Protein AF-0000000081340416 (afdb_homodimer)

pLDDT: mean 85.43, std 9.3, range [42.78, 96.88]

Organism: NCBI:txid860376

Radius of gyration: 21.84 Å; Cα contacts (8 Å, |Δi|>4): 525; chains: 2; bounding box: 58×58×58 Å

Nearest PDB structures (foldseek):
  7spt-assembly1_A  TM=9.102E-01  e=5.444E-06  Homo sapiens
  6tha-assembly1_A  TM=8.975E-01  e=3.148E-05  Homo sapiens
  4ybq-assembly2_B  TM=9.021E-01  e=6.292E-05  Rattus norvegicus
  8y66-assembly1_A  TM=8.350E-01  e=5.737E-05  Homo sapiens
  6m20-assembly3_C  TM=8.047E-01  e=9.985E-05  Plasmodium falciparum

Foldseek 3Di:
DLLLLCLLLCLVCQLVQLVLLPDDSVVSVVLSVVLVVLLQVLLVVLVVVPQPDWLLVLQLVLLVLLLVLLVLLLVLSVCCVVDPPSNVSNSVSSSSNSNSCNNRNPVCLQCVLCLQDDPVCSVVSNVVSVVVSVVSNVVLNVVLVVCCVVPNDNVNSVVSNVVSVVVSVCSVQQPDTRPPDDNVVNNVSNVVSVVVVD/DLLLLCLLLCLVCQLVQLVLLPDDSVVSVVLSVVLVVLLQVLLVVLVVVPQPDWLLVLQLVLLVLLLVLLVLLLVLSVCCVPDPPSNVSNSVSSSSSSNSCSNRNPVCLQCVLVLQDDPVCSVVSNVVSVVVSVVSNVVLNVVQVVCCVVPNSNVNSVVSNVVSVVVSVCSVQQPDTRPPDDNVVNNVSNVVSVVVVD

Structure (mmCIF, N/CA/C/O backbone):
data_AF-0000000081340416-model_v1
#
loop_
_entity.id
_entity.type
_entity.pdbx_description
1 polymer 'Major facilitator superfamily (MFS) profile domain-containing protein'
#
loop_
_atom_site.group_PDB
_atom_site.id
_atom_site.type_symbol
_atom_site.label_atom_id
_atom_site.label_alt_id
_atom_site.label_comp_id
_atom_site.label_asym_id
_atom_site.label_entity_id
_atom_site.label_seq_id
_atom_site.pdbx_PDB_ins_code
_atom_site.Cartn_x
_atom_site.Cartn_y
_atom_site.Cartn_z
_atom_site.occupancy
_atom_site.B_iso_or_equiv
_atom_site.auth_seq_id
_atom_site.auth_comp_id
_atom_site.auth_asym_id
_atom_site.auth_atom_id
_atom_site.pdbx_PDB_model_num
ATOM 1 N N . MET A 1 1 ? 5.555 10.016 -8.273 1 48.31 1 MET A N 1
ATOM 2 C CA . MET A 1 1 ? 6.785 9.438 -7.73 1 48.31 1 MET A CA 1
ATOM 3 C C . MET A 1 1 ? 6.586 7.969 -7.383 1 48.31 1 MET A C 1
ATOM 5 O O . MET A 1 1 ? 7.395 7.121 -7.766 1 48.31 1 MET A O 1
ATOM 9 N N . GLN A 1 2 ? 5.477 7.801 -6.453 1 51.88 2 GLN A N 1
ATOM 10 C CA . GLN A 1 2 ? 5.352 6.422 -5.992 1 51.88 2 GLN A CA 1
ATOM 11 C C . GLN A 1 2 ? 5.113 5.473 -7.164 1 51.88 2 GLN A C 1
ATOM 13 O O . GLN A 1 2 ? 5.625 4.352 -7.176 1 51.88 2 GLN A O 1
ATOM 18 N N . ILE A 1 3 ? 4.375 6.051 -8.164 1 51.28 3 ILE A N 1
ATOM 19 C CA . ILE A 1 3 ? 4.125 5.215 -9.336 1 51.28 3 ILE A CA 1
ATOM 20 C C . ILE A 1 3 ? 5.449 4.73 -9.914 1 51.28 3 ILE A C 1
ATOM 22 O O . ILE A 1 3 ? 5.559 3.582 -10.359 1 51.28 3 ILE A O 1
ATOM 26 N N . THR A 1 4 ? 6.414 5.66 -9.734 1 52.22 4 THR A N 1
ATOM 27 C CA . THR A 1 4 ? 7.676 5.395 -10.422 1 52.22 4 THR A CA 1
ATOM 28 C C . THR A 1 4 ? 8.547 4.438 -9.609 1 52.22 4 THR A C 1
ATOM 30 O O . THR A 1 4 ? 9.523 3.896 -10.117 1 52.22 4 THR A O 1
ATOM 33 N N . SER A 1 5 ? 8.023 4.176 -8.383 1 59.5 5 SER A N 1
ATOM 34 C CA . SER A 1 5 ? 8.93 3.311 -7.633 1 59.5 5 SER A CA 1
ATOM 35 C C . SER A 1 5 ? 8.711 1.844 -7.988 1 59.5 5 SER A C 1
ATOM 37 O O . SER A 1 5 ? 9.555 0.995 -7.68 1 59.5 5 SER A O 1
ATOM 39 N N . SER A 1 6 ? 7.84 1.6 -8.898 1 76.94 6 SER A N 1
ATOM 40 C CA . SER A 1 6 ? 7.582 0.25 -9.391 1 76.94 6 SER A CA 1
ATOM 41 C C . SER A 1 6 ? 7.672 -0.773 -8.258 1 76.94 6 SER A C 1
ATOM 43 O O . SER A 1 6 ? 8.062 -1.92 -8.484 1 76.94 6 SER A O 1
ATOM 45 N N . ILE A 1 7 ? 7.441 -0.37 -7.012 1 81 7 ILE A N 1
ATOM 46 C CA . ILE A 1 7 ? 7.645 -1.259 -5.875 1 81 7 ILE A CA 1
ATOM 47 C C . ILE A 1 7 ? 6.617 -2.387 -5.906 1 81 7 ILE A C 1
ATOM 49 O O . ILE A 1 7 ? 6.961 -3.557 -5.723 1 81 7 ILE A O 1
ATOM 53 N N . TRP A 1 8 ? 5.461 -2.135 -6.316 1 78.06 8 TRP A N 1
ATOM 54 C CA . TRP A 1 8 ? 4.406 -3.141 -6.242 1 78.06 8 TRP A CA 1
ATOM 55 C C . TRP A 1 8 ? 4.574 -4.188 -7.34 1 78.06 8 TRP A C 1
ATOM 57 O O . TRP A 1 8 ? 4.621 -5.387 -7.059 1 78.06 8 TRP A O 1
ATOM 67 N N . PRO A 1 9 ? 4.727 -3.791 -8.508 1 81.38 9 PRO A N 1
ATOM 68 C CA . PRO A 1 9 ? 4.949 -4.816 -9.523 1 81.38 9 PRO A CA 1
ATOM 69 C C . PRO A 1 9 ? 6.207 -5.645 -9.273 1 81.38 9 PRO A C 1
ATOM 71 O O . PRO A 1 9 ? 6.238 -6.836 -9.578 1 81.38 9 PRO A O 1
ATOM 74 N N . VAL A 1 10 ? 7.223 -4.977 -8.75 1 85 10 VAL A N 1
ATOM 75 C CA . VAL A 1 10 ? 8.453 -5.703 -8.461 1 85 10 VAL A CA 1
ATOM 76 C C . VAL A 1 10 ? 8.203 -6.73 -7.359 1 85 10 VAL A C 1
ATOM 78 O O . VAL A 1 10 ? 8.688 -7.863 -7.441 1 85 10 VAL A O 1
ATOM 81 N N . ILE A 1 11 ? 7.441 -6.324 -6.434 1 80.94 11 ILE A N 1
ATOM 82 C CA . ILE A 1 11 ? 7.129 -7.234 -5.34 1 80.94 11 ILE A CA 1
ATOM 83 C C . ILE A 1 11 ? 6.258 -8.383 -5.855 1 80.94 11 ILE A C 1
ATOM 85 O O . ILE A 1 11 ? 6.516 -9.547 -5.551 1 80.94 11 ILE A O 1
ATOM 89 N N . PHE A 1 12 ? 5.391 -8.141 -6.703 1 75.25 12 PHE A N 1
ATOM 90 C CA . PHE A 1 12 ? 4.418 -9.133 -7.152 1 75.25 12 PHE A CA 1
ATOM 91 C C . PHE A 1 12 ? 5.047 -10.094 -8.156 1 75.25 12 PHE A C 1
ATOM 93 O O . PHE A 1 12 ? 4.684 -11.266 -8.211 1 75.25 12 PHE A O 1
ATOM 100 N N . TYR A 1 13 ? 6.039 -9.609 -8.844 1 82 13 TYR A N 1
ATOM 101 C CA . TYR A 1 13 ? 6.562 -10.422 -9.93 1 82 13 TYR A CA 1
ATOM 102 C C . TYR A 1 13 ? 8.039 -10.742 -9.711 1 82 13 TYR A C 1
ATOM 104 O O . TYR A 1 13 ? 8.734 -11.164 -10.641 1 82 13 TYR A O 1
ATOM 112 N N . SER A 1 14 ? 8.469 -10.453 -8.555 1 88.12 14 SER A N 1
ATOM 113 C CA . SER A 1 14 ? 9.875 -10.688 -8.266 1 88.12 14 SER A CA 1
ATOM 114 C C . SER A 1 14 ? 10.258 -12.148 -8.523 1 88.12 14 SER A C 1
ATOM 116 O O . SER A 1 14 ? 11.305 -12.43 -9.094 1 88.12 14 SER A O 1
ATOM 118 N N . THR A 1 15 ? 9.438 -13.148 -8.156 1 87.25 15 THR A N 1
ATOM 119 C CA . THR A 1 15 ? 9.711 -14.562 -8.375 1 87.25 15 THR A CA 1
ATOM 120 C C . THR A 1 15 ? 9.789 -14.867 -9.867 1 87.25 15 THR A C 1
ATOM 122 O O . THR A 1 15 ? 10.719 -15.547 -10.32 1 87.25 15 THR A O 1
ATOM 125 N N . ASP A 1 16 ? 8.875 -14.336 -10.617 1 85.56 16 ASP A N 1
ATOM 126 C CA . ASP A 1 16 ? 8.844 -14.531 -12.062 1 85.56 16 ASP A CA 1
ATOM 127 C C . ASP A 1 16 ? 10.094 -13.945 -12.719 1 85.56 16 ASP A C 1
ATOM 129 O O . ASP A 1 16 ? 10.656 -14.547 -13.641 1 85.56 16 ASP A O 1
ATOM 133 N N . PHE A 1 17 ? 10.477 -12.781 -12.289 1 88.62 17 PHE A N 1
ATOM 134 C CA . PHE A 1 17 ? 11.672 -12.148 -12.836 1 88.62 17 PHE A CA 1
ATOM 135 C C . PHE A 1 17 ? 12.891 -13.031 -12.617 1 88.62 17 PHE A C 1
ATOM 137 O O . PHE A 1 17 ? 13.703 -13.211 -13.531 1 88.62 17 PHE A O 1
ATOM 144 N N . LEU A 1 18 ? 12.984 -13.602 -11.461 1 92.5 18 LEU A N 1
ATOM 145 C CA . LEU A 1 18 ? 14.148 -14.422 -11.125 1 92.5 18 LEU A CA 1
ATOM 146 C C . LEU A 1 18 ? 14.109 -15.742 -11.883 1 92.5 18 LEU A C 1
ATOM 148 O O . LEU A 1 18 ? 15.156 -16.281 -12.25 1 92.5 18 LEU A O 1
ATOM 152 N N . LEU A 1 19 ? 12.922 -16.25 -12.109 1 90.81 19 LEU A N 1
ATOM 153 C CA . LEU A 1 19 ? 12.781 -17.453 -12.938 1 90.81 19 LEU A CA 1
ATOM 154 C C . LEU A 1 19 ? 13.25 -17.172 -14.367 1 90.81 19 LEU A C 1
ATOM 156 O O . LEU A 1 19 ? 13.914 -18.016 -14.969 1 90.81 19 LEU A O 1
ATOM 160 N N . ASP A 1 20 ? 12.898 -16.062 -14.789 1 87.38 20 ASP A N 1
ATOM 161 C CA . ASP A 1 20 ? 13.305 -15.664 -16.125 1 87.38 20 ASP A CA 1
ATOM 162 C C . ASP A 1 20 ? 14.82 -15.57 -16.25 1 87.38 20 ASP A C 1
ATOM 164 O O . ASP A 1 20 ? 15.383 -15.781 -17.312 1 87.38 20 ASP A O 1
ATOM 168 N N . VAL A 1 21 ? 15.43 -15.117 -15.172 1 89.94 21 VAL A N 1
ATOM 169 C CA . VAL A 1 21 ? 16.891 -15.023 -15.133 1 89.94 21 VAL A CA 1
ATOM 170 C C . VAL A 1 21 ? 17.5 -16.422 -15.188 1 89.94 21 VAL A C 1
ATOM 172 O O . VAL A 1 21 ? 18.609 -16.594 -15.688 1 89.94 21 VAL A O 1
ATOM 175 N N . GLY A 1 22 ? 16.797 -17.469 -14.609 1 90.38 22 GLY A N 1
ATOM 176 C CA . GLY A 1 22 ? 17.297 -18.828 -14.68 1 90.38 22 GLY A CA 1
ATOM 177 C C . GLY A 1 22 ? 17.406 -19.5 -13.32 1 90.38 22 GLY A C 1
ATOM 178 O O . GLY A 1 22 ? 17.938 -20.594 -13.203 1 90.38 22 GLY A O 1
ATOM 179 N N . PHE A 1 23 ? 16.969 -18.828 -12.328 1 94.19 23 PHE A N 1
ATOM 180 C CA . PHE A 1 23 ? 17.031 -19.422 -11 1 94.19 23 PHE A CA 1
ATOM 181 C C . PHE A 1 23 ? 15.922 -20.453 -10.82 1 94.19 23 PHE A C 1
ATOM 183 O O . PHE A 1 23 ? 14.93 -20.453 -11.555 1 94.19 23 PHE A O 1
ATOM 190 N N . SER A 1 24 ? 16.156 -21.391 -9.891 1 94.88 24 SER A N 1
ATOM 191 C CA . SER A 1 24 ? 15.109 -22.344 -9.539 1 94.88 24 SER A CA 1
ATOM 192 C C . SER A 1 24 ? 13.945 -21.656 -8.836 1 94.88 24 SER A C 1
ATOM 194 O O . SER A 1 24 ? 14.109 -20.562 -8.281 1 94.88 24 SER A O 1
ATOM 196 N N . TYR A 1 25 ? 12.797 -22.219 -8.812 1 91.44 25 TYR A N 1
ATOM 197 C CA . TYR A 1 25 ? 11.602 -21.672 -8.18 1 91.44 25 TYR A CA 1
ATOM 198 C C . TYR A 1 25 ? 11.805 -21.516 -6.676 1 91.44 25 TYR A C 1
ATOM 200 O O . TYR A 1 25 ? 11.445 -20.484 -6.102 1 91.44 25 TYR A O 1
ATOM 208 N N . SER A 1 26 ? 12.344 -22.5 -6.055 1 90.5 26 SER A N 1
ATOM 209 C CA . SER A 1 26 ? 12.586 -22.469 -4.617 1 90.5 26 SER A CA 1
ATOM 210 C C . SER A 1 26 ? 13.492 -21.297 -4.238 1 90.5 26 SER A C 1
ATOM 212 O O . SER A 1 26 ? 13.195 -20.562 -3.297 1 90.5 26 SER A O 1
ATOM 214 N N . PHE A 1 27 ? 14.516 -21.141 -4.973 1 93.19 27 PHE A N 1
ATOM 215 C CA . PHE A 1 27 ? 15.445 -20.062 -4.703 1 93.19 27 PHE A CA 1
ATOM 216 C C . PHE A 1 27 ? 14.781 -18.703 -4.957 1 93.19 27 PHE A C 1
ATOM 218 O O . PHE A 1 27 ? 14.906 -17.781 -4.152 1 93.19 27 PHE A O 1
ATOM 225 N N . ALA A 1 28 ? 14.047 -18.594 -6.074 1 93.19 28 ALA A N 1
ATOM 226 C CA . ALA A 1 28 ? 13.359 -17.359 -6.43 1 93.19 28 ALA A CA 1
ATOM 227 C C . ALA A 1 28 ? 12.352 -16.953 -5.359 1 93.19 28 ALA A C 1
ATOM 229 O O . ALA A 1 28 ? 12.234 -15.781 -5.008 1 93.19 28 ALA A O 1
ATOM 230 N N . GLU A 1 29 ? 11.688 -17.891 -4.855 1 87.81 29 GLU A N 1
ATOM 231 C CA . GLU A 1 29 ? 10.695 -17.625 -3.816 1 87.81 29 GLU A CA 1
ATOM 232 C C . GLU A 1 29 ? 11.352 -17.141 -2.527 1 87.81 29 GLU A C 1
ATOM 234 O O . GLU A 1 29 ? 10.844 -16.234 -1.869 1 87.81 29 GLU A O 1
ATOM 239 N N . ILE A 1 30 ? 12.391 -17.766 -2.189 1 90.38 30 ILE A N 1
ATOM 240 C CA . ILE A 1 30 ? 13.109 -17.391 -0.979 1 90.38 30 ILE A CA 1
ATOM 241 C C . ILE A 1 30 ? 13.617 -15.953 -1.109 1 90.38 30 ILE A C 1
ATOM 243 O O . ILE A 1 30 ? 13.508 -15.164 -0.171 1 90.38 30 ILE A O 1
ATOM 247 N N . VAL A 1 31 ? 14.141 -15.609 -2.254 1 92.31 31 VAL A N 1
ATOM 248 C CA . VAL A 1 31 ? 14.664 -14.266 -2.48 1 92.31 31 VAL A CA 1
ATOM 249 C C . VAL A 1 31 ? 13.531 -13.25 -2.408 1 92.31 31 VAL A C 1
ATOM 251 O O . VAL A 1 31 ? 13.672 -12.195 -1.783 1 92.31 31 VAL A O 1
ATOM 254 N N . SER A 1 32 ? 12.406 -13.562 -3.012 1 89.38 32 SER A N 1
ATOM 255 C CA . SER A 1 32 ? 11.25 -12.664 -2.996 1 89.38 32 SER A CA 1
ATOM 256 C C . SER A 1 32 ? 10.742 -12.438 -1.574 1 89.38 32 SER A C 1
ATOM 258 O O . SER A 1 32 ? 10.453 -11.305 -1.188 1 89.38 32 SER A O 1
ATOM 260 N N . THR A 1 33 ? 10.703 -13.469 -0.848 1 85.25 33 THR A N 1
ATOM 261 C CA . THR A 1 33 ? 10.266 -13.367 0.541 1 85.25 33 THR A CA 1
ATOM 262 C C . THR A 1 33 ? 11.266 -12.562 1.363 1 85.25 33 THR A C 1
ATOM 264 O O . THR A 1 33 ? 10.867 -11.75 2.207 1 85.25 33 THR A O 1
ATOM 267 N N . THR A 1 34 ? 12.469 -12.797 1.125 1 90.5 34 THR A N 1
ATOM 268 C CA . THR A 1 34 ? 13.523 -12.055 1.81 1 90.5 34 THR A CA 1
ATOM 269 C C . THR A 1 34 ? 13.445 -10.57 1.48 1 90.5 34 THR A C 1
ATOM 271 O O . THR A 1 34 ? 13.578 -9.719 2.367 1 90.5 34 THR A O 1
ATOM 274 N N . MET A 1 35 ? 13.211 -10.281 0.26 1 91.25 35 MET A N 1
ATOM 275 C CA . MET A 1 35 ? 13.086 -8.891 -0.161 1 91.25 35 MET A CA 1
ATOM 276 C C . MET A 1 35 ? 11.945 -8.203 0.575 1 91.25 35 MET A C 1
ATOM 278 O O . MET A 1 35 ? 12.094 -7.078 1.058 1 91.25 35 MET A O 1
ATOM 282 N N . LEU A 1 36 ? 10.875 -8.883 0.646 1 84.44 36 LEU A N 1
ATOM 283 C CA . LEU A 1 36 ? 9.703 -8.328 1.317 1 84.44 36 LEU A CA 1
ATOM 284 C C . LEU A 1 36 ? 9.984 -8.109 2.801 1 84.44 36 LEU A C 1
ATOM 286 O O . LEU A 1 36 ? 9.633 -7.062 3.354 1 84.44 36 LEU A O 1
ATOM 290 N N . PHE A 1 37 ? 10.594 -9.039 3.371 1 87.25 37 PHE A N 1
ATOM 291 C CA . PHE A 1 37 ? 10.898 -8.984 4.797 1 87.25 37 PHE A CA 1
ATOM 292 C C . PHE A 1 37 ? 11.891 -7.867 5.094 1 87.25 37 PHE A C 1
ATOM 294 O O . PHE A 1 37 ? 11.672 -7.062 6 1 87.25 37 PHE A O 1
ATOM 301 N N . VAL A 1 38 ? 12.883 -7.832 4.344 1 90.44 38 VAL A N 1
ATOM 302 C CA . VAL A 1 38 ? 13.93 -6.84 4.555 1 90.44 38 VAL A CA 1
ATOM 303 C C . VAL A 1 38 ? 13.375 -5.441 4.293 1 90.44 38 VAL A C 1
ATOM 305 O O . VAL A 1 38 ? 13.68 -4.5 5.031 1 90.44 38 VAL A O 1
ATOM 308 N N . SER A 1 39 ? 12.609 -5.336 3.271 1 88.88 39 SER A N 1
ATOM 309 C CA . SER A 1 39 ? 12 -4.047 2.955 1 88.88 39 SER A CA 1
ATOM 310 C C . SER A 1 39 ? 11.086 -3.578 4.082 1 88.88 39 SER A C 1
ATOM 312 O O . SER A 1 39 ? 11.141 -2.414 4.488 1 88.88 39 SER A O 1
ATO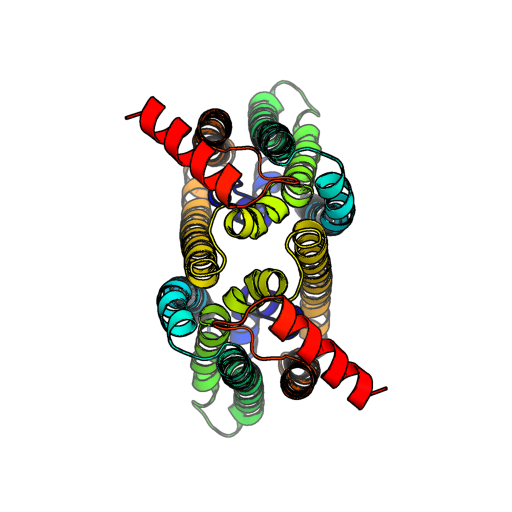M 314 N N . SER A 1 40 ? 10.398 -4.465 4.605 1 85 40 SER A N 1
ATOM 315 C CA . SER A 1 40 ? 9.469 -4.129 5.68 1 85 40 SER A CA 1
ATOM 316 C C . SER A 1 40 ? 10.211 -3.678 6.934 1 85 40 SER A C 1
ATOM 318 O O . SER A 1 40 ? 9.828 -2.693 7.566 1 85 40 SER A O 1
ATOM 320 N N . THR A 1 41 ? 11.211 -4.332 7.305 1 88.12 41 THR A N 1
ATOM 321 C CA . THR A 1 41 ? 11.984 -3.992 8.492 1 88.12 41 THR A CA 1
ATOM 322 C C . THR A 1 41 ? 12.758 -2.695 8.281 1 88.12 41 THR A C 1
ATOM 324 O O . THR A 1 41 ? 13.023 -1.961 9.234 1 88.12 41 THR A O 1
ATOM 327 N N . SER A 1 42 ? 13.078 -2.438 7.066 1 91.56 42 SER A N 1
ATOM 328 C CA . SER A 1 42 ? 13.852 -1.237 6.754 1 91.56 42 SER A CA 1
ATOM 329 C C . SER A 1 42 ? 13.016 0.023 6.969 1 91.56 42 SER A C 1
ATOM 331 O O . SER A 1 42 ? 13.562 1.114 7.141 1 91.56 42 SER A O 1
ATOM 333 N N . THR A 1 43 ? 11.734 -0.125 6.934 1 87.19 43 THR A N 1
ATOM 334 C CA . THR A 1 43 ? 10.867 1.015 7.203 1 87.19 43 THR A CA 1
ATOM 335 C C . THR A 1 43 ? 11.094 1.547 8.617 1 87.19 43 THR A C 1
ATOM 337 O O . THR A 1 43 ? 11.031 2.756 8.844 1 87.19 43 THR A O 1
ATOM 340 N N . PHE A 1 44 ? 11.406 0.631 9.531 1 90.12 44 PHE A N 1
ATOM 341 C CA . PHE A 1 44 ? 11.68 1.044 10.906 1 90.12 44 PHE A CA 1
ATOM 342 C C . PHE A 1 44 ? 12.969 1.854 10.977 1 90.12 44 PHE A C 1
ATOM 344 O O . PHE A 1 44 ? 13.055 2.832 11.719 1 90.12 44 PHE A O 1
ATOM 351 N N . ILE A 1 45 ? 13.844 1.452 10.188 1 90.88 45 ILE A N 1
ATOM 352 C CA . ILE A 1 45 ? 15.102 2.195 10.125 1 90.88 45 ILE A CA 1
ATOM 353 C C . ILE A 1 45 ? 14.859 3.553 9.469 1 90.88 45 ILE A C 1
ATOM 355 O O . ILE A 1 45 ? 15.438 4.559 9.883 1 90.88 45 ILE A O 1
ATOM 359 N N . GLY A 1 46 ? 14.031 3.561 8.477 1 90.88 46 GLY A N 1
ATOM 360 C CA . GLY A 1 46 ? 13.703 4.777 7.754 1 90.88 46 GLY A CA 1
ATOM 361 C C . GLY A 1 46 ? 13.148 5.871 8.648 1 90.88 46 GLY A C 1
ATOM 362 O O . GLY A 1 46 ? 13.43 7.055 8.438 1 90.88 46 GLY A O 1
ATOM 363 N N . MET A 1 47 ? 12.484 5.438 9.664 1 87.69 47 MET A N 1
ATOM 364 C CA . MET A 1 47 ? 11.859 6.41 10.555 1 87.69 47 MET A CA 1
ATOM 365 C C . MET A 1 47 ? 12.914 7.27 11.242 1 87.69 47 MET A C 1
ATOM 367 O O . MET A 1 47 ? 12.719 8.477 11.422 1 87.69 47 MET A O 1
ATOM 371 N N . PHE A 1 48 ? 14.039 6.707 11.523 1 89.62 48 PHE A N 1
ATOM 372 C CA . PHE A 1 48 ? 15.125 7.441 12.172 1 89.62 48 PHE A CA 1
ATOM 373 C C . PHE A 1 48 ? 15.906 8.266 11.156 1 89.62 48 PHE A C 1
ATOM 375 O O . PHE A 1 48 ? 16.391 9.352 11.477 1 89.62 48 PHE A O 1
ATOM 382 N N . ILE A 1 49 ? 15.977 7.816 10.031 1 90.69 49 ILE A N 1
ATOM 383 C CA . ILE A 1 49 ? 16.734 8.492 8.984 1 90.69 49 ILE A CA 1
ATOM 384 C C . ILE A 1 49 ? 15.992 9.742 8.523 1 90.69 49 ILE A C 1
ATOM 386 O O . ILE A 1 49 ? 16.594 10.789 8.312 1 90.69 49 ILE A O 1
ATOM 390 N N . VAL A 1 50 ? 14.727 9.609 8.461 1 86.69 50 VAL A N 1
ATOM 391 C CA . VAL A 1 50 ? 13.906 10.711 7.984 1 86.69 50 VAL A CA 1
ATOM 392 C C . VAL A 1 50 ? 13.961 11.875 8.977 1 86.69 50 VAL A C 1
ATOM 394 O O . VAL A 1 50 ? 13.773 13.031 8.602 1 86.69 50 VAL A O 1
ATOM 397 N N . GLU A 1 51 ? 14.211 11.555 10.258 1 85.38 51 GLU A N 1
ATOM 398 C CA . GLU A 1 51 ? 14.289 12.594 11.281 1 85.38 51 GLU A CA 1
ATOM 399 C C . GLU A 1 51 ? 15.633 13.32 11.234 1 85.38 51 GLU A C 1
ATOM 401 O O . GLU A 1 51 ? 15.719 14.492 11.586 1 85.38 51 GLU A O 1
ATOM 406 N N . LYS A 1 52 ? 16.562 12.719 10.727 1 88.81 52 LYS A N 1
ATOM 407 C CA . LYS A 1 52 ? 17.906 13.258 10.836 1 88.81 52 LYS A CA 1
ATOM 408 C C . LYS A 1 52 ? 18.312 13.992 9.562 1 88.81 52 LYS A C 1
ATOM 410 O O . LYS A 1 52 ? 19.125 14.93 9.609 1 88.81 52 LYS A O 1
ATOM 415 N N . PHE A 1 53 ? 17.766 13.648 8.438 1 91.62 53 PHE A N 1
ATOM 416 C CA . PHE A 1 53 ? 18.234 14.195 7.164 1 91.62 53 PHE A CA 1
ATOM 417 C C . PHE A 1 53 ? 17.141 15.047 6.516 1 91.62 53 PHE A C 1
ATOM 419 O O . PHE A 1 53 ? 15.953 14.852 6.777 1 91.62 53 PHE A O 1
ATOM 426 N N . PRO A 1 54 ? 17.672 16 5.676 1 92 54 PRO A N 1
ATOM 427 C CA . PRO A 1 54 ? 16.688 16.766 4.902 1 92 54 PRO A CA 1
ATOM 428 C C . PRO A 1 54 ? 15.852 15.875 3.977 1 92 54 PRO A C 1
ATOM 430 O O . PRO A 1 54 ? 16.375 14.898 3.424 1 92 54 PRO A O 1
ATOM 433 N N . ARG A 1 55 ? 14.586 16.234 3.838 1 90.31 55 ARG A N 1
ATOM 434 C CA . ARG A 1 55 ? 13.648 15.406 3.08 1 90.31 55 ARG A CA 1
ATOM 435 C C . ARG A 1 55 ? 14.031 15.352 1.606 1 90.31 55 ARG A C 1
ATOM 437 O O . ARG A 1 55 ? 14.039 14.281 1 1 90.31 55 ARG A O 1
ATOM 444 N N . LYS A 1 56 ? 14.336 16.547 1.106 1 90.88 56 LYS A N 1
ATOM 445 C CA . LYS A 1 56 ? 14.617 16.609 -0.323 1 90.88 56 LYS A CA 1
ATOM 446 C C . LYS A 1 56 ? 15.828 15.758 -0.687 1 90.88 56 LYS A C 1
ATOM 448 O O . LYS A 1 56 ? 15.773 14.961 -1.622 1 90.88 56 LYS A O 1
ATOM 453 N N . ARG A 1 57 ? 16.891 15.953 0.014 1 93.19 57 ARG A N 1
ATOM 454 C CA . ARG A 1 57 ? 18.109 15.203 -0.249 1 93.19 57 ARG A CA 1
ATOM 455 C C . ARG A 1 57 ? 17.875 13.703 -0.085 1 93.19 57 ARG A C 1
ATOM 457 O O . ARG A 1 57 ? 18.359 12.906 -0.898 1 93.19 57 ARG A O 1
ATOM 464 N N . LEU A 1 58 ? 17.203 13.344 0.95 1 93.5 58 LEU A N 1
ATOM 465 C CA . LEU A 1 58 ? 16.938 11.938 1.232 1 93.5 58 LEU A CA 1
ATOM 466 C C . LEU A 1 58 ? 16.078 11.312 0.137 1 93.5 58 LEU A C 1
ATOM 468 O O . LEU A 1 58 ? 16.344 10.188 -0.296 1 93.5 58 LEU A O 1
ATOM 472 N N . LEU A 1 59 ? 15.078 12.008 -0.27 1 92.38 59 LEU A N 1
ATOM 473 C CA . LEU A 1 59 ? 14.203 11.516 -1.326 1 92.38 59 LEU A CA 1
ATOM 474 C C . LEU A 1 59 ? 14.969 11.305 -2.623 1 92.38 59 LEU A C 1
ATOM 476 O O . LEU A 1 59 ? 14.836 10.266 -3.27 1 92.38 59 LEU A O 1
ATOM 480 N N . ILE A 1 60 ? 15.758 12.25 -2.943 1 93.38 60 ILE A N 1
ATOM 481 C CA . ILE A 1 60 ? 16.5 12.18 -4.199 1 93.38 60 ILE A CA 1
ATOM 482 C C . ILE A 1 60 ? 17.531 11.055 -4.133 1 93.38 60 ILE A C 1
ATOM 484 O O . ILE A 1 60 ? 17.641 10.258 -5.066 1 93.38 60 ILE A O 1
ATOM 488 N N . LEU A 1 61 ? 18.25 10.961 -3.066 1 94.44 61 LEU A N 1
ATOM 489 C CA . LEU A 1 61 ? 19.281 9.938 -2.912 1 94.44 61 LEU A CA 1
ATOM 490 C C . LEU A 1 61 ? 18.656 8.539 -2.984 1 94.44 61 LEU A C 1
ATOM 492 O O . LEU A 1 61 ? 19.188 7.664 -3.682 1 94.44 61 LEU A O 1
ATOM 496 N N . THR A 1 62 ? 17.625 8.336 -2.252 1 93.88 62 THR A N 1
ATOM 497 C CA . THR A 1 62 ? 17 7.016 -2.242 1 93.88 62 THR A CA 1
ATOM 498 C C . THR A 1 62 ? 16.344 6.715 -3.586 1 93.88 62 THR A C 1
ATOM 500 O O . THR A 1 62 ? 16.312 5.562 -4.02 1 93.88 62 THR A O 1
ATOM 503 N N . ALA A 1 63 ? 15.852 7.715 -4.254 1 93.38 63 ALA A N 1
ATOM 504 C CA . ALA A 1 63 ? 15.305 7.527 -5.594 1 93.38 63 ALA A CA 1
ATOM 505 C C . ALA A 1 63 ? 16.391 7.094 -6.574 1 93.38 63 ALA A C 1
ATOM 507 O O . ALA A 1 63 ? 16.172 6.227 -7.422 1 93.38 63 ALA A O 1
ATOM 508 N N . ILE A 1 64 ? 17.516 7.711 -6.477 1 95.12 64 ILE A N 1
ATOM 509 C CA . ILE A 1 64 ? 18.641 7.355 -7.34 1 95.12 64 ILE A CA 1
ATOM 510 C C . ILE A 1 64 ? 19.031 5.898 -7.109 1 95.12 64 ILE A C 1
ATOM 512 O O . ILE A 1 64 ? 19.219 5.141 -8.062 1 95.12 64 ILE A O 1
ATOM 516 N N . VAL A 1 65 ? 19.125 5.535 -5.867 1 95.62 65 VAL A N 1
ATOM 517 C CA . VAL A 1 65 ? 19.5 4.16 -5.539 1 95.62 65 VAL A CA 1
ATOM 518 C C . VAL A 1 65 ? 18.422 3.207 -6.062 1 95.62 65 VAL A C 1
ATOM 520 O O . VAL A 1 65 ? 18.734 2.131 -6.578 1 95.62 65 VAL A O 1
ATOM 523 N N . ASN A 1 66 ? 17.188 3.545 -5.902 1 94.25 66 ASN A N 1
ATOM 524 C CA . ASN A 1 66 ? 16.062 2.723 -6.344 1 94.25 66 ASN A CA 1
ATOM 525 C C . ASN A 1 66 ? 16.094 2.496 -7.852 1 94.25 66 ASN A C 1
ATOM 527 O O . ASN A 1 66 ? 16.031 1.354 -8.312 1 94.25 66 ASN A O 1
ATOM 531 N N . VAL A 1 67 ? 16.281 3.547 -8.586 1 93.88 67 VAL A N 1
ATOM 532 C CA . VAL A 1 67 ? 16.312 3.465 -10.047 1 93.88 67 VAL A CA 1
ATOM 533 C C . VAL A 1 67 ? 17.578 2.746 -10.5 1 93.88 67 VAL A C 1
ATOM 535 O O . VAL A 1 67 ? 17.547 1.909 -11.398 1 93.88 67 VAL A O 1
ATOM 538 N N . ALA A 1 68 ? 18.672 3.07 -9.906 1 95.62 68 ALA A N 1
ATOM 539 C CA . ALA A 1 68 ? 19.953 2.447 -10.258 1 95.62 68 ALA A CA 1
ATOM 540 C C . ALA A 1 68 ? 19.906 0.939 -10.031 1 95.62 68 ALA A C 1
ATOM 542 O O . ALA A 1 68 ? 20.484 0.17 -10.797 1 95.62 68 ALA A O 1
ATOM 543 N N . SER A 1 69 ? 19.281 0.543 -8.953 1 95.75 69 SER A N 1
ATOM 544 C CA . SER A 1 69 ? 19.188 -0.884 -8.664 1 95.75 69 SER A CA 1
ATOM 545 C C . SER A 1 69 ? 18.469 -1.628 -9.789 1 95.75 69 SER A C 1
ATOM 547 O O . SER A 1 69 ? 18.891 -2.719 -10.188 1 95.75 69 SER A O 1
ATOM 549 N N . LEU A 1 70 ? 17.438 -1.066 -10.352 1 93.5 70 LEU A N 1
ATOM 550 C CA . LEU A 1 70 ? 16.719 -1.692 -11.453 1 93.5 70 LEU A CA 1
ATOM 551 C C . LEU A 1 70 ? 17.562 -1.709 -12.719 1 93.5 70 LEU A C 1
ATOM 553 O O . LEU A 1 70 ? 17.516 -2.676 -13.484 1 93.5 70 LEU A O 1
ATOM 557 N N . LEU A 1 71 ? 18.25 -0.633 -12.93 1 93.94 71 LEU A N 1
ATOM 558 C CA . LEU A 1 71 ? 19.125 -0.59 -14.094 1 93.94 71 LEU A CA 1
ATOM 559 C C . LEU A 1 71 ? 20.188 -1.677 -14.008 1 93.94 71 LEU A C 1
ATOM 561 O O . LEU A 1 71 ? 20.453 -2.373 -14.992 1 93.94 71 LEU A O 1
ATOM 565 N N . VAL A 1 72 ? 20.812 -1.794 -12.859 1 95.75 72 VAL A N 1
ATOM 566 C CA . VAL A 1 72 ? 21.844 -2.809 -12.664 1 95.75 72 VAL A CA 1
ATOM 567 C C . VAL A 1 72 ? 21.234 -4.199 -12.805 1 95.75 72 VAL A C 1
ATOM 569 O O . VAL A 1 72 ? 21.875 -5.117 -13.32 1 95.75 72 VAL A O 1
ATOM 572 N N . PHE A 1 73 ? 20 -4.406 -12.305 1 95 73 PHE A N 1
ATOM 573 C CA . PHE A 1 73 ? 19.312 -5.668 -12.5 1 95 73 PHE A CA 1
ATOM 574 C C . PHE A 1 73 ? 19.266 -6.035 -13.984 1 95 73 PHE A C 1
ATOM 576 O O . PHE A 1 73 ? 19.609 -7.148 -14.367 1 95 73 PHE A O 1
ATOM 583 N N . SER A 1 74 ? 18.781 -5.074 -14.797 1 92.88 74 SER A N 1
ATOM 584 C CA . SER A 1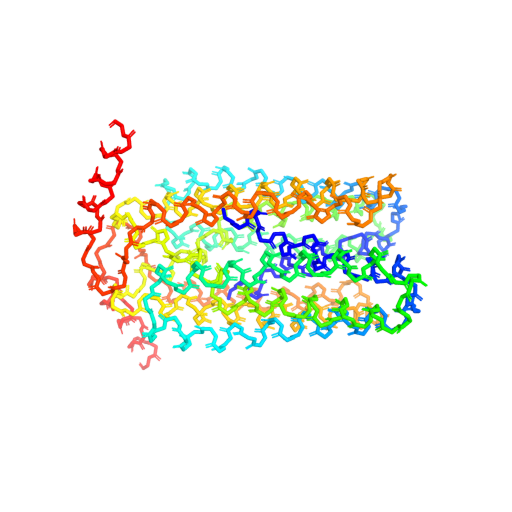 74 ? 18.672 -5.301 -16.234 1 92.88 74 SER A CA 1
ATOM 585 C C . SER A 1 74 ? 20.016 -5.633 -16.859 1 92.88 74 SER A C 1
ATOM 587 O O . SER A 1 74 ? 20.109 -6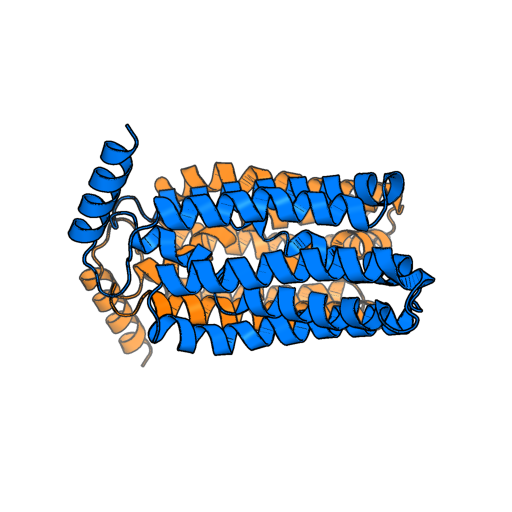.484 -17.734 1 92.88 74 SER A O 1
ATOM 589 N N . LEU A 1 75 ? 21.062 -5.004 -16.438 1 93.94 75 LEU A N 1
ATOM 590 C CA . LEU A 1 75 ? 22.391 -5.266 -16.953 1 93.94 75 LEU A CA 1
ATOM 591 C C . LEU A 1 75 ? 22.859 -6.664 -16.562 1 93.94 75 LEU A C 1
ATOM 593 O O . LEU A 1 75 ? 23.516 -7.348 -17.359 1 93.94 75 LEU A O 1
ATOM 597 N N . CYS A 1 76 ? 22.547 -7.043 -15.328 1 94.81 76 CYS A N 1
ATOM 598 C CA . CYS A 1 76 ? 22.906 -8.383 -14.891 1 94.81 76 CYS A CA 1
ATOM 599 C C . CYS A 1 76 ? 22.219 -9.445 -15.742 1 94.81 76 CYS A C 1
ATOM 601 O O . CYS A 1 76 ? 22.828 -10.453 -16.109 1 94.81 76 CYS A O 1
ATOM 603 N N . VAL A 1 77 ? 21 -9.195 -16.078 1 92.38 77 VAL A N 1
ATOM 604 C CA . VAL A 1 77 ? 20.266 -10.141 -16.922 1 92.38 77 VAL A CA 1
ATOM 605 C C . VAL A 1 77 ? 20.859 -10.164 -18.328 1 92.38 77 VAL A C 1
ATOM 607 O O . VAL A 1 77 ? 21.047 -11.234 -18.906 1 92.38 77 VAL A O 1
ATOM 610 N N . TYR A 1 78 ? 21.125 -9.008 -18.812 1 91.31 78 TYR A N 1
ATOM 611 C CA . TYR A 1 78 ? 21.641 -8.875 -20.172 1 91.31 78 TYR A CA 1
ATOM 612 C C . TYR A 1 78 ? 22.969 -9.578 -20.328 1 91.31 78 TYR A C 1
ATOM 614 O O . TYR A 1 78 ? 23.219 -10.242 -21.344 1 91.31 78 TYR A O 1
ATOM 622 N N . PHE A 1 79 ? 23.844 -9.539 -19.391 1 93 79 PHE A N 1
ATOM 623 C CA . PHE A 1 79 ? 25.203 -10.047 -19.516 1 93 79 PHE A CA 1
ATOM 624 C C . PHE A 1 79 ? 25.328 -11.438 -18.891 1 93 79 PHE A C 1
ATOM 626 O O . PHE A 1 79 ? 26.422 -11.977 -18.781 1 93 79 PHE A O 1
ATOM 633 N N . LYS A 1 80 ? 24.266 -11.977 -18.484 1 90.19 80 LYS A N 1
ATOM 634 C CA . LYS A 1 80 ? 24.297 -13.258 -17.766 1 90.19 80 LYS A CA 1
ATOM 635 C C . LYS A 1 80 ? 24.953 -14.336 -18.625 1 90.19 80 LYS A C 1
ATOM 637 O O . LYS A 1 80 ? 25.656 -15.211 -18.094 1 90.19 80 LYS A O 1
ATOM 642 N N . LYS A 1 81 ? 24.797 -14.375 -19.906 1 89.44 81 LYS A N 1
ATOM 643 C CA . LYS A 1 81 ? 25.375 -15.391 -20.781 1 89.44 81 LYS A CA 1
ATOM 644 C C . LYS A 1 81 ? 26.875 -15.227 -20.906 1 89.44 81 LYS A C 1
ATOM 646 O O . LYS A 1 81 ? 27.609 -16.219 -20.969 1 89.44 81 LYS A O 1
ATOM 651 N N . GLN A 1 82 ? 27.359 -14.016 -20.797 1 92.88 82 GLN A N 1
ATOM 652 C CA . GLN A 1 82 ? 28.766 -13.727 -20.984 1 92.88 82 GLN A CA 1
ATOM 653 C C . GLN A 1 82 ? 29.531 -13.812 -19.672 1 92.88 82 GLN A C 1
ATOM 655 O O . GLN A 1 82 ? 30.734 -14.117 -19.656 1 92.88 82 GLN A O 1
ATOM 660 N N . LEU A 1 83 ? 28.953 -13.516 -18.594 1 92.25 83 LEU A N 1
ATOM 661 C CA . LEU A 1 83 ? 29.594 -13.477 -17.281 1 92.25 83 LEU A CA 1
ATOM 662 C C . LEU A 1 83 ? 28.859 -14.359 -16.281 1 92.25 83 LEU A C 1
ATOM 664 O O . LEU A 1 83 ? 27.984 -13.883 -15.562 1 92.25 83 LEU A O 1
ATOM 668 N N . PRO A 1 84 ? 29.328 -15.641 -16.266 1 88.62 84 PRO A N 1
ATOM 669 C CA . PRO A 1 84 ? 28.656 -16.531 -15.312 1 88.62 84 PRO A CA 1
ATOM 670 C C . PRO A 1 84 ? 28.734 -16.016 -13.875 1 88.62 84 PRO A C 1
ATOM 672 O O . PRO A 1 84 ? 29.766 -15.516 -13.445 1 88.62 84 PRO A O 1
ATOM 675 N N . GLY A 1 85 ? 27.578 -16.016 -13.18 1 91.56 85 GLY A N 1
ATOM 676 C CA . GLY A 1 85 ? 27.562 -15.586 -11.789 1 91.56 85 GLY A CA 1
ATOM 677 C C . GLY A 1 85 ? 26.984 -14.195 -11.602 1 91.56 85 GLY A C 1
ATOM 678 O O . GLY A 1 85 ? 26.547 -13.844 -10.5 1 91.56 85 GLY A O 1
ATOM 679 N N . ILE A 1 86 ? 26.969 -13.469 -12.711 1 91.38 86 ILE A N 1
ATOM 680 C CA . ILE A 1 86 ? 26.516 -12.086 -12.617 1 91.38 86 ILE A CA 1
ATOM 681 C C . ILE A 1 86 ? 25.016 -12.055 -12.297 1 91.38 86 ILE A C 1
ATOM 683 O O . ILE A 1 86 ? 24.5 -11.039 -11.828 1 91.38 86 ILE A O 1
ATOM 687 N N . GLU A 1 87 ? 24.328 -13.18 -12.508 1 91.75 87 GLU A N 1
ATOM 688 C CA . GLU A 1 87 ? 22.891 -13.25 -12.266 1 91.75 87 GLU A CA 1
ATOM 689 C C . GLU A 1 87 ? 22.578 -13.078 -10.781 1 91.75 87 GLU A C 1
ATOM 691 O O . GLU A 1 87 ? 21.484 -12.641 -10.43 1 91.75 87 GLU A O 1
ATOM 696 N N . TYR A 1 88 ? 23.562 -13.359 -9.922 1 94.5 88 TYR A N 1
ATOM 697 C CA . TYR A 1 88 ? 23.344 -13.172 -8.492 1 94.5 88 TYR A CA 1
ATOM 698 C C . TYR A 1 88 ? 23.266 -11.688 -8.148 1 94.5 88 TYR A C 1
ATOM 700 O O . TYR A 1 88 ? 22.766 -11.32 -7.086 1 94.5 88 TYR A O 1
ATOM 708 N N . GLY A 1 89 ? 23.766 -10.883 -9.023 1 96.25 89 GLY A N 1
ATOM 709 C CA . GLY A 1 89 ? 23.562 -9.445 -8.883 1 96.25 89 GLY A CA 1
ATOM 710 C C . GLY A 1 89 ? 22.094 -9.047 -8.891 1 96.25 89 GLY A C 1
ATOM 711 O O . GLY A 1 89 ? 21.703 -8.07 -8.25 1 96.25 89 GLY A O 1
ATOM 712 N N . CYS A 1 90 ? 21.266 -9.852 -9.57 1 95.56 90 CYS A N 1
ATOM 713 C CA . CYS A 1 90 ? 19.844 -9.586 -9.625 1 95.56 90 CYS A CA 1
ATOM 714 C C . CYS A 1 90 ? 19.203 -9.695 -8.242 1 95.56 90 CYS A C 1
ATOM 716 O O . CYS A 1 90 ? 18.297 -8.938 -7.906 1 95.56 90 CYS A O 1
ATOM 718 N N . VAL A 1 91 ? 19.766 -10.586 -7.457 1 96.31 91 VAL A N 1
ATOM 719 C CA . VAL A 1 91 ? 19.266 -10.797 -6.102 1 96.31 91 VAL A CA 1
ATOM 720 C C . VAL A 1 91 ? 19.562 -9.562 -5.246 1 96.31 91 VAL A C 1
ATOM 722 O O . VAL A 1 91 ? 18.672 -9.023 -4.59 1 96.31 91 VAL A O 1
ATOM 725 N N . VAL A 1 92 ? 20.75 -9.125 -5.355 1 96.88 92 VAL A N 1
ATOM 726 C CA . VAL A 1 92 ? 21.188 -7.984 -4.559 1 96.88 92 VAL A CA 1
ATOM 727 C C . VAL A 1 92 ? 20.422 -6.73 -4.973 1 96.88 92 VAL A C 1
ATOM 729 O O . VAL A 1 92 ? 20.031 -5.93 -4.121 1 96.88 92 VAL A O 1
ATOM 732 N N . THR A 1 93 ? 20.234 -6.621 -6.207 1 96.31 93 THR A N 1
ATOM 733 C CA . THR A 1 93 ? 19.609 -5.406 -6.715 1 96.31 93 THR A CA 1
ATOM 734 C C . THR A 1 93 ? 18.125 -5.371 -6.344 1 96.31 93 THR A C 1
ATOM 736 O O . THR A 1 93 ? 17.594 -4.312 -6.016 1 96.31 93 THR A O 1
ATOM 739 N N . LEU A 1 94 ? 17.453 -6.504 -6.344 1 94.69 94 LEU A N 1
ATOM 740 C CA . LEU A 1 94 ? 16.062 -6.551 -5.934 1 94.69 94 LEU A CA 1
ATOM 741 C C . LEU A 1 94 ? 15.906 -6.191 -4.457 1 94.69 94 LEU A C 1
ATOM 743 O O . LEU A 1 94 ? 15.016 -5.422 -4.09 1 94.69 94 LEU A O 1
ATOM 747 N N . ILE A 1 95 ? 16.766 -6.703 -3.668 1 95.94 95 ILE A N 1
ATOM 748 C CA . ILE A 1 95 ? 16.719 -6.426 -2.236 1 95.94 95 ILE A CA 1
ATOM 749 C C . ILE A 1 95 ? 17.031 -4.953 -1.984 1 95.94 95 ILE A C 1
ATOM 751 O O . ILE A 1 95 ? 16.359 -4.297 -1.189 1 95.94 95 ILE A O 1
ATOM 755 N N . THR A 1 96 ? 17.984 -4.453 -2.678 1 96.62 96 THR A N 1
ATOM 756 C CA . THR A 1 96 ? 18.344 -3.045 -2.564 1 96.62 96 THR A CA 1
ATOM 757 C C . THR A 1 96 ? 17.188 -2.15 -3.004 1 96.62 96 THR A C 1
ATOM 759 O O . THR A 1 96 ? 16.953 -1.101 -2.404 1 96.62 96 THR A O 1
ATOM 762 N N . HIS A 1 97 ? 16.516 -2.525 -4.02 1 95.25 97 HIS A N 1
ATOM 763 C CA . HIS A 1 97 ? 15.352 -1.798 -4.496 1 95.25 97 HIS A CA 1
ATOM 764 C C . HIS A 1 97 ? 14.281 -1.705 -3.41 1 95.25 97 HIS A C 1
ATOM 766 O O . HIS A 1 97 ? 13.727 -0.631 -3.17 1 95.25 97 HIS A O 1
ATOM 772 N N . GLY A 1 98 ? 14.07 -2.807 -2.777 1 93 98 GLY A N 1
ATOM 773 C CA . GLY A 1 98 ? 13.109 -2.82 -1.686 1 93 98 GLY A CA 1
ATOM 774 C C . GLY A 1 98 ? 13.531 -1.956 -0.511 1 93 98 GLY A C 1
ATOM 775 O O . GLY A 1 98 ? 12.719 -1.217 0.044 1 93 98 GLY A O 1
ATOM 776 N N . ILE A 1 99 ? 14.766 -2.02 -0.19 1 94.19 99 ILE A N 1
ATOM 777 C CA . ILE A 1 99 ? 15.289 -1.273 0.945 1 94.19 99 ILE A CA 1
ATOM 778 C C . ILE A 1 99 ? 15.211 0.225 0.66 1 94.19 99 ILE A C 1
ATOM 780 O O . ILE A 1 99 ? 14.758 1 1.506 1 94.19 99 ILE A O 1
ATOM 784 N N . SER A 1 100 ? 15.609 0.587 -0.479 1 93.81 100 SER A N 1
ATOM 785 C CA . SER A 1 100 ? 15.633 2.002 -0.833 1 93.81 100 SER A CA 1
ATOM 786 C C . SER A 1 100 ? 14.227 2.592 -0.833 1 93.81 100 SER A C 1
ATOM 788 O O . SER A 1 100 ? 14.023 3.736 -0.42 1 93.81 100 SER A O 1
ATOM 790 N N . TYR A 1 101 ? 13.32 1.856 -1.26 1 92.19 101 TYR A N 1
ATOM 791 C CA . TYR A 1 101 ? 11.938 2.314 -1.236 1 92.19 101 TYR A CA 1
ATOM 792 C C . TYR A 1 101 ? 11.43 2.449 0.195 1 92.19 101 TYR A C 1
ATOM 794 O O . TYR A 1 101 ? 10.859 3.477 0.563 1 92.19 101 TYR A O 1
ATOM 802 N N . SER A 1 102 ? 11.695 1.52 1.004 1 89.81 102 SER A N 1
ATOM 803 C CA . SER A 1 102 ? 11.086 1.423 2.326 1 89.81 102 SER A CA 1
ATOM 804 C C . SER A 1 102 ? 11.742 2.393 3.307 1 89.81 102 SER A C 1
ATOM 806 O O . SER A 1 102 ? 11.102 2.84 4.262 1 89.81 102 SER A O 1
ATOM 808 N N . VAL A 1 103 ? 12.938 2.711 3.098 1 90.75 103 VAL A N 1
ATOM 809 C CA . VAL A 1 103 ? 13.672 3.566 4.02 1 90.75 103 VAL A CA 1
ATOM 810 C C . VAL A 1 103 ? 13.188 5.008 3.889 1 90.75 103 VAL A C 1
ATOM 812 O O . VAL A 1 103 ? 13.047 5.715 4.887 1 90.75 103 VAL A O 1
ATOM 815 N N . ALA A 1 104 ? 12.945 5.465 2.686 1 88.75 104 ALA A N 1
ATOM 816 C CA . ALA A 1 104 ? 12.656 6.891 2.586 1 88.75 104 ALA A CA 1
ATOM 817 C C . ALA A 1 104 ? 11.656 7.172 1.468 1 88.75 104 ALA A C 1
ATOM 819 O O . ALA A 1 104 ? 10.672 7.887 1.673 1 88.75 104 ALA A O 1
ATOM 820 N N . LEU A 1 105 ? 11.82 6.52 0.346 1 87 105 LEU A N 1
ATOM 821 C CA . LEU A 1 105 ? 10.984 6.848 -0.802 1 87 105 LEU A CA 1
ATOM 822 C C . LEU A 1 105 ? 9.508 6.652 -0.469 1 87 105 LEU A C 1
ATOM 824 O O . LEU A 1 105 ? 8.688 7.543 -0.718 1 87 105 LEU A O 1
ATOM 828 N N . GLY A 1 106 ? 9.242 5.566 0.104 1 83.06 106 GLY A N 1
ATOM 829 C CA . GLY A 1 106 ? 7.867 5.258 0.467 1 83.06 106 GLY A CA 1
ATOM 830 C C . GLY A 1 106 ? 7.332 6.145 1.576 1 83.06 106 GLY A C 1
ATOM 831 O O . GLY A 1 106 ? 6.395 6.914 1.362 1 83.06 106 GLY A O 1
ATOM 832 N N . PRO A 1 107 ? 7.949 6.109 2.689 1 84.69 107 PRO A N 1
ATOM 833 C CA . PRO A 1 107 ? 7.473 6.871 3.846 1 84.69 107 PRO A CA 1
ATOM 834 C C . PRO A 1 107 ? 7.391 8.375 3.57 1 84.69 107 PRO A C 1
ATOM 836 O O . PRO A 1 107 ? 6.395 9.016 3.918 1 84.69 107 PRO A O 1
ATOM 839 N N . ILE A 1 108 ? 8.359 8.945 2.98 1 86.44 108 ILE A N 1
ATOM 840 C CA . ILE A 1 108 ? 8.367 10.383 2.756 1 86.44 108 ILE A CA 1
ATOM 841 C C . ILE A 1 108 ? 7.258 10.758 1.771 1 86.44 108 ILE A C 1
ATOM 843 O O . ILE A 1 108 ? 6.57 11.766 1.95 1 86.44 108 ILE A O 1
ATOM 847 N N . ALA A 1 109 ? 7.121 9.938 0.814 1 79.19 109 ALA A N 1
ATOM 848 C CA . ALA A 1 109 ? 6.094 10.219 -0.187 1 79.19 109 ALA A CA 1
ATOM 849 C C . ALA A 1 109 ? 4.707 10.25 0.445 1 79.19 109 ALA A C 1
ATOM 851 O O . ALA A 1 109 ? 3.838 11.016 0.013 1 79.19 109 ALA A O 1
ATOM 852 N N . TRP A 1 110 ? 4.574 9.555 1.484 1 77.06 110 TRP A N 1
ATOM 853 C CA . TRP A 1 110 ? 3.258 9.445 2.104 1 77.06 110 TRP A CA 1
ATOM 854 C C . TRP A 1 110 ? 2.975 10.656 2.992 1 77.06 110 TRP A C 1
ATOM 856 O O . TRP A 1 110 ? 1.84 11.133 3.059 1 77.06 110 TRP A O 1
ATOM 866 N N . PHE A 1 111 ? 4.027 11.242 3.545 1 81.5 111 PHE A N 1
ATOM 867 C CA . PHE A 1 111 ? 3.68 12.289 4.496 1 81.5 111 PHE A CA 1
ATOM 868 C C . PHE A 1 111 ? 4.129 13.656 3.986 1 81.5 111 PHE A C 1
ATOM 870 O O . PHE A 1 111 ? 3.73 14.688 4.527 1 81.5 111 PHE A O 1
ATOM 877 N N . ILE A 1 112 ? 4.836 13.664 2.893 1 85.75 112 ILE A N 1
ATOM 878 C CA . ILE A 1 112 ? 5.395 14.93 2.443 1 85.75 112 ILE A CA 1
ATOM 879 C C . ILE A 1 112 ? 4.27 15.852 1.971 1 85.75 112 ILE A C 1
ATOM 881 O O . ILE A 1 112 ? 4.371 17.078 2.086 1 85.75 112 ILE A O 1
ATOM 885 N N . THR A 1 113 ? 3.23 15.266 1.457 1 83.94 113 THR A N 1
ATOM 886 C CA . THR A 1 113 ? 2.104 16.062 0.971 1 83.94 113 THR A CA 1
ATOM 887 C C . THR A 1 113 ? 1.493 16.891 2.1 1 83.94 113 THR A C 1
ATOM 889 O O . THR A 1 113 ? 1.047 18.016 1.879 1 83.94 113 THR A O 1
ATOM 892 N N . SER A 1 114 ? 1.555 16.312 3.314 1 83.94 114 SER A N 1
ATOM 893 C CA . SER A 1 114 ? 0.979 17.031 4.453 1 83.94 114 SER A CA 1
ATOM 894 C C . SER A 1 114 ? 1.864 18.188 4.887 1 83.94 114 SER A C 1
ATOM 896 O O . SER A 1 114 ? 1.412 19.094 5.598 1 83.94 114 SER A O 1
ATOM 898 N N . GLU A 1 115 ? 3.059 18.219 4.395 1 84.5 115 GLU A N 1
ATOM 899 C CA . GLU A 1 115 ? 3.986 19.312 4.711 1 84.5 115 GLU A CA 1
ATOM 900 C C . GLU A 1 115 ? 3.998 20.359 3.613 1 84.5 115 GLU A C 1
ATOM 902 O O . GLU A 1 115 ? 4.566 21.453 3.791 1 84.5 115 GLU A O 1
ATOM 907 N N . LEU A 1 116 ? 3.342 20.031 2.506 1 87.38 116 LEU A N 1
ATOM 908 C CA . LEU A 1 116 ? 3.391 20.922 1.351 1 87.38 116 LEU A CA 1
ATOM 909 C C . LEU A 1 116 ? 2.146 21.797 1.287 1 87.38 116 LEU A C 1
ATOM 911 O O . LEU A 1 116 ? 2.133 22.812 0.587 1 87.38 116 LEU A O 1
ATOM 915 N N . VAL A 1 117 ? 1.1 21.391 2.014 1 85.81 117 VAL A N 1
ATOM 916 C CA . VAL A 1 117 ? -0.172 22.109 1.915 1 85.81 117 VAL A CA 1
ATOM 917 C C . VAL A 1 117 ? -0.638 22.531 3.307 1 85.81 117 VAL A C 1
ATOM 919 O O . VAL A 1 117 ? -0.272 21.906 4.305 1 85.81 117 VAL A O 1
ATOM 922 N N . PRO A 1 118 ? -1.397 23.625 3.338 1 82.94 118 PRO A N 1
ATOM 923 C CA . PRO A 1 118 ? -1.949 24.031 4.629 1 82.94 118 PRO A CA 1
ATOM 924 C C . PRO A 1 118 ? -2.902 23 5.223 1 82.94 118 PRO A C 1
ATOM 926 O O . PRO A 1 118 ? -3.391 22.125 4.504 1 82.94 118 PRO A O 1
ATOM 929 N N . MET A 1 119 ? -3.127 23.094 6.477 1 78.94 119 MET A N 1
ATOM 930 C CA . MET A 1 119 ? -3.943 22.141 7.223 1 78.94 119 MET A CA 1
ATOM 931 C C . MET A 1 119 ? -5.344 22.047 6.625 1 78.94 119 MET A C 1
ATOM 933 O O . MET A 1 119 ? -5.941 20.969 6.621 1 78.94 119 MET A O 1
ATOM 937 N N . SER A 1 120 ? -5.832 23.125 6 1 81.38 120 SER A N 1
ATOM 938 C CA . SER A 1 120 ? -7.195 23.172 5.488 1 81.38 120 SER A CA 1
ATOM 939 C C . SER A 1 120 ? -7.34 22.312 4.23 1 81.38 120 SER A C 1
ATOM 941 O O . SER A 1 120 ? -8.445 21.875 3.896 1 81.38 120 SER A O 1
ATOM 943 N N . CYS A 1 121 ? -6.266 22.047 3.561 1 84.12 121 CYS A N 1
ATOM 944 C CA . CYS A 1 121 ? -6.32 21.297 2.307 1 84.12 121 CYS A CA 1
ATOM 945 C C . CYS A 1 121 ? -5.621 19.953 2.439 1 84.12 121 CYS A C 1
ATOM 947 O O . CYS A 1 121 ? -5.445 19.234 1.451 1 84.12 121 CYS A O 1
ATOM 949 N N . ARG A 1 122 ? -5.27 19.625 3.611 1 83.31 122 ARG A N 1
ATOM 950 C CA . ARG A 1 122 ? -4.434 18.453 3.83 1 83.31 122 ARG A CA 1
ATOM 951 C C . ARG A 1 122 ? -5.191 17.172 3.492 1 83.31 122 ARG A C 1
ATOM 953 O O . ARG A 1 122 ? -4.676 16.312 2.77 1 83.31 122 ARG A O 1
ATOM 960 N N . ALA A 1 123 ? -6.355 17.047 4.012 1 81.69 123 ALA A N 1
ATOM 961 C CA . ALA A 1 123 ? -7.133 15.828 3.828 1 81.69 123 ALA A CA 1
ATOM 962 C C . ALA A 1 123 ? -7.387 15.555 2.348 1 81.69 123 ALA A C 1
ATOM 964 O O . ALA A 1 123 ? -7.18 14.438 1.873 1 81.69 123 ALA A O 1
ATOM 965 N N . VAL A 1 124 ? -7.734 16.562 1.647 1 83.88 124 VAL A N 1
ATOM 966 C CA . VAL A 1 124 ? -8.062 16.422 0.234 1 83.88 124 VAL A CA 1
ATOM 967 C C . VAL A 1 124 ? -6.797 16.125 -0.564 1 83.88 124 VAL A C 1
ATOM 969 O O . VAL A 1 124 ? -6.801 15.273 -1.456 1 83.88 124 VAL A O 1
ATOM 972 N N . SER A 1 125 ? -5.738 16.797 -0.268 1 85.31 125 SER A N 1
ATOM 973 C CA . SER A 1 125 ? -4.48 16.609 -0.984 1 85.31 125 SER A CA 1
ATOM 974 C C . SER A 1 125 ? -3.924 15.211 -0.766 1 85.31 125 SER A C 1
ATOM 976 O O . SER A 1 125 ? -3.479 14.555 -1.714 1 85.31 125 SER A O 1
ATOM 978 N N . GLN A 1 126 ? -3.99 14.773 0.428 1 85.69 126 GLN A N 1
ATOM 979 C CA . GLN A 1 126 ? -3.469 13.445 0.738 1 85.69 126 GLN A CA 1
ATOM 980 C C . GLN A 1 126 ? -4.352 12.352 0.145 1 85.69 126 GLN A C 1
ATOM 982 O O . GLN A 1 126 ? -3.854 11.328 -0.329 1 85.69 126 GLN A O 1
ATOM 987 N N . SER A 1 127 ? -5.656 12.555 0.173 1 83.5 127 SER A N 1
ATOM 988 C CA . SER A 1 127 ? -6.566 11.594 -0.443 1 83.5 127 SER A CA 1
ATOM 989 C C . SER A 1 127 ? -6.352 11.523 -1.951 1 83.5 127 SER A C 1
ATOM 991 O O . SER A 1 127 ? -6.414 10.438 -2.539 1 83.5 127 SER A O 1
ATOM 993 N N . LEU A 1 128 ? -6.148 12.625 -2.518 1 85.44 128 LEU A N 1
ATOM 994 C CA . LEU A 1 128 ? -5.887 12.672 -3.951 1 85.44 128 LEU A CA 1
ATOM 995 C C . LEU A 1 128 ? -4.578 11.961 -4.289 1 85.44 128 LEU A C 1
ATOM 997 O O . LEU A 1 128 ? -4.512 11.203 -5.262 1 85.44 128 LEU A O 1
ATOM 1001 N N . ALA A 1 129 ? -3.557 12.281 -3.518 1 84.56 129 ALA A N 1
ATOM 1002 C CA . ALA A 1 129 ? -2.27 11.617 -3.713 1 84.56 129 ALA A CA 1
ATOM 1003 C C . ALA A 1 129 ? -2.416 10.102 -3.605 1 84.56 129 ALA A C 1
ATOM 1005 O O . ALA A 1 129 ? -1.833 9.359 -4.398 1 84.56 129 ALA A O 1
ATOM 1006 N N . LEU A 1 130 ? -3.186 9.641 -2.674 1 82.5 130 LEU A N 1
ATOM 1007 C CA . LEU A 1 130 ? -3.416 8.211 -2.471 1 82.5 130 LEU A CA 1
ATOM 1008 C C . LEU A 1 130 ? -4.176 7.609 -3.648 1 82.5 130 LEU A C 1
ATOM 1010 O O . LEU A 1 130 ? -3.846 6.516 -4.109 1 82.5 130 LEU A O 1
ATOM 1014 N N . ALA A 1 131 ? -5.16 8.352 -4.098 1 84.12 131 ALA A N 1
ATOM 1015 C CA . ALA A 1 131 ? -5.957 7.883 -5.23 1 84.12 131 ALA A CA 1
ATOM 1016 C C . ALA A 1 131 ? -5.094 7.727 -6.48 1 84.12 131 ALA A C 1
ATOM 1018 O O . ALA A 1 131 ? -5.188 6.723 -7.188 1 84.12 131 ALA A O 1
ATOM 1019 N N . ILE A 1 132 ? -4.332 8.711 -6.719 1 84.25 132 ILE A N 1
ATOM 1020 C CA . ILE A 1 132 ? -3.447 8.68 -7.879 1 84.25 132 ILE A CA 1
ATOM 1021 C C . ILE A 1 132 ? -2.436 7.547 -7.734 1 84.25 132 ILE A C 1
ATOM 1023 O O . ILE A 1 132 ? -2.168 6.816 -8.688 1 84.25 132 ILE A O 1
ATOM 1027 N N . ASN A 1 133 ? -1.92 7.449 -6.523 1 80.25 133 ASN A N 1
ATOM 1028 C CA . ASN A 1 133 ? -0.975 6.375 -6.242 1 80.25 133 ASN A CA 1
ATOM 1029 C C . ASN A 1 133 ? -1.594 5.004 -6.5 1 80.25 133 ASN A C 1
ATOM 1031 O O . ASN A 1 133 ? -0.993 4.16 -7.172 1 80.25 133 ASN A O 1
ATOM 1035 N N . HIS A 1 134 ? -2.736 4.777 -5.988 1 74.88 134 HIS A N 1
ATOM 1036 C CA . HIS A 1 134 ? -3.412 3.492 -6.141 1 74.88 134 HIS A CA 1
ATOM 1037 C C . HIS A 1 134 ? -3.768 3.225 -7.598 1 74.88 134 HIS A C 1
ATOM 1039 O O . HIS A 1 134 ? -3.648 2.094 -8.07 1 74.88 134 HIS A O 1
ATOM 1045 N N . PHE A 1 135 ? -4.223 4.188 -8.258 1 79.5 135 PHE A N 1
ATOM 1046 C CA . PHE A 1 135 ? -4.625 4.047 -9.648 1 79.5 135 PHE A CA 1
ATOM 1047 C C . PHE A 1 135 ? -3.43 3.67 -10.523 1 79.5 135 PHE A C 1
ATOM 1049 O O . PHE A 1 135 ? -3.52 2.762 -11.352 1 79.5 135 PHE A O 1
ATOM 1056 N N . PHE A 1 136 ? -2.371 4.332 -10.352 1 80 136 PHE A N 1
ATOM 1057 C CA . PHE A 1 136 ? -1.185 4.035 -11.141 1 80 136 PHE A CA 1
ATOM 1058 C C . PHE A 1 136 ? -0.587 2.691 -10.742 1 80 136 PHE A C 1
ATOM 1060 O O . PHE A 1 136 ? -0.041 1.977 -11.586 1 80 136 PHE A O 1
ATOM 1067 N N . ALA A 1 137 ? -0.633 2.408 -9.438 1 76.94 137 ALA A N 1
ATOM 1068 C CA . ALA A 1 137 ? -0.163 1.097 -9 1 76.94 137 ALA A CA 1
ATOM 1069 C C . ALA A 1 137 ? -0.946 -0.023 -9.68 1 76.94 137 ALA A C 1
ATOM 1071 O O . ALA A 1 137 ? -0.369 -1.03 -10.094 1 76.94 137 ALA A O 1
ATOM 1072 N N . LEU A 1 138 ? -2.227 0.163 -9.828 1 75.62 138 LEU A N 1
ATOM 1073 C CA . LEU A 1 138 ? -3.09 -0.812 -10.484 1 75.62 138 LEU A CA 1
ATOM 1074 C C . LEU A 1 138 ? -2.74 -0.939 -11.961 1 75.62 138 LEU A C 1
ATOM 1076 O O . LEU A 1 138 ? -2.641 -2.051 -12.484 1 75.62 138 LEU A O 1
ATOM 1080 N N . ILE A 1 139 ? -2.566 0.169 -12.547 1 79.88 139 ILE A N 1
ATOM 1081 C CA . ILE A 1 139 ? -2.252 0.181 -13.969 1 79.88 139 ILE A CA 1
ATOM 1082 C C . ILE A 1 139 ? -0.92 -0.528 -14.211 1 79.88 139 ILE A C 1
ATOM 1084 O O . ILE A 1 139 ? -0.805 -1.354 -15.117 1 79.88 139 ILE A O 1
ATOM 1088 N N . LEU A 1 140 ? 0.041 -0.223 -13.398 1 78.12 140 LEU A N 1
ATOM 1089 C CA . LEU A 1 140 ? 1.364 -0.814 -13.555 1 78.12 140 LEU A CA 1
ATOM 1090 C C . LEU A 1 140 ? 1.325 -2.316 -13.297 1 78.12 140 LEU A C 1
ATOM 1092 O O . LEU A 1 140 ? 1.989 -3.088 -13.992 1 78.12 140 LEU A O 1
ATOM 1096 N N . ALA A 1 141 ? 0.589 -2.705 -12.32 1 71.12 141 ALA A N 1
ATOM 1097 C CA . ALA A 1 141 ? 0.481 -4.125 -11.992 1 71.12 141 ALA A CA 1
ATOM 1098 C C . ALA A 1 141 ? -0.155 -4.906 -13.133 1 71.12 141 ALA A C 1
ATOM 1100 O O . ALA A 1 141 ? 0.299 -6 -13.477 1 71.12 141 ALA A O 1
ATOM 1101 N N . PHE A 1 142 ? -1.149 -4.379 -13.836 1 73.88 142 PHE A N 1
ATOM 1102 C CA . PHE A 1 142 ? -1.872 -5.062 -14.898 1 73.88 142 PHE A CA 1
ATOM 1103 C C . PHE A 1 142 ? -1.063 -5.055 -16.188 1 73.88 142 PHE A C 1
ATOM 1105 O O . PHE A 1 142 ? -1.142 -5.996 -16.984 1 73.88 142 PHE A O 1
ATOM 1112 N N . LEU A 1 143 ? -0.301 -4.031 -16.281 1 78.12 143 LEU A N 1
ATOM 1113 C CA . LEU A 1 143 ? 0.468 -3.908 -17.516 1 78.12 143 LEU A CA 1
ATOM 1114 C C . LEU A 1 143 ? 1.741 -4.746 -17.453 1 78.12 143 LEU A C 1
ATOM 1116 O O . LEU A 1 143 ? 2.305 -5.113 -18.484 1 78.12 143 LEU A O 1
ATOM 1120 N N . THR A 1 144 ? 2.166 -5.016 -16.297 1 79.81 144 THR A N 1
ATOM 1121 C CA . THR A 1 144 ? 3.453 -5.68 -16.125 1 79.81 144 THR A CA 1
ATOM 1122 C C . THR A 1 144 ? 3.404 -7.102 -16.672 1 79.81 144 THR A C 1
ATOM 1124 O O . THR A 1 144 ? 4.289 -7.512 -17.422 1 79.81 144 THR A O 1
ATOM 1127 N N . PHE A 1 145 ? 2.344 -7.828 -16.375 1 74.88 145 PHE A N 1
ATOM 1128 C CA . PHE A 1 145 ? 2.289 -9.242 -16.75 1 74.88 145 PHE A CA 1
ATOM 1129 C C . PHE A 1 145 ? 2.332 -9.406 -18.25 1 74.88 145 PHE A C 1
ATOM 1131 O O . PHE A 1 145 ? 3.199 -10.102 -18.781 1 74.88 145 PHE A O 1
ATOM 1138 N N . PRO A 1 146 ? 1.39 -8.805 -18.953 1 78.88 146 PRO A N 1
ATOM 1139 C CA . PRO A 1 146 ? 1.423 -8.969 -20.406 1 78.88 146 PRO A CA 1
ATOM 1140 C C . PRO A 1 146 ? 2.721 -8.461 -21.031 1 78.88 146 PRO A C 1
ATOM 1142 O O . PRO A 1 146 ? 3.215 -9.039 -22 1 78.88 146 PRO A O 1
ATOM 1145 N N . LEU A 1 147 ? 3.283 -7.445 -20.562 1 80.88 147 LEU A N 1
ATOM 1146 C CA . LEU A 1 147 ? 4.527 -6.902 -21.094 1 80.88 147 LEU A CA 1
ATOM 1147 C C . LEU A 1 147 ? 5.699 -7.832 -20.797 1 80.88 147 LEU A C 1
ATOM 1149 O O . LEU A 1 147 ? 6.566 -8.039 -21.65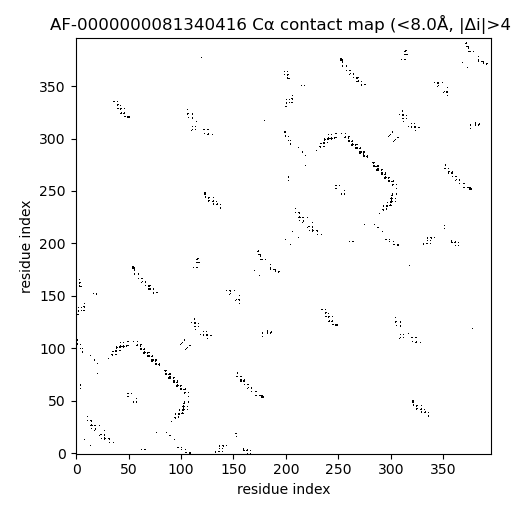6 1 80.88 147 LEU A O 1
ATOM 1153 N N . TYR A 1 148 ? 5.672 -8.312 -19.625 1 82.19 148 TYR A N 1
ATOM 1154 C CA . TYR A 1 148 ? 6.707 -9.266 -19.25 1 82.19 148 TYR A CA 1
ATOM 1155 C C . TYR A 1 148 ? 6.652 -10.516 -20.125 1 82.19 148 TYR A C 1
ATOM 1157 O O . TYR A 1 148 ? 7.684 -11.008 -20.578 1 82.19 148 TYR A O 1
ATOM 1165 N N . LYS A 1 149 ? 5.5 -11.086 -20.375 1 82.19 149 LYS A N 1
ATOM 1166 C CA . LYS A 1 149 ? 5.328 -12.305 -21.156 1 82.19 149 LYS A CA 1
ATOM 1167 C C . LYS A 1 149 ? 5.723 -12.07 -22.609 1 82.19 149 LYS A C 1
ATOM 1169 O O . LYS A 1 149 ? 6.301 -12.953 -23.25 1 82.19 149 LYS A O 1
ATOM 1174 N N . SER A 1 150 ? 5.449 -10.891 -23.047 1 84.81 150 SER A N 1
ATOM 1175 C CA . SER A 1 150 ? 5.684 -10.609 -24.453 1 84.81 150 SER A CA 1
ATOM 1176 C C . SER A 1 150 ? 7.129 -10.188 -24.703 1 84.81 150 SER A C 1
ATOM 1178 O O . SER A 1 150 ? 7.715 -10.531 -25.719 1 84.81 150 SER A O 1
ATOM 1180 N N . TYR A 1 151 ? 7.766 -9.367 -23.766 1 85.06 151 TYR A N 1
ATOM 1181 C CA . TYR A 1 151 ? 9.023 -8.703 -24.094 1 85.06 151 TYR A CA 1
ATOM 1182 C C . TYR A 1 151 ? 10.125 -9.117 -23.125 1 85.06 151 TYR A C 1
ATOM 1184 O O . TYR A 1 151 ? 11.305 -8.844 -23.375 1 85.06 151 TYR A O 1
ATOM 1192 N N . GLY A 1 152 ? 9.727 -9.766 -22.062 1 81.81 152 GLY A N 1
ATOM 1193 C CA . GLY A 1 152 ? 10.742 -10.258 -21.141 1 81.81 152 GLY A CA 1
ATOM 1194 C C . GLY A 1 152 ? 11.016 -9.297 -20 1 81.81 152 GLY A C 1
ATOM 1195 O O . GLY A 1 152 ? 10.469 -8.195 -19.953 1 81.81 152 GLY A O 1
ATOM 1196 N N . SER A 1 153 ? 11.938 -9.664 -19.125 1 81.56 153 SER A N 1
ATOM 1197 C CA . SER A 1 153 ? 12.195 -8.945 -17.875 1 81.56 153 SER A CA 1
ATOM 1198 C C . SER A 1 153 ? 12.977 -7.66 -18.141 1 81.56 153 SER A C 1
ATOM 1200 O O . SER A 1 153 ? 12.734 -6.633 -17.5 1 81.56 153 SER A O 1
ATOM 1202 N N . ILE A 1 154 ? 13.883 -7.652 -19.062 1 84.62 154 ILE A N 1
ATOM 1203 C CA . ILE A 1 154 ? 14.742 -6.504 -19.312 1 84.62 154 ILE A CA 1
ATOM 1204 C C . ILE A 1 154 ? 13.898 -5.316 -19.781 1 84.62 154 ILE A C 1
ATOM 1206 O O . ILE A 1 154 ? 14.039 -4.207 -19.25 1 84.62 154 ILE A O 1
ATOM 1210 N N . ILE A 1 155 ? 13.008 -5.52 -20.625 1 83.75 155 ILE A N 1
ATOM 1211 C CA . ILE A 1 155 ? 12.211 -4.445 -21.203 1 83.75 155 ILE A CA 1
ATOM 1212 C C . ILE A 1 155 ? 11.273 -3.867 -20.156 1 83.75 155 ILE A C 1
ATOM 1214 O O . ILE A 1 155 ? 11.133 -2.646 -20.047 1 83.75 155 ILE A O 1
ATOM 1218 N N . ILE A 1 156 ? 10.672 -4.684 -19.359 1 84.75 156 ILE A N 1
ATOM 1219 C CA . ILE A 1 156 ? 9.719 -4.203 -18.359 1 84.75 156 ILE A CA 1
ATOM 1220 C C . ILE A 1 156 ? 10.453 -3.363 -17.328 1 84.75 156 ILE A C 1
ATOM 1222 O O . ILE A 1 156 ? 9.922 -2.361 -16.844 1 84.75 156 ILE A O 1
ATOM 1226 N N . ILE A 1 157 ? 11.609 -3.846 -17.078 1 85.12 157 ILE A N 1
ATOM 1227 C CA . ILE A 1 157 ? 12.383 -3.123 -16.078 1 85.12 157 ILE A CA 1
ATOM 1228 C C . ILE A 1 157 ? 12.781 -1.753 -16.625 1 85.12 157 ILE A C 1
ATOM 1230 O O . ILE A 1 157 ? 12.758 -0.757 -15.891 1 85.12 157 ILE A O 1
ATOM 1234 N N . ILE A 1 158 ? 13.109 -1.689 -17.828 1 83.94 158 ILE A N 1
ATOM 1235 C CA . ILE A 1 158 ? 13.453 -0.414 -18.453 1 83.94 158 ILE A CA 1
ATOM 1236 C C . ILE A 1 158 ? 12.234 0.508 -18.438 1 83.94 158 ILE A C 1
ATOM 1238 O O . ILE A 1 158 ? 12.367 1.722 -18.266 1 83.94 158 ILE A O 1
ATOM 1242 N N . PHE A 1 159 ? 11.141 -0.108 -18.562 1 86.5 159 PHE A N 1
ATOM 1243 C CA . PHE A 1 159 ? 9.883 0.637 -18.516 1 86.5 159 PHE A CA 1
ATOM 1244 C C . PHE A 1 159 ? 9.68 1.278 -17.156 1 86.5 159 PHE A C 1
ATOM 1246 O O . PHE A 1 159 ? 9.047 2.33 -17.047 1 86.5 159 PHE A O 1
ATOM 1253 N N . TYR A 1 160 ? 10.266 0.689 -16.156 1 88 160 TYR A N 1
ATOM 1254 C CA . TYR A 1 160 ? 10.172 1.242 -14.812 1 88 160 TYR A CA 1
ATOM 1255 C C . TYR A 1 160 ? 11.242 2.303 -14.586 1 88 160 TYR A C 1
ATOM 1257 O O . TYR A 1 160 ? 11.031 3.25 -13.82 1 88 160 TYR A O 1
ATOM 1265 N N . VAL A 1 161 ? 12.336 2.193 -15.234 1 89.38 161 VAL A N 1
ATOM 1266 C CA . VAL A 1 161 ? 13.5 3.033 -14.992 1 89.38 161 VAL A CA 1
ATOM 1267 C C . VAL A 1 161 ? 13.273 4.418 -15.594 1 89.38 161 VAL A C 1
ATOM 1269 O O . VAL A 1 161 ? 13.609 5.434 -14.977 1 89.38 161 VAL A O 1
ATOM 1272 N N . LEU A 1 162 ? 12.648 4.523 -16.672 1 88.31 162 LEU A N 1
ATOM 1273 C CA . LEU A 1 162 ? 12.5 5.785 -17.391 1 88.31 162 LEU A CA 1
ATOM 1274 C C . LEU A 1 162 ? 11.648 6.766 -16.594 1 88.31 162 LEU A C 1
ATOM 1276 O O . LEU A 1 162 ? 12.078 7.891 -16.328 1 88.31 162 LEU A O 1
ATOM 1280 N N . PRO A 1 163 ? 10.445 6.344 -16.203 1 86.69 163 PRO A N 1
ATOM 1281 C CA . PRO A 1 163 ? 9.68 7.273 -15.367 1 86.69 163 PRO A CA 1
ATOM 1282 C C . PRO A 1 163 ? 10.398 7.617 -14.055 1 86.69 163 PRO A C 1
ATOM 1284 O O . PRO A 1 163 ? 10.234 8.719 -13.531 1 86.69 163 PRO A O 1
ATOM 1287 N N . GLY A 1 164 ? 11.195 6.676 -13.594 1 89.38 164 GLY A N 1
ATOM 1288 C CA . GLY A 1 164 ? 11.969 6.938 -12.391 1 89.38 164 GLY A CA 1
ATOM 1289 C C . GLY A 1 164 ? 12.984 8.047 -12.562 1 89.38 164 GLY A C 1
ATOM 1290 O O . GLY A 1 164 ? 13.141 8.891 -11.672 1 89.38 164 GLY A O 1
ATOM 1291 N N . ILE A 1 165 ? 13.609 8.047 -13.672 1 91.38 165 ILE A N 1
ATOM 1292 C CA . ILE A 1 165 ? 14.609 9.078 -13.961 1 91.38 165 ILE A CA 1
ATOM 1293 C C . ILE A 1 165 ? 13.922 10.438 -14.078 1 91.38 165 ILE A C 1
ATOM 1295 O O . ILE A 1 165 ? 14.43 11.438 -13.57 1 91.38 165 ILE A O 1
ATOM 1299 N N . ILE A 1 166 ? 12.812 10.453 -14.672 1 89.62 166 ILE A N 1
ATOM 1300 C CA . ILE A 1 166 ? 12.055 11.695 -14.82 1 89.62 166 ILE A CA 1
ATOM 1301 C C . ILE A 1 166 ? 11.625 12.203 -13.445 1 89.62 166 ILE A C 1
ATOM 1303 O O . ILE A 1 166 ? 11.664 13.406 -13.188 1 89.62 166 ILE A O 1
ATOM 1307 N N . CYS A 1 167 ? 11.227 11.32 -12.594 1 87.62 167 CYS A N 1
ATOM 1308 C CA . CYS A 1 167 ? 10.812 11.68 -11.242 1 87.62 167 CYS A CA 1
ATOM 1309 C C . CYS A 1 167 ? 11.969 12.289 -10.461 1 87.62 167 CYS A C 1
ATOM 1311 O O . CYS A 1 167 ? 11.789 13.281 -9.75 1 87.62 167 CYS A O 1
ATOM 1313 N N . ILE A 1 168 ? 13.109 11.695 -10.617 1 92 168 ILE A N 1
ATOM 1314 C CA . ILE A 1 168 ? 14.281 12.211 -9.922 1 92 168 ILE A CA 1
ATOM 1315 C C . ILE A 1 168 ? 14.57 13.641 -10.375 1 92 168 ILE A C 1
ATOM 1317 O O . ILE A 1 168 ? 14.836 14.523 -9.555 1 92 168 ILE A O 1
ATOM 1321 N N . LYS A 1 169 ? 14.453 13.844 -11.609 1 92.38 169 LYS A N 1
ATOM 1322 C CA . LYS A 1 169 ? 14.688 15.18 -12.164 1 92.38 169 LYS A CA 1
ATOM 1323 C C . LYS A 1 169 ? 13.641 16.172 -11.664 1 92.38 169 LYS A C 1
ATOM 1325 O O . LYS A 1 169 ? 13.977 17.297 -11.297 1 92.38 169 LYS A O 1
ATOM 1330 N N . THR A 1 170 ? 12.438 15.773 -11.633 1 89.06 170 THR A N 1
ATOM 1331 C CA . THR A 1 170 ? 11.336 16.625 -11.195 1 89.06 170 THR A CA 1
ATOM 1332 C C . THR A 1 170 ? 11.461 16.953 -9.711 1 89.06 170 THR A C 1
ATOM 1334 O O . THR A 1 170 ? 11.219 18.094 -9.297 1 89.06 170 THR A O 1
ATOM 1337 N N . LEU A 1 171 ? 11.812 15.977 -8.945 1 88.94 171 LEU A N 1
ATOM 1338 C CA . LEU A 1 171 ? 12.008 16.203 -7.516 1 88.94 171 LEU A CA 1
ATOM 1339 C C . LEU A 1 171 ? 13.141 17.188 -7.27 1 88.94 171 LEU A C 1
ATOM 1341 O O . LEU A 1 171 ? 13.031 18.062 -6.406 1 88.94 171 LEU A O 1
ATOM 1345 N N . HIS A 1 172 ? 14.172 16.984 -8.023 1 90.75 172 HIS A N 1
ATOM 1346 C CA . HIS A 1 172 ? 15.344 17.844 -7.871 1 90.75 172 HIS A CA 1
ATOM 1347 C C . HIS A 1 172 ? 15.008 19.297 -8.219 1 90.75 172 HIS A C 1
ATOM 1349 O O . HIS A 1 172 ? 15.461 20.219 -7.547 1 90.75 172 HIS A O 1
ATOM 1355 N N . LYS A 1 173 ? 14.172 19.453 -9.109 1 90.25 173 LYS A N 1
ATOM 1356 C CA . LYS A 1 173 ? 13.906 20.797 -9.633 1 90.25 173 LYS A CA 1
ATOM 1357 C C . LYS A 1 173 ? 12.781 21.469 -8.852 1 90.25 173 LYS A C 1
ATOM 1359 O O . LYS A 1 173 ? 12.844 22.672 -8.57 1 90.25 173 LYS A O 1
ATOM 1364 N N . TYR A 1 174 ? 11.766 20.688 -8.391 1 89 174 TYR A N 1
ATOM 1365 C CA . TYR A 1 174 ? 10.539 21.344 -7.961 1 89 174 TYR A CA 1
ATOM 1366 C C . TYR A 1 174 ? 10.273 21.094 -6.484 1 89 174 TYR A C 1
ATOM 1368 O O . TYR A 1 174 ? 9.484 21.812 -5.859 1 89 174 TYR A O 1
ATOM 1376 N N . LEU A 1 175 ? 10.836 20.172 -5.898 1 89.19 175 LEU A N 1
ATOM 1377 C CA . LEU A 1 175 ? 10.516 19.859 -4.508 1 89.19 175 LEU A CA 1
ATOM 1378 C C . LEU A 1 175 ? 11.305 20.75 -3.555 1 89.19 175 LEU A C 1
ATOM 1380 O O . LEU A 1 175 ? 12.531 20.75 -3.568 1 89.19 175 LEU A O 1
ATOM 1384 N N . PRO A 1 176 ? 10.609 21.547 -2.824 1 90.12 176 PRO A N 1
ATOM 1385 C CA . PRO A 1 176 ? 11.297 22.344 -1.797 1 90.12 176 PRO A CA 1
ATOM 1386 C C . PRO A 1 176 ? 11.641 21.516 -0.556 1 90.12 176 PRO A C 1
ATOM 1388 O O . PRO A 1 176 ? 11.094 20.422 -0.365 1 90.12 176 PRO A O 1
ATOM 1391 N N . GLU A 1 177 ? 12.562 22.031 0.183 1 90.5 177 GLU A N 1
ATOM 1392 C CA . GLU A 1 177 ? 12.82 21.422 1.485 1 90.5 177 GLU A CA 1
ATOM 1393 C C . GLU A 1 177 ? 11.688 21.719 2.467 1 90.5 177 GLU A C 1
ATOM 1395 O O . GLU A 1 177 ? 11.195 22.844 2.531 1 90.5 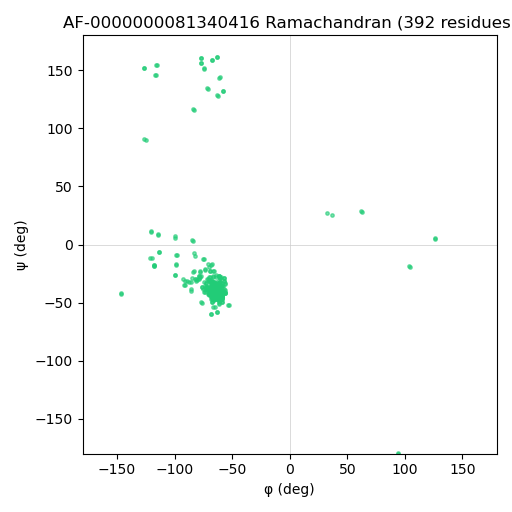177 GLU A O 1
ATOM 1400 N N . THR A 1 178 ? 11.227 20.688 3.209 1 88.69 178 THR A N 1
ATOM 1401 C CA . THR A 1 178 ? 10.07 20.875 4.078 1 88.69 178 THR A CA 1
ATOM 1402 C C . THR A 1 178 ? 10.453 20.641 5.539 1 88.69 178 THR A C 1
ATOM 1404 O O . THR A 1 178 ? 9.719 21.047 6.445 1 88.69 178 THR A O 1
ATOM 1407 N N . LYS A 1 179 ? 11.523 20.016 5.711 1 87.94 179 LYS A N 1
ATOM 1408 C CA . LYS A 1 179 ? 11.891 19.688 7.09 1 87.94 179 LYS A CA 1
ATOM 1409 C C . LYS A 1 179 ? 12.117 20.953 7.906 1 87.94 179 LYS A C 1
ATOM 1411 O O . LYS A 1 179 ? 12.883 21.844 7.496 1 87.94 179 LYS A O 1
ATOM 1416 N N . ASP A 1 180 ? 11.461 21.016 9.039 1 82.69 180 ASP A N 1
ATOM 1417 C CA . ASP A 1 180 ? 11.633 22.078 10.016 1 82.69 180 ASP A CA 1
ATOM 1418 C C . ASP A 1 180 ? 11.242 23.438 9.414 1 82.69 180 ASP A C 1
ATOM 1420 O O . ASP A 1 180 ? 11.883 24.453 9.695 1 82.69 180 ASP A O 1
ATOM 1424 N N . LYS A 1 181 ? 10.344 23.453 8.484 1 84.81 181 LYS A N 1
ATOM 1425 C CA . LYS A 1 181 ? 9.859 24.703 7.895 1 84.81 181 LYS A CA 1
ATOM 1426 C C . LYS A 1 181 ? 8.375 24.906 8.164 1 84.81 181 LYS A C 1
ATOM 1428 O O . LYS A 1 181 ? 7.617 23.938 8.227 1 84.81 181 LYS A O 1
ATOM 1433 N N . HIS A 1 182 ? 8.102 26.172 8.32 1 83 182 HIS A N 1
ATOM 1434 C CA . HIS A 1 182 ? 6.691 26.516 8.43 1 83 182 HIS A CA 1
ATOM 1435 C C . HIS A 1 182 ? 6 26.438 7.074 1 83 182 HIS A C 1
ATOM 1437 O O . HIS A 1 182 ? 6.617 26.703 6.039 1 83 182 HIS A O 1
ATOM 1443 N N . ILE A 1 183 ? 4.762 26.156 7.129 1 81.44 183 ILE A N 1
ATOM 1444 C CA . ILE A 1 183 ? 3.984 25.938 5.91 1 81.44 183 ILE A CA 1
ATOM 1445 C C . ILE A 1 183 ? 4.086 27.172 5.012 1 81.44 183 ILE A C 1
ATOM 1447 O O . ILE A 1 183 ? 4.164 27.047 3.789 1 81.44 183 ILE A O 1
ATOM 1451 N N . ASN A 1 184 ? 4.082 28.328 5.613 1 82.88 184 ASN A N 1
ATOM 1452 C CA . ASN A 1 184 ? 4.148 29.562 4.832 1 82.88 184 ASN A CA 1
ATOM 1453 C C . ASN A 1 184 ? 5.465 29.672 4.07 1 82.88 184 ASN A C 1
ATOM 1455 O O . ASN A 1 184 ? 5.496 30.172 2.943 1 82.88 184 ASN A O 1
ATOM 1459 N N . GLU A 1 185 ? 6.492 29.219 4.684 1 86.44 185 GLU A N 1
ATOM 1460 C CA . GLU A 1 185 ? 7.793 29.203 4.027 1 86.44 185 GLU A CA 1
ATOM 1461 C C . GLU A 1 185 ? 7.816 28.219 2.861 1 86.44 185 GLU A C 1
ATOM 1463 O O . GLU A 1 185 ? 8.375 28.516 1.803 1 86.44 185 GLU A O 1
ATOM 1468 N N . VAL A 1 186 ? 7.211 27.125 3.084 1 85.69 186 VAL A N 1
ATOM 1469 C CA . VAL A 1 186 ? 7.176 26.078 2.07 1 85.69 186 VAL A CA 1
ATOM 1470 C C . VAL A 1 186 ? 6.348 26.531 0.874 1 85.69 186 VAL A C 1
ATOM 1472 O O . VAL A 1 186 ? 6.773 26.406 -0.275 1 85.69 186 VAL A O 1
ATOM 1475 N N . VAL A 1 187 ? 5.223 27.125 1.14 1 80.75 187 VAL A N 1
ATOM 1476 C CA . VAL A 1 187 ? 4.332 27.594 0.083 1 80.75 187 VAL A CA 1
ATOM 1477 C C . VAL A 1 187 ? 5.023 28.688 -0.732 1 80.75 187 VAL A C 1
ATOM 1479 O O . VAL A 1 187 ? 4.898 28.719 -1.958 1 80.75 187 VAL A O 1
ATOM 1482 N N . LYS A 1 188 ? 5.738 29.547 -0.062 1 84.25 188 LYS A N 1
ATOM 1483 C CA . LYS A 1 188 ? 6.484 30.609 -0.728 1 84.25 188 LYS A CA 1
ATOM 1484 C C . LYS A 1 188 ? 7.551 30.047 -1.658 1 84.25 188 LYS A C 1
ATOM 1486 O O . LYS A 1 188 ? 7.715 30.516 -2.785 1 84.25 188 LYS A O 1
ATOM 1491 N N . GLU A 1 189 ? 8.211 29.031 -1.218 1 84.5 189 GLU A N 1
ATOM 1492 C CA . GLU A 1 189 ? 9.25 28.406 -2.025 1 84.5 189 GLU A CA 1
ATOM 1493 C C . GLU A 1 189 ? 8.648 27.688 -3.23 1 84.5 189 GLU A C 1
ATOM 1495 O O . GLU A 1 189 ? 9.25 27.656 -4.305 1 84.5 189 GLU A O 1
ATOM 1500 N N . LEU A 1 190 ? 7.516 27.125 -3.061 1 81.62 190 LEU A N 1
ATOM 1501 C CA . LEU A 1 190 ? 6.836 26.422 -4.145 1 81.62 190 LEU A CA 1
ATOM 1502 C C . LEU A 1 190 ? 6.402 27.406 -5.234 1 81.62 190 LEU A C 1
ATOM 1504 O O . LEU A 1 190 ? 6.488 27.094 -6.422 1 81.62 190 LEU A O 1
ATOM 1508 N N . LYS A 1 191 ? 5.926 28.531 -4.82 1 80.12 191 LYS A N 1
ATOM 1509 C CA . LYS A 1 191 ? 5.527 29.562 -5.762 1 80.12 191 LYS A CA 1
ATOM 1510 C C . LYS A 1 191 ? 6.727 30.094 -6.539 1 80.12 191 LYS A C 1
ATOM 1512 O O . LYS A 1 191 ? 6.629 30.359 -7.738 1 80.12 191 LYS A O 1
ATOM 1517 N N . ASN A 1 192 ? 7.766 30.234 -5.863 1 76.62 192 ASN A N 1
ATOM 1518 C CA . ASN A 1 192 ? 8.984 30.719 -6.496 1 76.62 192 ASN A CA 1
ATOM 1519 C C . ASN A 1 192 ? 9.523 29.719 -7.508 1 76.62 192 ASN A C 1
ATOM 1521 O O . ASN A 1 192 ? 10.008 30.094 -8.578 1 76.62 192 ASN A O 1
ATOM 1525 N N . GLU A 1 193 ? 9.367 28.453 -7.16 1 70.75 193 GLU A N 1
ATOM 1526 C CA . GLU A 1 193 ? 9.852 27.422 -8.062 1 70.75 193 GLU A CA 1
ATOM 1527 C C . GLU A 1 193 ? 8.969 27.312 -9.297 1 70.75 193 GLU A C 1
ATOM 1529 O O . GLU A 1 193 ? 9.461 27.062 -10.398 1 70.75 193 GLU A O 1
ATOM 1534 N N . ASN A 1 194 ? 7.703 27.484 -9.086 1 68.5 194 ASN A N 1
ATOM 1535 C CA . ASN A 1 194 ? 6.777 27.438 -10.211 1 68.5 194 ASN A CA 1
ATOM 1536 C C . ASN A 1 194 ? 6.879 28.688 -11.078 1 68.5 194 ASN A C 1
ATOM 1538 O O . ASN A 1 194 ? 6.645 28.625 -12.289 1 68.5 194 ASN A O 1
ATOM 1542 N N . GLU A 1 195 ? 7.102 29.734 -10.461 1 60.31 195 GLU A N 1
ATOM 1543 C CA . GLU A 1 195 ? 7.285 30.969 -1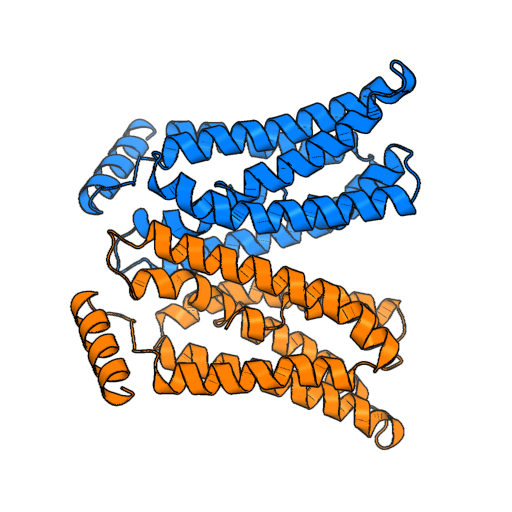1.219 1 60.31 195 GLU A CA 1
ATOM 1544 C C . GLU A 1 195 ? 8.57 30.922 -12.031 1 60.31 195 GLU A C 1
ATOM 1546 O O . GLU A 1 195 ? 8.641 31.516 -13.109 1 60.31 195 GLU A O 1
ATOM 1551 N N . MET A 1 196 ? 9.438 30.25 -11.461 1 50.25 196 MET A N 1
ATOM 1552 C CA . MET A 1 196 ? 10.688 30.172 -12.203 1 50.25 196 MET A CA 1
ATOM 1553 C C . MET A 1 196 ? 10.523 29.312 -13.453 1 50.25 196 MET A C 1
ATOM 1555 O O . MET A 1 196 ? 11.312 29.422 -14.391 1 50.25 196 MET A O 1
ATOM 1559 N N . VAL A 1 197 ? 9.672 28.391 -13.289 1 52.34 197 VAL A N 1
ATOM 1560 C CA . VAL A 1 197 ? 9.461 27.547 -14.469 1 52.34 197 VAL A CA 1
ATOM 1561 C C . VAL A 1 197 ? 8.414 28.188 -15.383 1 52.34 197 VAL A C 1
ATOM 1563 O O . VAL A 1 197 ? 8.273 27.781 -16.531 1 52.34 197 VAL A O 1
ATOM 1566 N N . GLY A 1 198 ? 7.434 28.906 -14.82 1 42.78 198 GLY A N 1
ATOM 1567 C CA . GLY A 1 198 ? 6.547 29.609 -15.734 1 42.78 198 GLY A CA 1
ATOM 1568 C C . GLY A 1 198 ? 7.176 30.859 -16.328 1 42.78 198 GLY A C 1
ATOM 1569 O O . GLY A 1 198 ? 8.148 31.391 -15.789 1 42.78 198 GLY A O 1
ATOM 1570 N N . MET B 1 1 ? -5.145 -0.296 13.188 1 49.53 1 MET B N 1
ATOM 1571 C CA . MET B 1 1 ? -6.355 -0.241 12.375 1 49.53 1 MET B CA 1
ATOM 1572 C C . MET B 1 1 ? -6.133 -0.919 11.023 1 49.53 1 MET B C 1
ATOM 1574 O O . MET B 1 1 ? -6.938 -1.749 10.602 1 49.53 1 MET B O 1
ATOM 1578 N N . GLN B 1 2 ? -4.996 -0.347 10.352 1 52 2 GLN B N 1
ATOM 1579 C CA . GLN B 1 2 ? -4.828 -0.898 9.016 1 52 2 GLN B CA 1
ATOM 1580 C C . GLN B 1 2 ? -4.59 -2.404 9.062 1 52 2 GLN B C 1
ATOM 1582 O O . GLN B 1 2 ? -5.062 -3.143 8.195 1 52 2 GLN B O 1
ATOM 1587 N N . ILE B 1 3 ? -3.943 -2.818 10.211 1 51.44 3 ILE B N 1
ATOM 1588 C CA . ILE B 1 3 ? -3.73 -4.25 10.375 1 51.44 3 ILE B CA 1
ATOM 1589 C C . ILE B 1 3 ? -5.066 -4.984 10.289 1 51.44 3 ILE B C 1
ATOM 1591 O O . ILE B 1 3 ? -5.152 -6.062 9.695 1 51.44 3 ILE B O 1
ATOM 1595 N N . THR B 1 4 ? -6.07 -4.223 10.812 1 52.12 4 THR B N 1
ATOM 1596 C CA . THR B 1 4 ? -7.367 -4.871 10.984 1 52.12 4 THR B CA 1
ATOM 1597 C C . THR B 1 4 ? -8.148 -4.859 9.672 1 52.12 4 THR B C 1
ATOM 1599 O O . THR B 1 4 ? -9.117 -5.602 9.516 1 52.12 4 THR B O 1
ATOM 1602 N N . SER B 1 5 ? -7.582 -4.086 8.742 1 59.34 5 SER B N 1
ATOM 1603 C CA . SER B 1 5 ? -8.398 -4.047 7.531 1 59.34 5 SER B CA 1
ATOM 1604 C C . SER B 1 5 ? -8.102 -5.23 6.617 1 59.34 5 SER B C 1
ATOM 1606 O O . SER B 1 5 ? -8.875 -5.535 5.711 1 59.34 5 SER B O 1
ATOM 1608 N N . SER B 1 6 ? -7.25 -6.102 7.078 1 75.06 6 SER B N 1
ATOM 1609 C CA . SER B 1 6 ? -6.934 -7.328 6.359 1 75.06 6 SER B CA 1
ATOM 1610 C C . SER B 1 6 ? -7.016 -7.121 4.848 1 75.06 6 SER B C 1
ATOM 1612 O O . SER B 1 6 ? -7.422 -8.023 4.117 1 75.06 6 SER B O 1
ATOM 1614 N N . ILE B 1 7 ? -6.797 -5.91 4.355 1 79.75 7 ILE B N 1
ATOM 1615 C CA . ILE B 1 7 ? -6.996 -5.617 2.939 1 79.75 7 ILE B CA 1
ATOM 1616 C C . ILE B 1 7 ? -5.938 -6.336 2.109 1 79.75 7 ILE B C 1
ATOM 1618 O O . ILE B 1 7 ? -6.25 -6.949 1.086 1 79.75 7 ILE B O 1
ATOM 1622 N N . TRP B 1 8 ? -4.789 -6.473 2.574 1 77 8 TRP B N 1
ATOM 1623 C CA . TRP B 1 8 ? -3.711 -7.031 1.768 1 77 8 TRP B CA 1
ATOM 1624 C C . TRP B 1 8 ? -3.836 -8.547 1.666 1 77 8 TRP B C 1
ATOM 1626 O O . TRP B 1 8 ? -3.861 -9.102 0.565 1 77 8 TRP B O 1
ATOM 1636 N N . PRO B 1 9 ? -3.998 -9.195 2.721 1 79.81 9 PRO B N 1
ATOM 1637 C CA . PRO B 1 9 ? -4.18 -10.641 2.584 1 79.81 9 PRO B CA 1
ATOM 1638 C C . PRO B 1 9 ? -5.422 -11 1.774 1 79.81 9 PRO B C 1
ATOM 1640 O O . PRO B 1 9 ? -5.422 -12.008 1.056 1 79.81 9 PRO B O 1
ATOM 1643 N N . VAL B 1 10 ? -6.453 -10.195 1.932 1 83.94 10 VAL B N 1
ATOM 1644 C CA . VAL B 1 10 ? -7.672 -10.469 1.178 1 83.94 10 VAL B CA 1
ATOM 1645 C C . VAL B 1 10 ? -7.41 -10.281 -0.314 1 83.94 10 VAL B C 1
ATOM 1647 O O . VAL B 1 10 ? -7.859 -11.086 -1.136 1 83.94 10 VAL B O 1
ATOM 1650 N N . ILE B 1 11 ? -6.664 -9.281 -0.597 1 80 11 ILE B N 1
ATOM 1651 C CA . ILE B 1 11 ? -6.348 -9.023 -1.997 1 80 11 ILE B CA 1
ATOM 1652 C C . ILE B 1 11 ? -5.438 -10.133 -2.533 1 80 11 ILE B C 1
ATOM 1654 O O . ILE B 1 11 ? -5.668 -10.656 -3.625 1 80 11 ILE B O 1
ATOM 1658 N N . PHE B 1 12 ? -4.574 -10.602 -1.777 1 74.44 12 PHE B N 1
ATOM 1659 C CA . PHE B 1 12 ? -3.566 -11.555 -2.23 1 74.44 12 PHE B CA 1
ATOM 1660 C C . PHE B 1 12 ? -4.156 -12.961 -2.332 1 74.44 12 PHE B C 1
ATOM 1662 O O . PHE B 1 12 ? -3.762 -13.742 -3.195 1 74.44 12 PHE B O 1
ATOM 1669 N N . TYR B 1 13 ? -5.16 -13.203 -1.542 1 80.5 13 TYR B N 1
ATOM 1670 C CA . TYR B 1 13 ? -5.652 -14.578 -1.479 1 80.5 13 TYR B CA 1
ATOM 1671 C C . TYR B 1 13 ? -7.117 -14.648 -1.888 1 80.5 13 TYR B C 1
ATOM 1673 O O . TYR B 1 13 ? -7.789 -15.656 -1.638 1 80.5 13 TYR B O 1
ATOM 1681 N N . SER B 1 14 ? -7.578 -13.594 -2.402 1 86.94 14 SER B N 1
ATOM 1682 C CA . SER B 1 14 ? -8.984 -13.562 -2.787 1 86.94 14 SER B CA 1
ATOM 1683 C C . SER B 1 14 ? -9.32 -14.695 -3.75 1 86.94 14 SER B C 1
ATOM 1685 O O . SER B 1 14 ? -10.359 -15.344 -3.613 1 86.94 14 SER B O 1
ATOM 1687 N N . THR B 1 15 ? -8.477 -15.023 -4.738 1 86.19 15 THR B N 1
ATOM 1688 C CA . THR B 1 15 ? -8.711 -16.094 -5.691 1 86.19 15 THR B CA 1
ATOM 1689 C C . THR B 1 15 ? -8.758 -17.453 -4.977 1 86.19 15 THR B C 1
ATOM 1691 O O . THR B 1 15 ? -9.656 -18.25 -5.223 1 86.19 15 THR B O 1
ATOM 1694 N N . ASP B 1 16 ? -7.852 -17.656 -4.074 1 84.12 16 ASP B N 1
ATOM 1695 C CA . ASP B 1 16 ? -7.801 -18.891 -3.309 1 84.12 16 ASP B CA 1
ATOM 1696 C C . ASP B 1 16 ? -9.047 -19.062 -2.447 1 84.12 16 ASP B C 1
ATOM 1698 O O . ASP B 1 16 ? -9.578 -20.172 -2.324 1 84.12 16 ASP B O 1
ATOM 1702 N N . PHE B 1 17 ? -9.469 -18 -1.836 1 86.81 17 PHE B N 1
ATOM 1703 C CA . PHE B 1 17 ? -10.672 -18.047 -1.013 1 86.81 17 PHE B CA 1
ATOM 1704 C C . PHE B 1 17 ? -11.875 -18.484 -1.84 1 86.81 17 PHE B C 1
ATOM 1706 O O . PHE B 1 17 ? -12.664 -19.312 -1.404 1 86.81 17 PHE B O 1
ATOM 1713 N N . LEU B 1 18 ? -11.969 -17.953 -3.016 1 91.06 18 LEU B N 1
ATOM 1714 C CA . LEU B 1 18 ? -13.117 -18.25 -3.871 1 91.06 18 LEU B CA 1
ATOM 1715 C C . LEU B 1 18 ? -13.031 -19.672 -4.41 1 91.06 18 LEU B C 1
ATOM 1717 O O . LEU B 1 18 ? -14.062 -20.344 -4.594 1 91.06 18 LEU B O 1
ATOM 1721 N N . LEU B 1 19 ? -11.828 -20.141 -4.637 1 89.44 19 LEU B N 1
ATOM 1722 C CA . LEU B 1 19 ? -11.641 -21.531 -5.023 1 89.44 19 LEU B CA 1
ATOM 1723 C C . LEU B 1 19 ? -12.094 -22.469 -3.912 1 89.44 19 LEU B C 1
ATOM 1725 O O . LEU B 1 19 ? -12.727 -23.5 -4.176 1 89.44 19 LEU B O 1
ATOM 1729 N N . ASP B 1 20 ? -11.766 -22.062 -2.777 1 85.06 20 ASP B N 1
ATOM 1730 C CA . ASP B 1 20 ? -12.164 -22.859 -1.615 1 85.06 20 ASP B CA 1
ATOM 1731 C C . ASP B 1 20 ? -13.68 -22.938 -1.487 1 85.06 20 ASP B C 1
ATOM 1733 O O . ASP B 1 20 ? -14.219 -23.922 -0.971 1 85.06 20 ASP B O 1
ATOM 1737 N N . VAL B 1 21 ? -14.32 -21.859 -1.83 1 88.5 21 VAL B N 1
ATOM 1738 C CA . VAL B 1 21 ? -15.781 -21.812 -1.794 1 88.5 21 VAL B CA 1
ATOM 1739 C C . VAL B 1 21 ? -16.359 -22.75 -2.848 1 88.5 21 VAL B C 1
ATOM 1741 O O . VAL B 1 21 ? -17.453 -23.297 -2.674 1 88.5 21 VAL B O 1
ATOM 1744 N N . GLY B 1 22 ? -15.648 -22.938 -4.023 1 89.62 22 GLY B N 1
ATOM 1745 C CA . GLY B 1 22 ? -16.094 -23.875 -5.039 1 89.62 22 GLY B CA 1
ATOM 1746 C C . GLY B 1 22 ? -16.219 -23.25 -6.414 1 89.62 22 GLY B C 1
ATOM 1747 O O . GLY B 1 22 ? -16.719 -23.875 -7.348 1 89.62 22 GLY B O 1
ATOM 1748 N N . PHE B 1 23 ? -15.812 -22.047 -6.527 1 93.75 23 PHE B N 1
ATOM 1749 C CA . PHE B 1 23 ? -15.875 -21.406 -7.832 1 93.75 23 PHE B CA 1
ATOM 1750 C C . PHE B 1 23 ? -14.742 -21.891 -8.734 1 93.75 23 PHE B C 1
ATOM 1752 O O . PHE B 1 23 ? -13.742 -22.422 -8.25 1 93.75 23 PHE B O 1
ATOM 1759 N N . SER B 1 24 ? -14.969 -21.781 -10.039 1 94.56 24 SER B N 1
ATOM 1760 C CA . SER B 1 24 ? -13.906 -22.094 -10.992 1 94.56 24 SER B CA 1
ATOM 1761 C C . SER B 1 24 ? -12.773 -21.078 -10.906 1 94.56 24 SER B C 1
ATOM 1763 O O . SER B 1 24 ? -12.969 -19.953 -10.422 1 94.56 24 SER B O 1
ATOM 1765 N N . TYR B 1 25 ? -11.602 -21.375 -11.344 1 91.12 25 TYR B N 1
ATOM 1766 C CA . TYR B 1 25 ? -10.43 -20.5 -11.32 1 91.12 25 TYR B CA 1
ATOM 1767 C C . TYR B 1 25 ? -10.664 -19.25 -12.164 1 91.12 25 TYR B C 1
ATOM 1769 O O . TYR B 1 25 ? -10.344 -18.141 -11.734 1 91.12 25 TYR B O 1
ATOM 1777 N N . SER B 1 26 ? -11.203 -19.422 -13.32 1 90.31 26 SER B N 1
ATOM 1778 C CA . SER B 1 26 ? -11.469 -18.297 -14.211 1 90.31 26 SER B CA 1
ATOM 1779 C C . SER B 1 26 ? -12.406 -17.281 -13.555 1 90.31 26 SER B C 1
ATOM 1781 O O . SER B 1 26 ? -12.141 -16.078 -13.578 1 90.31 26 SER B O 1
ATOM 1783 N N . PHE B 1 27 ? -13.422 -17.781 -12.977 1 93.06 27 PHE B N 1
ATOM 1784 C CA . PHE B 1 27 ? -14.375 -16.906 -12.312 1 93.06 27 PHE B CA 1
ATOM 1785 C C . PHE B 1 27 ? -13.734 -16.219 -11.102 1 93.06 27 PHE B C 1
ATOM 1787 O O . PHE B 1 27 ? -13.898 -15.016 -10.906 1 93.06 27 PHE B O 1
ATOM 1794 N N . ALA B 1 28 ? -12.992 -16.984 -10.312 1 92.75 28 ALA B N 1
ATOM 1795 C CA . ALA B 1 28 ? -12.32 -16.469 -9.125 1 92.75 28 ALA B CA 1
ATOM 1796 C C . ALA B 1 28 ? -11.336 -15.352 -9.5 1 92.75 28 ALA B C 1
ATOM 1798 O O . ALA B 1 28 ? -11.258 -14.336 -8.812 1 92.75 28 ALA B O 1
ATOM 1799 N N . GLU B 1 29 ? -10.656 -15.531 -10.523 1 87.06 29 GLU B N 1
ATOM 1800 C CA . GLU B 1 29 ? -9.688 -14.539 -10.977 1 87.06 29 GLU B CA 1
ATOM 1801 C C . GLU B 1 29 ? -10.375 -13.258 -11.43 1 87.06 29 GLU B C 1
ATOM 1803 O O . GLU B 1 29 ? -9.898 -12.156 -11.141 1 87.06 29 GLU B O 1
ATOM 1808 N N . ILE B 1 30 ? -11.414 -13.43 -12.133 1 90.06 30 ILE B N 1
ATOM 1809 C CA . ILE B 1 30 ? -12.156 -12.273 -12.609 1 90.06 30 ILE B CA 1
ATOM 1810 C C . ILE B 1 30 ? -12.695 -11.469 -11.43 1 90.06 30 ILE B C 1
ATOM 1812 O O . ILE B 1 30 ? -12.625 -10.242 -11.414 1 90.06 30 ILE B O 1
ATOM 1816 N N . VAL B 1 31 ? -13.203 -12.148 -10.438 1 91.94 31 VAL B N 1
ATOM 1817 C CA . VAL B 1 31 ? -13.758 -11.484 -9.266 1 91.94 31 VAL B CA 1
ATOM 1818 C C . VAL B 1 31 ? -12.648 -10.75 -8.516 1 91.94 31 VAL B C 1
ATOM 1820 O O . VAL B 1 31 ? -12.82 -9.602 -8.102 1 91.94 31 VAL B O 1
ATOM 1823 N N . SER B 1 32 ? -11.5 -11.383 -8.367 1 88.81 32 SER B N 1
ATOM 1824 C CA . SER B 1 32 ? -10.367 -10.773 -7.684 1 88.81 32 SER B CA 1
ATOM 1825 C C . SER B 1 32 ? -9.898 -9.516 -8.406 1 88.81 32 SER B C 1
ATOM 1827 O O . SER B 1 32 ? -9.633 -8.492 -7.777 1 88.81 32 SER B O 1
ATOM 1829 N N . THR B 1 33 ? -9.852 -9.617 -9.672 1 84.81 33 THR B N 1
ATOM 1830 C CA . THR B 1 33 ? -9.438 -8.469 -10.477 1 84.81 33 THR B CA 1
ATOM 1831 C C . THR B 1 33 ? -10.469 -7.344 -10.383 1 84.81 33 THR B C 1
ATOM 1833 O O . THR B 1 33 ? -10.109 -6.168 -10.289 1 84.81 33 THR B O 1
ATOM 1836 N N . THR B 1 34 ? -11.664 -7.715 -10.422 1 90.25 34 THR B N 1
ATOM 1837 C CA . THR B 1 34 ? -12.75 -6.742 -10.289 1 90.25 34 THR B CA 1
ATOM 1838 C C . THR B 1 34 ? -12.695 -6.051 -8.93 1 90.25 34 THR B C 1
ATOM 1840 O O . THR B 1 34 ? -12.859 -4.832 -8.844 1 90.25 34 THR B O 1
ATOM 1843 N N . MET B 1 35 ? -12.445 -6.805 -7.926 1 90.94 35 MET B N 1
ATOM 1844 C CA . MET B 1 35 ? -12.344 -6.242 -6.586 1 90.94 35 MET B CA 1
ATOM 1845 C C . MET B 1 35 ? -11.227 -5.203 -6.516 1 90.94 35 MET B C 1
ATOM 1847 O O . MET B 1 35 ? -11.414 -4.121 -5.957 1 90.94 35 MET B O 1
ATOM 1851 N N . LEU B 1 36 ? -10.156 -5.559 -7.086 1 84.12 36 LEU B N 1
ATOM 1852 C CA . LEU B 1 36 ? -9.008 -4.652 -7.074 1 84.12 36 LEU B CA 1
ATOM 1853 C C . LEU B 1 36 ? -9.312 -3.379 -7.852 1 84.12 36 LEU B C 1
ATOM 1855 O O . LEU B 1 36 ? -9.008 -2.275 -7.395 1 84.12 36 LEU B O 1
ATOM 1859 N N . PHE B 1 37 ? -9.906 -3.545 -8.93 1 87 37 PHE B N 1
ATOM 1860 C CA . PHE B 1 37 ? -10.234 -2.416 -9.797 1 87 37 PHE B CA 1
ATOM 1861 C C . PHE B 1 37 ? -11.258 -1.504 -9.133 1 87 37 PHE B C 1
ATOM 1863 O O . PHE B 1 37 ? -11.078 -0.285 -9.094 1 87 37 PHE B O 1
ATOM 1870 N N . VAL B 1 38 ? -12.227 -2.088 -8.641 1 90.25 38 VAL B N 1
ATOM 1871 C CA . VAL B 1 38 ? -13.297 -1.321 -8.016 1 90.25 38 VAL B CA 1
ATOM 1872 C C . VAL B 1 38 ? -12.766 -0.621 -6.762 1 90.25 38 VAL B C 1
ATOM 1874 O O . VAL B 1 38 ? -13.094 0.54 -6.508 1 90.25 38 VAL B O 1
ATOM 1877 N N . SER B 1 39 ? -11.992 -1.321 -6.027 1 88.62 39 SER B N 1
ATOM 1878 C CA . SER B 1 39 ? -11.398 -0.731 -4.832 1 88.62 39 SER B CA 1
ATOM 1879 C C . SER B 1 39 ? -10.516 0.462 -5.184 1 88.62 39 SER B C 1
ATOM 1881 O O . SER B 1 39 ? -10.602 1.512 -4.543 1 88.62 39 SER B O 1
ATOM 1883 N N . SER B 1 40 ? -9.812 0.322 -6.207 1 84.94 40 SER B N 1
ATOM 1884 C CA . SER B 1 40 ? -8.914 1.39 -6.629 1 84.94 40 SER B CA 1
ATOM 1885 C C . SER B 1 40 ? -9.688 2.621 -7.082 1 84.94 40 SER B C 1
ATOM 1887 O O . SER B 1 40 ? -9.344 3.748 -6.723 1 84.94 40 SER B O 1
ATOM 1889 N N . THR B 1 41 ? -10.68 2.463 -7.82 1 88.12 41 THR B N 1
ATOM 1890 C CA . THR B 1 41 ? -11.484 3.574 -8.32 1 88.12 41 THR B CA 1
ATOM 1891 C C . THR B 1 41 ? -12.281 4.215 -7.191 1 88.12 41 THR B C 1
ATOM 1893 O O . THR B 1 41 ? -12.578 5.41 -7.234 1 88.12 41 THR B O 1
ATOM 1896 N N . SER B 1 42 ? -12.586 3.443 -6.215 1 91.5 42 SER B N 1
ATOM 1897 C CA . SER B 1 42 ? -13.367 3.949 -5.094 1 91.5 42 SER B CA 1
ATOM 1898 C C . SER B 1 42 ? -12.57 4.941 -4.258 1 91.5 42 SER B C 1
ATOM 1900 O O . SER B 1 42 ? -13.141 5.762 -3.537 1 91.5 42 SER B O 1
ATOM 1902 N N . THR B 1 43 ? -11.281 4.844 -4.348 1 87.06 43 THR B N 1
ATOM 1903 C CA . THR B 1 43 ? -10.445 5.801 -3.635 1 87.06 43 THR B CA 1
ATOM 1904 C C . THR B 1 43 ? -10.695 7.219 -4.133 1 87.06 43 THR B C 1
ATOM 1906 O O . THR B 1 43 ? -10.656 8.172 -3.352 1 87.06 43 THR B O 1
ATOM 1909 N N . PHE B 1 44 ? -11 7.336 -5.426 1 90 44 PHE B N 1
ATOM 1910 C CA . PHE B 1 44 ? -11.305 8.648 -5.984 1 90 44 PHE B CA 1
ATOM 1911 C C . PHE B 1 44 ? -12.609 9.188 -5.418 1 90 44 PHE B C 1
ATOM 1913 O O . PHE B 1 44 ? -12.727 10.383 -5.141 1 90 44 PHE B O 1
ATOM 1920 N N . ILE B 1 45 ? -13.469 8.305 -5.23 1 90.81 45 ILE B N 1
ATOM 1921 C CA . ILE B 1 45 ? -14.742 8.695 -4.625 1 90.81 45 ILE B CA 1
ATOM 1922 C C . ILE B 1 45 ? -14.523 9.062 -3.158 1 90.81 45 ILE B C 1
ATOM 1924 O O . ILE B 1 45 ? -15.125 10.008 -2.652 1 90.81 45 ILE B O 1
ATOM 1928 N N . GLY B 1 46 ? -13.68 8.32 -2.512 1 90.75 46 GLY B N 1
ATOM 1929 C CA . GLY B 1 46 ? -13.367 8.547 -1.11 1 90.75 46 GLY B CA 1
ATOM 1930 C C . GLY B 1 46 ? -12.844 9.945 -0.833 1 90.75 46 GLY B C 1
ATOM 1931 O O . GLY B 1 46 ? -13.141 10.531 0.209 1 90.75 46 GLY B O 1
ATOM 1932 N N . MET B 1 47 ? -12.18 10.469 -1.811 1 87.69 47 MET B N 1
ATOM 1933 C CA . MET B 1 47 ? -11.586 11.789 -1.625 1 87.69 47 MET B CA 1
ATOM 1934 C C . MET B 1 47 ? -12.672 12.844 -1.413 1 87.69 47 MET B C 1
ATOM 1936 O O . MET B 1 47 ? -12.508 13.75 -0.597 1 87.69 47 MET B O 1
ATOM 1940 N N . PHE B 1 48 ? -13.789 12.672 -2.051 1 89.56 48 PHE B N 1
ATOM 1941 C CA . PHE B 1 48 ? -14.891 13.617 -1.913 1 89.56 48 PHE B CA 1
ATOM 1942 C C . PHE B 1 48 ? -15.68 13.344 -0.636 1 89.56 48 PHE B C 1
ATOM 1944 O O . PHE B 1 48 ? -16.188 14.273 -0.005 1 89.56 48 PHE B O 1
ATOM 1951 N N . ILE B 1 49 ? -15.727 12.188 -0.247 1 90.62 49 ILE B N 1
ATOM 1952 C CA . ILE B 1 49 ? -16.484 11.797 0.936 1 90.62 49 ILE B CA 1
ATOM 1953 C C . ILE B 1 49 ? -15.75 12.266 2.193 1 90.62 49 ILE B C 1
ATOM 1955 O O . ILE B 1 49 ? -16.375 12.758 3.133 1 90.62 49 ILE B O 1
ATOM 1959 N N . VAL B 1 50 ? -14.492 12.156 2.152 1 86.69 50 VAL B N 1
ATOM 1960 C CA . VAL B 1 50 ? -13.68 12.516 3.312 1 86.69 50 VAL B CA 1
ATOM 1961 C C . VAL B 1 50 ? -13.773 14.016 3.564 1 86.69 50 VAL B C 1
ATOM 1963 O O . VAL B 1 50 ? -13.609 14.477 4.699 1 86.69 50 VAL B O 1
ATOM 1966 N N . GLU B 1 51 ? -14.023 14.781 2.502 1 85.25 51 GLU B N 1
ATOM 1967 C CA . GLU B 1 51 ? -14.133 16.234 2.635 1 85.25 51 GLU B CA 1
ATOM 1968 C C . GLU B 1 51 ? -15.492 16.625 3.209 1 85.25 51 GLU B C 1
ATOM 1970 O O . GLU B 1 51 ? -15.602 17.656 3.891 1 85.25 51 GLU B O 1
ATOM 1975 N N . LYS B 1 52 ? -16.406 15.844 3.064 1 88.62 52 LYS B N 1
ATOM 1976 C CA . LYS B 1 52 ? -17.781 16.25 3.393 1 88.62 52 LYS B CA 1
ATOM 1977 C C . LYS B 1 52 ? -18.188 15.734 4.77 1 88.62 52 LYS B C 1
ATOM 1979 O O . LYS B 1 52 ? -19 16.359 5.453 1 88.62 52 LYS B O 1
ATOM 1984 N N . PHE B 1 53 ? -17.609 14.664 5.238 1 91.5 53 PHE B N 1
ATOM 1985 C CA . PHE B 1 53 ? -18.078 14.031 6.465 1 91.5 53 PHE B CA 1
ATOM 1986 C C . PHE B 1 53 ? -17 14.102 7.547 1 91.5 53 PHE B C 1
ATOM 1988 O O . PHE B 1 53 ? -15.812 14.211 7.242 1 91.5 53 PHE B O 1
ATOM 1995 N N . PRO B 1 54 ? -17.562 14.047 8.812 1 91.75 54 PRO B N 1
ATOM 1996 C CA . PRO B 1 54 ? -16.578 13.961 9.906 1 91.75 54 PRO B CA 1
ATOM 1997 C C . PRO B 1 54 ? -15.719 12.703 9.828 1 91.75 54 PRO B C 1
ATOM 1999 O O . PRO B 1 54 ? -16.203 11.641 9.422 1 91.75 54 PRO B O 1
ATOM 2002 N N . ARG B 1 55 ? -14.461 12.859 10.195 1 90.31 55 ARG B N 1
ATOM 2003 C CA . ARG B 1 55 ? -13.492 11.773 10.055 1 90.31 55 ARG B CA 1
ATOM 2004 C C . ARG B 1 55 ? -13.859 10.602 10.961 1 90.31 55 ARG B C 1
ATOM 2006 O O . ARG B 1 55 ? -13.828 9.445 10.523 1 90.31 55 ARG B O 1
ATOM 2013 N N . LYS B 1 56 ? -14.18 10.961 12.188 1 90.69 56 LYS B N 1
ATOM 2014 C CA . LYS B 1 56 ? -14.445 9.898 13.156 1 90.69 56 LYS B CA 1
ATOM 2015 C C . LYS B 1 56 ? -15.633 9.047 12.727 1 90.69 56 LYS B C 1
ATOM 2017 O O . LYS B 1 56 ? -15.547 7.812 12.711 1 90.69 56 LYS B O 1
ATOM 2022 N N . ARG B 1 57 ? -16.688 9.672 12.406 1 93.12 57 ARG B N 1
ATOM 2023 C CA . ARG B 1 57 ? -17.891 8.953 11.992 1 93.12 57 ARG B CA 1
ATOM 2024 C C . ARG B 1 57 ? -17.625 8.125 10.734 1 93.12 57 ARG B C 1
ATOM 2026 O O . ARG B 1 57 ? -18.078 6.977 10.641 1 93.12 57 ARG B O 1
ATOM 2033 N N . LEU B 1 58 ? -16.969 8.711 9.805 1 93.38 58 LEU B N 1
ATOM 2034 C CA . LEU B 1 58 ? -16.672 8.031 8.547 1 93.38 58 LEU B CA 1
ATOM 2035 C C . LEU B 1 58 ? -15.789 6.812 8.773 1 93.38 58 LEU B C 1
ATOM 2037 O O . LEU B 1 58 ? -16.016 5.754 8.188 1 93.38 58 LEU B O 1
ATOM 2041 N N . LEU B 1 59 ? -14.812 6.973 9.586 1 92.31 59 LEU B N 1
ATOM 2042 C CA . LEU B 1 59 ? -13.898 5.871 9.891 1 92.31 59 LEU B CA 1
ATOM 2043 C C . LEU B 1 59 ? -14.648 4.719 10.555 1 92.31 59 LEU B C 1
ATOM 2045 O O . LEU B 1 59 ? -14.477 3.561 10.172 1 92.31 59 LEU B O 1
ATOM 2049 N N . ILE B 1 60 ? -15.453 5.051 11.469 1 93.19 60 ILE B N 1
ATOM 2050 C CA . ILE B 1 60 ? -16.172 4.023 12.219 1 93.19 60 ILE B CA 1
ATOM 2051 C C . ILE B 1 60 ? -17.172 3.322 11.297 1 93.19 60 ILE B C 1
ATOM 2053 O O . ILE B 1 60 ? -17.25 2.092 11.289 1 93.19 60 ILE B O 1
ATOM 2057 N N . LEU B 1 61 ? -17.891 4.059 10.539 1 94.31 61 LEU B N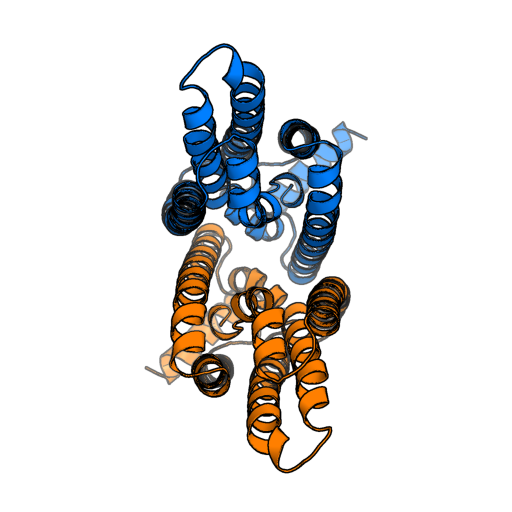 1
ATOM 2058 C CA . LEU B 1 61 ? -18.906 3.49 9.641 1 94.31 61 LEU B CA 1
ATOM 2059 C C . LEU B 1 61 ? -18.25 2.559 8.625 1 94.31 61 LEU B C 1
ATOM 2061 O O . LEU B 1 61 ? -18.734 1.448 8.398 1 94.31 61 LEU B O 1
ATOM 2065 N N . THR B 1 62 ? -17.219 3.02 8.016 1 93.75 62 THR B N 1
ATOM 2066 C CA . THR B 1 62 ? -16.578 2.199 6.996 1 93.75 62 THR B CA 1
ATOM 2067 C C . THR B 1 62 ? -15.891 0.992 7.629 1 93.75 62 THR B C 1
ATOM 2069 O O . THR B 1 62 ? -15.82 -0.079 7.023 1 93.75 62 THR B O 1
ATOM 2072 N N . ALA B 1 63 ? -15.414 1.141 8.828 1 93.12 63 ALA B N 1
ATOM 2073 C CA . ALA B 1 63 ? -14.844 0.005 9.547 1 93.12 63 ALA B CA 1
ATOM 2074 C C . ALA B 1 63 ? -15.898 -1.055 9.836 1 93.12 63 ALA B C 1
ATOM 2076 O O . ALA B 1 63 ? -15.641 -2.254 9.711 1 93.12 63 ALA B O 1
ATOM 2077 N N . ILE B 1 64 ? -17.031 -0.616 10.234 1 94.81 64 ILE B N 1
ATOM 2078 C CA . ILE B 1 64 ? -18.141 -1.536 10.508 1 94.81 64 ILE B CA 1
ATOM 2079 C C . ILE B 1 64 ? -18.484 -2.305 9.242 1 94.81 64 ILE B C 1
ATOM 2081 O O . ILE B 1 64 ? -18.641 -3.527 9.273 1 94.81 64 ILE B O 1
ATOM 2085 N N . VAL B 1 65 ? -18.594 -1.591 8.164 1 95.31 65 VAL B N 1
ATOM 2086 C CA . VAL B 1 65 ? -18.938 -2.229 6.898 1 95.31 65 VAL B CA 1
ATOM 2087 C C . VAL B 1 65 ? -17.828 -3.211 6.508 1 95.31 65 VAL B C 1
ATOM 2089 O O . VAL B 1 65 ? -18.109 -4.305 6.012 1 95.31 65 VAL B O 1
ATOM 2092 N N . ASN B 1 66 ? -16.609 -2.838 6.676 1 93.94 66 ASN B N 1
ATOM 2093 C CA . ASN B 1 66 ? -15.469 -3.672 6.332 1 93.94 66 ASN B CA 1
ATOM 2094 C C . ASN B 1 66 ? -15.469 -4.977 7.121 1 93.94 66 ASN B C 1
ATOM 2096 O O . ASN B 1 66 ? -15.359 -6.059 6.539 1 93.94 66 ASN B O 1
ATOM 2100 N N . VAL B 1 67 ? -15.68 -4.879 8.398 1 93.38 67 VAL B N 1
ATOM 2101 C CA . VAL B 1 67 ? -15.68 -6.051 9.273 1 93.38 67 VAL B CA 1
ATOM 2102 C C . VAL B 1 67 ? -16.922 -6.895 9 1 93.38 67 VAL B C 1
ATOM 2104 O O . VAL B 1 67 ? -16.844 -8.125 8.93 1 93.38 67 VAL B O 1
ATOM 2107 N N . ALA B 1 68 ? -18.031 -6.254 8.836 1 95.06 68 ALA B N 1
ATOM 2108 C CA . ALA B 1 68 ? -19.281 -6.957 8.57 1 95.06 68 ALA B CA 1
ATOM 2109 C C . ALA B 1 68 ? -19.203 -7.746 7.262 1 95.06 68 ALA B C 1
ATOM 2111 O O . ALA B 1 68 ? -19.75 -8.844 7.156 1 95.06 68 ALA B O 1
ATOM 2112 N N . SER B 1 69 ? -18.578 -7.172 6.285 1 95.12 69 SER B N 1
ATOM 2113 C CA . SER B 1 69 ? -18.453 -7.859 5.004 1 95.12 69 SER B CA 1
ATOM 2114 C C . SER B 1 69 ? -17.703 -9.18 5.156 1 95.12 69 SER B C 1
ATOM 2116 O O . SER B 1 69 ? -18.094 -10.188 4.559 1 95.12 69 SER B O 1
ATOM 2118 N N . LEU B 1 70 ? -16.688 -9.234 5.965 1 92.5 70 LEU B N 1
ATOM 2119 C CA . LEU B 1 70 ? -15.945 -10.469 6.195 1 92.5 70 LEU B CA 1
ATOM 2120 C C . LEU B 1 70 ? -16.781 -11.469 6.973 1 92.5 70 LEU B C 1
ATOM 2122 O O . LEU B 1 70 ? -16.734 -12.672 6.703 1 92.5 70 LEU B O 1
ATOM 2126 N N . LEU B 1 71 ? -17.5 -10.969 7.918 1 92.75 71 LEU B N 1
ATOM 2127 C CA . LEU B 1 71 ? -18.375 -11.852 8.68 1 92.75 71 LEU B CA 1
ATOM 2128 C C . LEU B 1 71 ? -19.422 -12.5 7.766 1 92.75 71 LEU B C 1
ATOM 2130 O O . LEU B 1 71 ? -19.656 -13.703 7.848 1 92.75 71 LEU B O 1
ATOM 2134 N N . VAL B 1 72 ? -20.031 -11.695 6.934 1 94.81 72 VAL B N 1
ATOM 2135 C CA . VAL B 1 72 ? -21.047 -12.211 6.012 1 94.81 72 VAL B CA 1
ATOM 2136 C C . VAL B 1 72 ? -20.391 -13.195 5.039 1 94.81 72 VAL B C 1
ATOM 2138 O O . VAL B 1 72 ? -21.016 -14.188 4.652 1 94.81 72 VAL B O 1
ATOM 2141 N N . PHE B 1 73 ? -19.172 -12.914 4.59 1 93.62 73 PHE B N 1
ATOM 2142 C CA . PHE B 1 73 ? -18.438 -13.852 3.748 1 93.62 73 PHE B CA 1
ATOM 2143 C C . PHE B 1 73 ? -18.375 -15.227 4.406 1 93.62 73 PHE B C 1
ATOM 2145 O O . PHE B 1 73 ? -18.688 -16.234 3.781 1 93.62 73 PHE B O 1
ATOM 2152 N N . SER B 1 74 ? -17.938 -15.242 5.664 1 91.12 74 SER B N 1
ATOM 2153 C CA . SER B 1 74 ? -17.797 -16.484 6.402 1 91.12 74 SER B CA 1
ATOM 2154 C C . SER B 1 74 ? -19.141 -17.203 6.523 1 91.12 74 SER B C 1
ATOM 2156 O O . SER B 1 74 ? -19.188 -18.438 6.43 1 91.12 74 SER B O 1
ATOM 2158 N N . LEU B 1 75 ? -20.188 -16.5 6.75 1 92.31 75 LEU B N 1
ATOM 2159 C CA . LEU B 1 75 ? -21.516 -17.094 6.852 1 92.31 75 LEU B CA 1
ATOM 2160 C C . LEU B 1 75 ? -21.938 -17.703 5.523 1 92.31 75 LEU B C 1
ATOM 2162 O O . LEU B 1 75 ? -22.562 -18.766 5.492 1 92.31 75 LEU B O 1
ATOM 2166 N N . CYS B 1 76 ? -21.625 -17 4.449 1 93.56 76 CYS B N 1
ATOM 2167 C CA . CYS B 1 76 ? -21.953 -17.516 3.129 1 93.56 76 CYS B CA 1
ATOM 2168 C C . CYS B 1 76 ? -21.219 -18.844 2.873 1 93.56 76 CYS B C 1
ATOM 2170 O O . CYS B 1 76 ? -21.797 -19.766 2.311 1 93.56 76 CYS B O 1
ATOM 2172 N N . VAL B 1 77 ? -20.016 -18.891 3.318 1 90.44 77 VAL B N 1
ATOM 2173 C CA . VAL B 1 77 ? -19.234 -20.125 3.131 1 90.44 77 VAL B CA 1
ATOM 2174 C C . VAL B 1 77 ? -19.828 -21.234 4 1 90.44 77 VAL B C 1
ATOM 2176 O O . VAL B 1 77 ? -19.969 -22.375 3.543 1 90.44 77 VAL B O 1
ATOM 2179 N N . TYR B 1 78 ? -20.109 -20.906 5.191 1 89.69 78 TYR B N 1
ATOM 2180 C CA . TYR B 1 78 ? -20.609 -21.891 6.152 1 89.69 78 TYR B CA 1
ATOM 2181 C C . TYR B 1 78 ? -21.938 -22.484 5.688 1 89.69 78 TYR B C 1
ATOM 2183 O O . TYR B 1 78 ? -22.156 -23.688 5.809 1 89.69 78 TYR B O 1
ATOM 2191 N N . PHE B 1 79 ? -22.812 -21.734 5.102 1 92.06 79 PHE B N 1
ATOM 2192 C CA . PHE B 1 79 ? -24.156 -22.188 4.773 1 92.06 79 PHE B CA 1
ATOM 2193 C C . PHE B 1 79 ? -24.25 -22.594 3.307 1 92.06 79 PHE B C 1
ATOM 2195 O O . PHE B 1 79 ? -25.328 -22.859 2.797 1 92.06 79 PHE B O 1
ATOM 2202 N N . LYS B 1 80 ? -23.172 -22.625 2.637 1 89.44 80 LYS B N 1
ATOM 2203 C CA . LYS B 1 80 ? -23.188 -22.891 1.203 1 89.44 80 LYS B CA 1
ATOM 2204 C C . LYS B 1 80 ? -23.797 -24.25 0.904 1 89.44 80 LYS B C 1
ATOM 2206 O O . LYS B 1 80 ? -24.5 -24.422 -0.104 1 89.44 80 LYS B O 1
ATOM 2211 N N . LYS B 1 81 ? -23.625 -25.25 1.715 1 88.75 81 LYS B N 1
ATOM 2212 C CA . LYS B 1 81 ? -24.156 -26.594 1.493 1 88.75 81 LYS B CA 1
ATOM 2213 C C . LYS B 1 81 ? -25.672 -26.609 1.68 1 88.75 81 LYS B C 1
ATOM 2215 O O . LYS B 1 81 ? -26.375 -27.297 0.946 1 88.75 81 LYS B O 1
ATOM 2220 N N . GLN B 1 82 ? -26.172 -25.75 2.512 1 92.5 82 GLN B N 1
ATOM 2221 C CA . GLN B 1 82 ? -27.594 -25.75 2.846 1 92.5 82 GLN B CA 1
ATOM 2222 C C . GLN B 1 82 ? -28.375 -24.797 1.933 1 92.5 82 GLN B C 1
ATOM 2224 O O . GLN B 1 82 ? -29.562 -25.016 1.679 1 92.5 82 GLN B O 1
ATOM 2229 N N . LEU B 1 83 ? -27.797 -23.797 1.479 1 92 83 LEU B N 1
ATOM 2230 C CA . LEU B 1 83 ? -28.469 -22.766 0.673 1 92 83 LEU B CA 1
ATOM 2231 C C . LEU B 1 83 ? -27.719 -22.547 -0.638 1 92 83 LEU B C 1
ATOM 2233 O O . LEU B 1 83 ? -26.859 -21.656 -0.725 1 92 83 LEU B O 1
ATOM 2237 N N . PRO B 1 84 ? -28.172 -23.344 -1.647 1 88.25 84 PRO B N 1
ATOM 2238 C CA . PRO B 1 84 ? -27.5 -23.156 -2.936 1 88.25 84 PRO B CA 1
ATOM 2239 C C . PRO B 1 84 ? -27.594 -21.719 -3.451 1 88.25 84 PRO B C 1
ATOM 2241 O O . PRO B 1 84 ? -28.656 -21.094 -3.346 1 88.25 84 PRO B O 1
ATOM 2244 N N . GLY B 1 85 ? -26.469 -21.156 -3.877 1 91.44 85 GLY B N 1
ATOM 2245 C CA . GLY B 1 85 ? -26.469 -19.812 -4.434 1 91.44 85 GLY B CA 1
ATOM 2246 C C . GLY B 1 85 ? -25.938 -18.781 -3.477 1 91.44 85 GLY B C 1
ATOM 2247 O O . GLY B 1 85 ? -25.516 -17.688 -3.9 1 91.44 85 GLY B O 1
ATOM 2248 N N . ILE B 1 86 ? -25.922 -19.172 -2.203 1 91.06 86 ILE B N 1
ATOM 2249 C CA . ILE B 1 86 ? -25.5 -18.219 -1.189 1 91.06 86 ILE B CA 1
ATOM 2250 C C . ILE B 1 86 ? -24 -17.906 -1.354 1 91.06 86 ILE B C 1
ATOM 2252 O O . ILE B 1 86 ? -23.516 -16.891 -0.866 1 91.06 86 ILE B O 1
ATOM 2256 N N . GLU B 1 87 ? -23.297 -18.766 -2.109 1 91 87 GLU B N 1
ATOM 2257 C CA . GLU B 1 87 ? -21.859 -18.594 -2.309 1 91 87 GLU B CA 1
ATOM 2258 C C . GLU B 1 87 ? -21.562 -17.328 -3.113 1 91 87 GLU B C 1
ATOM 2260 O O . GLU B 1 87 ? -20.484 -16.75 -2.994 1 91 87 GLU B O 1
ATOM 2265 N N . TYR B 1 88 ? -22.562 -16.875 -3.877 1 94.25 88 TYR B N 1
ATOM 2266 C CA . TYR B 1 88 ? -22.359 -15.641 -4.637 1 94.25 88 TYR B CA 1
ATOM 2267 C C . TYR B 1 88 ? -22.328 -14.43 -3.711 1 94.25 88 TYR B C 1
ATOM 2269 O O . TYR B 1 88 ? -21.844 -13.359 -4.098 1 94.25 88 TYR B O 1
ATOM 2277 N N . GLY B 1 89 ? -22.812 -14.609 -2.525 1 95.81 89 GLY B N 1
ATOM 2278 C CA . GLY B 1 89 ? -22.656 -13.586 -1.508 1 95.81 89 GLY B CA 1
ATOM 2279 C C . GLY B 1 89 ? -21.203 -13.305 -1.185 1 95.81 89 GLY B C 1
ATOM 2280 O O . GLY B 1 89 ? -20.844 -12.172 -0.836 1 95.81 89 GLY B O 1
ATOM 2281 N N . CYS B 1 90 ? -20.344 -14.305 -1.376 1 94.5 90 CYS B N 1
ATOM 2282 C CA . CYS B 1 90 ? -18.922 -14.141 -1.125 1 94.5 90 CYS B CA 1
ATOM 2283 C C . CYS B 1 90 ? -18.312 -13.125 -2.088 1 94.5 90 CYS B C 1
ATOM 2285 O O . CYS B 1 90 ? -17.422 -12.359 -1.709 1 94.5 90 CYS B O 1
ATOM 2287 N N . VAL B 1 91 ? -18.859 -13.102 -3.27 1 95.94 91 VAL B N 1
ATOM 2288 C CA . VAL B 1 91 ? -18.391 -12.172 -4.289 1 95.94 91 VAL B CA 1
ATOM 2289 C C . VAL B 1 91 ? -18.734 -10.742 -3.887 1 95.94 91 VAL B C 1
ATOM 2291 O O . VAL B 1 91 ? -17.859 -9.859 -3.881 1 95.94 91 VAL B O 1
ATOM 2294 N N . VAL B 1 92 ? -19.906 -10.57 -3.479 1 96.62 92 VAL B N 1
ATOM 2295 C CA . VAL B 1 92 ? -20.406 -9.25 -3.107 1 96.62 92 VAL B CA 1
ATOM 2296 C C . VAL B 1 92 ? -19.656 -8.75 -1.873 1 96.62 92 VAL B C 1
ATOM 2298 O O . VAL B 1 92 ? -19.297 -7.57 -1.794 1 96.62 92 VAL B O 1
ATOM 2301 N N . THR B 1 93 ? -19.438 -9.625 -1.013 1 95.69 93 THR B N 1
ATOM 2302 C CA . THR B 1 93 ? -18.828 -9.227 0.248 1 95.69 93 THR B CA 1
ATOM 2303 C C . THR B 1 93 ? -17.359 -8.875 0.043 1 95.69 93 THR B C 1
ATOM 2305 O O . THR B 1 93 ? -16.844 -7.93 0.657 1 95.69 93 THR B O 1
ATOM 2308 N N . LEU B 1 94 ? -16.656 -9.57 -0.82 1 94.06 94 LEU B N 1
ATOM 2309 C CA . LEU B 1 94 ? -15.258 -9.242 -1.112 1 94.06 94 LEU B CA 1
ATOM 2310 C C . LEU B 1 94 ? -15.148 -7.875 -1.77 1 94.06 94 LEU B C 1
ATOM 2312 O O . LEU B 1 94 ? -14.281 -7.078 -1.408 1 94.06 94 LEU B O 1
ATOM 2316 N N . ILE B 1 95 ? -16.016 -7.617 -2.668 1 95.62 95 ILE B N 1
ATOM 2317 C CA . ILE B 1 95 ? -16.016 -6.336 -3.365 1 95.62 95 ILE B CA 1
ATOM 2318 C C . ILE B 1 95 ? -16.359 -5.215 -2.389 1 95.62 95 ILE B C 1
ATOM 2320 O O . ILE B 1 95 ? -15.711 -4.164 -2.385 1 95.62 95 ILE B O 1
ATOM 2324 N N . THR B 1 96 ? -17.297 -5.457 -1.567 1 96.31 96 THR B N 1
ATOM 2325 C CA . THR B 1 96 ? -17.688 -4.484 -0.553 1 96.31 96 THR B CA 1
ATOM 2326 C C . THR B 1 96 ? -16.547 -4.227 0.421 1 96.31 96 THR B C 1
ATOM 2328 O O . THR B 1 96 ? -16.344 -3.09 0.851 1 96.31 96 THR B O 1
ATOM 2331 N N . HIS B 1 97 ? -15.852 -5.234 0.772 1 94.81 97 HIS B N 1
ATOM 2332 C CA . HIS B 1 97 ? -14.688 -5.109 1.643 1 94.81 97 HIS B CA 1
ATOM 2333 C C . HIS B 1 97 ? -13.641 -4.188 1.029 1 94.81 97 HIS B C 1
ATOM 2335 O O . HIS B 1 97 ? -13.109 -3.305 1.708 1 94.81 97 HIS B O 1
ATOM 2341 N N . GLY B 1 98 ? -13.43 -4.395 -0.225 1 92.5 98 GLY B N 1
ATOM 2342 C CA . GLY B 1 98 ? -12.484 -3.535 -0.927 1 92.5 98 GLY B CA 1
ATOM 2343 C C . GLY B 1 98 ? -12.945 -2.092 -1.01 1 92.5 98 GLY B C 1
ATOM 2344 O O . GLY B 1 98 ? -12.148 -1.171 -0.794 1 92.5 98 GLY B O 1
ATOM 2345 N N . ILE B 1 99 ? -14.18 -1.916 -1.267 1 94.06 99 ILE B N 1
ATOM 2346 C CA . ILE B 1 99 ? -14.742 -0.579 -1.416 1 94.06 99 ILE B CA 1
ATOM 2347 C C . ILE B 1 99 ? -14.688 0.157 -0.08 1 94.06 99 ILE B C 1
ATOM 2349 O O . ILE B 1 99 ? -14.258 1.314 -0.018 1 94.06 99 ILE B O 1
ATOM 2353 N N . SER B 1 100 ? -15.07 -0.497 0.932 1 93.62 100 SER B N 1
ATOM 2354 C CA . SER B 1 100 ? -15.117 0.13 2.248 1 93.62 100 SER B CA 1
ATOM 2355 C C . SER B 1 100 ? -13.719 0.545 2.709 1 93.62 100 SER B C 1
ATOM 2357 O O . SER B 1 100 ? -13.555 1.599 3.328 1 93.62 100 SER B O 1
ATOM 2359 N N . TYR B 1 101 ? -12.805 -0.223 2.41 1 91.94 101 TYR B N 1
ATOM 2360 C CA . TYR B 1 101 ? -11.43 0.125 2.758 1 91.94 101 TYR B CA 1
ATOM 2361 C C . TYR B 1 101 ? -10.953 1.325 1.949 1 91.94 101 TYR B C 1
ATOM 2363 O O . TYR B 1 101 ? -10.414 2.281 2.51 1 91.94 101 TYR B O 1
ATOM 2371 N N . SER B 1 102 ? -11.203 1.338 0.717 1 89.5 102 SER B N 1
ATOM 2372 C CA . SER B 1 102 ? -10.617 2.311 -0.199 1 89.5 102 SER B CA 1
ATOM 2373 C C . SER B 1 102 ? -11.305 3.666 -0.081 1 89.5 102 SER B C 1
ATOM 2375 O O . SER B 1 102 ? -10.695 4.703 -0.343 1 89.5 102 SER B O 1
ATOM 2377 N N . VAL B 1 103 ? -12.492 3.678 0.296 1 90.75 103 VAL B N 1
ATOM 2378 C CA . VAL B 1 103 ? -13.266 4.914 0.364 1 90.75 103 VAL B CA 1
ATOM 2379 C C . VAL B 1 103 ? -12.812 5.742 1.565 1 90.75 103 VAL B C 1
ATOM 2381 O O . VAL B 1 103 ? -12.703 6.965 1.479 1 90.75 103 VAL B O 1
ATOM 2384 N N . ALA B 1 104 ? -12.562 5.117 2.68 1 88.75 104 ALA B N 1
ATOM 2385 C CA . ALA B 1 104 ? -12.305 5.953 3.848 1 88.75 104 ALA B CA 1
ATOM 2386 C C . ALA B 1 104 ? -11.289 5.301 4.777 1 88.75 104 ALA B C 1
ATOM 2388 O O . ALA B 1 104 ? -10.312 5.938 5.195 1 88.75 104 ALA B O 1
ATOM 2389 N N . LEU B 1 105 ? -11.414 4.008 5 1 86.75 105 LEU B N 1
ATOM 2390 C CA . LEU B 1 105 ? -10.555 3.359 5.984 1 86.75 105 LEU B CA 1
ATOM 2391 C C . LEU B 1 105 ? -9.086 3.531 5.625 1 86.75 105 LEU B C 1
ATOM 2393 O O . LEU B 1 105 ? -8.281 3.932 6.469 1 86.75 105 LEU B O 1
ATOM 2397 N N . GLY B 1 106 ? -8.812 3.289 4.426 1 82.81 106 GLY B N 1
ATOM 2398 C CA . GLY B 1 106 ? -7.438 3.41 3.957 1 82.81 106 GLY B CA 1
ATOM 2399 C C . GLY B 1 106 ? -6.941 4.844 3.934 1 82.81 106 GLY B C 1
ATOM 2400 O O . GLY B 1 106 ? -6.012 5.195 4.664 1 82.81 106 GLY B O 1
ATOM 2401 N N . PRO B 1 107 ? -7.574 5.656 3.199 1 84.56 107 PRO B N 1
ATOM 2402 C CA . PRO B 1 107 ? -7.133 7.047 3.047 1 84.56 107 PRO B CA 1
ATOM 2403 C C . PRO B 1 107 ? -7.078 7.797 4.375 1 84.56 107 PRO B C 1
ATOM 2405 O O . PRO B 1 107 ? -6.102 8.5 4.648 1 84.56 107 PRO B O 1
ATOM 2408 N N . ILE B 1 108 ? -8.055 7.684 5.188 1 86.62 108 ILE B N 1
ATOM 2409 C CA . ILE B 1 108 ? -8.086 8.43 6.438 1 86.62 108 ILE B CA 1
ATOM 2410 C C . ILE B 1 108 ? -6.969 7.945 7.359 1 86.62 108 ILE B C 1
ATOM 2412 O O . ILE B 1 108 ? -6.312 8.75 8.023 1 86.62 108 ILE B O 1
ATOM 2416 N N . ALA B 1 109 ? -6.797 6.695 7.348 1 79.19 109 ALA B N 1
ATOM 2417 C CA . ALA B 1 109 ? -5.762 6.133 8.211 1 79.19 109 ALA B CA 1
ATOM 2418 C C . ALA B 1 109 ? -4.383 6.676 7.832 1 79.19 109 ALA B C 1
ATOM 2420 O O . ALA B 1 109 ? -3.521 6.848 8.695 1 79.19 109 ALA B O 1
ATOM 2421 N N . TRP B 1 110 ? -4.27 7.023 6.637 1 77.06 110 TRP B N 1
ATOM 2422 C CA . TRP B 1 110 ? -2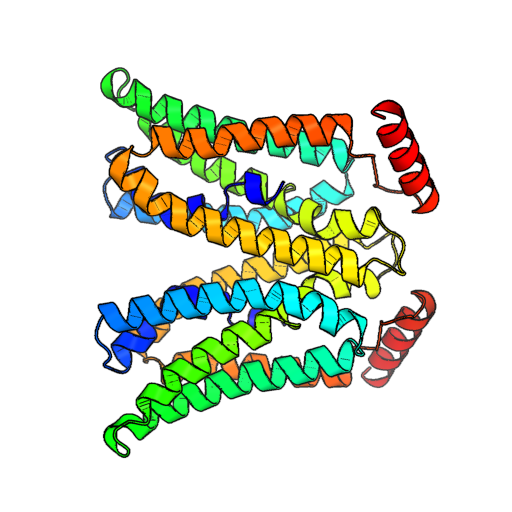.959 7.465 6.16 1 77.06 110 TRP B CA 1
ATOM 2423 C C . TRP B 1 110 ? -2.711 8.922 6.531 1 77.06 110 TRP B C 1
ATOM 2425 O O . TRP B 1 110 ? -1.583 9.305 6.855 1 77.06 110 TRP B O 1
ATOM 2435 N N . PHE B 1 111 ? -3.775 9.703 6.621 1 81.69 111 PHE B N 1
ATOM 2436 C CA . PHE B 1 111 ? -3.463 11.109 6.828 1 81.69 111 PHE B CA 1
ATOM 2437 C C . PHE B 1 111 ? -3.932 11.578 8.203 1 81.69 111 PHE B C 1
ATOM 2439 O O . PHE B 1 111 ? -3.566 12.664 8.648 1 81.69 111 PHE B O 1
ATOM 2446 N N . ILE B 1 112 ? -4.637 10.727 8.898 1 85.81 112 ILE B N 1
ATOM 2447 C CA . ILE B 1 112 ? -5.215 11.18 10.156 1 85.81 112 ILE B CA 1
ATOM 2448 C C . ILE B 1 112 ? -4.105 11.43 11.18 1 85.81 112 ILE B C 1
ATOM 2450 O O . ILE B 1 112 ? -4.234 12.289 12.047 1 85.81 112 ILE B O 1
ATOM 2454 N N . THR B 1 113 ? -3.043 10.688 11.062 1 83.94 113 THR B N 1
ATOM 2455 C CA . THR B 1 113 ? -1.927 10.844 11.984 1 83.94 113 THR B CA 1
ATOM 2456 C C . THR B 1 113 ? -1.351 12.258 11.898 1 83.94 113 THR B C 1
ATOM 2458 O O . THR B 1 113 ? -0.922 12.82 12.914 1 83.94 113 THR B O 1
ATOM 2461 N N . SER B 1 114 ? -1.425 12.82 10.695 1 83.88 114 SER B N 1
ATOM 2462 C CA . SER B 1 114 ? -0.879 14.164 10.508 1 83.88 114 SER B CA 1
ATOM 2463 C C . SER B 1 114 ? -1.794 15.219 11.117 1 83.88 114 SER B C 1
ATOM 2465 O O . SER B 1 114 ? -1.371 16.359 11.352 1 83.88 114 SER B O 1
ATOM 2467 N N . GLU B 1 115 ? -2.98 14.836 11.461 1 84.56 115 GLU B N 1
ATOM 2468 C CA . GLU B 1 115 ? -3.936 15.758 12.086 1 84.56 115 GLU B CA 1
ATOM 2469 C C . GLU B 1 115 ? -3.955 15.586 13.602 1 84.56 115 GLU B C 1
ATOM 2471 O O . GLU B 1 115 ? -4.543 16.406 14.312 1 84.56 115 GLU B O 1
ATOM 2476 N N . LEU B 1 116 ? -3.27 14.539 14.062 1 87.44 116 LEU B N 1
ATOM 2477 C CA . LEU B 1 116 ? -3.32 14.227 15.484 1 87.44 116 LEU B CA 1
ATOM 2478 C C . LEU B 1 116 ? -2.092 14.766 16.203 1 87.44 116 LEU B C 1
ATOM 2480 O O . LEU B 1 116 ? -2.09 14.883 17.438 1 87.44 116 LEU B O 1
ATOM 2484 N N . VAL B 1 117 ? -1.048 15.094 15.445 1 85.81 117 VAL B N 1
ATOM 2485 C CA . VAL B 1 117 ? 0.212 15.5 16.062 1 85.81 117 VAL B CA 1
ATOM 2486 C C . VAL B 1 117 ? 0.652 16.844 15.484 1 85.81 117 VAL B C 1
ATOM 2488 O O . VAL B 1 117 ? 0.286 17.203 14.359 1 85.81 117 VAL B O 1
ATOM 2491 N N . PRO B 1 118 ? 1.385 17.578 16.312 1 82.81 118 PRO B N 1
ATOM 2492 C CA . PRO B 1 118 ? 1.91 18.844 15.789 1 82.81 118 PRO B CA 1
ATOM 2493 C C . PRO B 1 118 ? 2.873 18.656 14.625 1 82.81 118 PRO B C 1
ATOM 2495 O O . PRO B 1 118 ? 3.387 17.547 14.414 1 82.81 118 PRO B O 1
ATOM 2498 N N . MET B 1 119 ? 3.072 19.688 13.898 1 78.81 119 MET B N 1
ATOM 2499 C CA . MET B 1 119 ? 3.896 19.656 12.688 1 78.81 119 MET B CA 1
ATOM 2500 C C . MET B 1 119 ? 5.305 19.156 13 1 78.81 119 MET B C 1
ATOM 2502 O O . MET B 1 119 ? 5.918 18.484 12.188 1 78.81 119 MET B O 1
ATOM 2506 N N . SER B 1 120 ? 5.789 19.391 14.234 1 81.44 120 SER B N 1
ATOM 2507 C CA . SER B 1 120 ? 7.16 19.062 14.609 1 81.44 120 SER B CA 1
ATOM 2508 C C . SER B 1 120 ? 7.336 17.547 14.766 1 81.44 120 SER B C 1
ATOM 2510 O O . SER B 1 120 ? 8.445 17.031 14.648 1 81.44 120 SER B O 1
ATOM 2512 N N . CYS B 1 121 ? 6.273 16.844 14.977 1 84.12 121 CYS B N 1
ATOM 2513 C CA . CYS B 1 121 ? 6.355 15.414 15.219 1 84.12 121 CYS B CA 1
ATOM 2514 C C . CYS B 1 121 ? 5.684 14.633 14.094 1 84.12 121 CYS B C 1
ATOM 2516 O O . CYS B 1 121 ? 5.543 13.406 14.18 1 84.12 121 CYS B O 1
ATOM 2518 N N . ARG B 1 122 ? 5.332 15.305 13.086 1 83.25 122 ARG B N 1
ATOM 2519 C CA . ARG B 1 122 ? 4.52 14.703 12.039 1 83.25 122 ARG B CA 1
ATOM 2520 C C . ARG B 1 122 ? 5.309 13.633 11.281 1 83.25 122 ARG B C 1
ATOM 2522 O O . ARG B 1 122 ? 4.824 12.523 11.078 1 83.25 122 ARG B O 1
ATOM 2529 N N . ALA B 1 123 ? 6.469 13.984 10.875 1 81.81 123 ALA B N 1
ATOM 2530 C CA . ALA B 1 123 ? 7.281 13.078 10.07 1 81.81 123 ALA B CA 1
ATOM 2531 C C . ALA B 1 123 ? 7.547 11.773 10.812 1 81.81 123 ALA B C 1
ATOM 2533 O O . ALA B 1 123 ? 7.371 10.688 10.25 1 81.81 123 ALA B O 1
ATOM 2534 N N . VAL B 1 124 ? 7.887 11.891 12.039 1 83.94 124 VAL B N 1
ATOM 2535 C CA . VAL B 1 124 ? 8.227 10.719 12.836 1 83.94 124 VAL B CA 1
ATOM 2536 C C . VAL B 1 124 ? 6.973 9.891 13.109 1 83.94 124 VAL B C 1
ATOM 2538 O O . VAL B 1 124 ? 7.004 8.664 13.023 1 83.94 124 VAL B O 1
ATOM 2541 N N . SER B 1 125 ? 5.895 10.531 13.43 1 85.31 125 SER B N 1
ATOM 2542 C CA . SER B 1 125 ? 4.648 9.836 13.727 1 85.31 125 SER B CA 1
ATOM 2543 C C . SER B 1 125 ? 4.121 9.086 12.508 1 85.31 125 SER B C 1
ATOM 2545 O O . SER B 1 125 ? 3.703 7.934 12.609 1 85.31 125 SER B O 1
ATOM 2547 N N . GLN B 1 126 ? 4.176 9.719 11.406 1 85.69 126 GLN B N 1
ATOM 2548 C CA . GLN B 1 126 ? 3.68 9.094 10.18 1 85.69 126 GLN B CA 1
ATOM 2549 C C . GLN B 1 126 ? 4.598 7.957 9.734 1 85.69 126 GLN B C 1
ATOM 2551 O O . GLN B 1 126 ? 4.125 6.93 9.25 1 85.69 126 GLN B O 1
ATOM 2556 N N . SER B 1 127 ? 5.891 8.148 9.891 1 83.69 127 SER B N 1
ATOM 2557 C CA . SER B 1 127 ? 6.832 7.078 9.562 1 83.69 127 SER B CA 1
ATOM 2558 C C . SER B 1 127 ? 6.637 5.867 10.461 1 83.69 127 SER B C 1
ATOM 2560 O O . SER B 1 127 ? 6.73 4.727 10.008 1 83.69 127 SER B O 1
ATOM 2562 N N . LEU B 1 128 ? 6.422 6.129 11.664 1 85.75 128 LEU B N 1
ATOM 2563 C CA . LEU B 1 128 ? 6.176 5.051 12.617 1 85.75 128 LEU B CA 1
ATOM 2564 C C . LEU B 1 128 ? 4.891 4.305 12.281 1 85.75 128 LEU B C 1
ATOM 2566 O O . LEU B 1 128 ? 4.852 3.074 12.32 1 85.75 128 LEU B O 1
ATOM 2570 N N . ALA B 1 129 ? 3.852 5.082 12.016 1 84.81 129 ALA B N 1
ATOM 2571 C CA . ALA B 1 129 ? 2.586 4.473 11.617 1 84.81 129 ALA B CA 1
ATOM 2572 C C . ALA B 1 129 ? 2.766 3.588 10.391 1 84.81 129 ALA B C 1
ATOM 2574 O O . ALA B 1 129 ? 2.211 2.488 10.32 1 84.81 129 ALA B O 1
ATOM 2575 N N . LEU B 1 130 ? 3.529 4.023 9.445 1 82.56 130 LEU B N 1
ATOM 2576 C CA . LEU B 1 130 ? 3.793 3.271 8.219 1 82.56 130 LEU B CA 1
ATOM 2577 C C . LEU B 1 130 ? 4.574 1.998 8.523 1 82.56 130 LEU B C 1
ATOM 2579 O O . LEU B 1 130 ? 4.277 0.936 7.973 1 82.56 130 LEU B O 1
ATOM 2583 N N . ALA B 1 131 ? 5.559 2.146 9.391 1 84.19 131 ALA B N 1
ATOM 2584 C CA . ALA B 1 131 ? 6.371 0.994 9.766 1 84.19 131 ALA B CA 1
ATOM 2585 C C . ALA B 1 131 ? 5.523 -0.081 10.438 1 84.19 131 ALA B C 1
ATOM 2587 O O . ALA B 1 131 ? 5.648 -1.268 10.125 1 84.19 131 ALA B O 1
ATOM 2588 N N . ILE B 1 132 ? 4.734 0.353 11.328 1 84.25 132 ILE B N 1
ATOM 2589 C CA . ILE B 1 132 ? 3.857 -0.573 12.039 1 84.25 132 ILE B CA 1
ATOM 2590 C C . ILE B 1 132 ? 2.877 -1.209 11.055 1 84.25 132 ILE B C 1
ATOM 2592 O O . ILE B 1 132 ? 2.633 -2.416 11.109 1 84.25 132 ILE B O 1
ATOM 2596 N N . ASN B 1 133 ? 2.357 -0.362 10.188 1 80.5 133 ASN B N 1
ATOM 2597 C CA . ASN B 1 133 ? 1.441 -0.856 9.164 1 80.5 133 ASN B CA 1
ATOM 2598 C C . ASN B 1 133 ? 2.1 -1.923 8.289 1 80.5 133 ASN B C 1
ATOM 2600 O O . ASN B 1 133 ? 1.522 -2.99 8.07 1 80.5 133 ASN B O 1
ATOM 2604 N N . HIS B 1 134 ? 3.246 -1.653 7.812 1 74.94 134 HIS B N 1
ATOM 2605 C CA . HIS B 1 134 ? 3.957 -2.582 6.941 1 74.94 134 HIS B CA 1
ATOM 2606 C C . HIS B 1 134 ? 4.32 -3.865 7.68 1 74.94 134 HIS B C 1
ATOM 2608 O O . HIS B 1 134 ? 4.227 -4.957 7.117 1 74.94 134 HIS B O 1
ATOM 2614 N N . PHE B 1 135 ? 4.746 -3.744 8.852 1 79.75 135 PHE B N 1
ATOM 2615 C CA . PHE B 1 135 ? 5.148 -4.898 9.648 1 79.75 135 PHE B CA 1
ATOM 2616 C C . PHE B 1 135 ? 3.965 -5.824 9.898 1 79.75 135 PHE B C 1
ATOM 2618 O O . PHE B 1 135 ? 4.082 -7.043 9.742 1 79.75 135 PHE B O 1
ATOM 2625 N N . PHE B 1 136 ? 2.893 -5.281 10.258 1 79.75 136 PHE B N 1
ATOM 2626 C CA . PHE B 1 136 ? 1.714 -6.098 10.516 1 79.75 136 PHE B CA 1
ATOM 2627 C C . PHE B 1 136 ? 1.153 -6.672 9.219 1 79.75 136 PHE B C 1
ATOM 2629 O O . PHE B 1 136 ? 0.625 -7.785 9.203 1 79.75 136 PHE B O 1
ATOM 2636 N N . ALA B 1 137 ? 1.201 -5.859 8.164 1 76.81 137 ALA B N 1
ATOM 2637 C CA . ALA B 1 137 ? 0.767 -6.375 6.871 1 76.81 137 ALA B CA 1
ATOM 2638 C C . ALA B 1 137 ? 1.58 -7.602 6.469 1 76.81 137 ALA B C 1
ATOM 2640 O O . ALA B 1 137 ? 1.03 -8.578 5.953 1 76.81 137 ALA B O 1
ATOM 2641 N N . LEU B 1 138 ? 2.857 -7.566 6.734 1 75.5 138 LEU B N 1
ATOM 2642 C CA . LEU B 1 138 ? 3.748 -8.68 6.426 1 75.5 138 LEU B CA 1
ATOM 2643 C C . LEU B 1 138 ? 3.402 -9.898 7.273 1 75.5 138 LEU B C 1
ATOM 2645 O O . LEU B 1 138 ? 3.336 -11.016 6.758 1 75.5 138 LEU B O 1
ATOM 2649 N N . ILE B 1 139 ? 3.201 -9.648 8.492 1 79.38 139 ILE B N 1
ATOM 2650 C CA . ILE B 1 139 ? 2.885 -10.734 9.414 1 79.38 139 ILE B CA 1
ATOM 2651 C C . ILE B 1 139 ? 1.574 -11.398 8.992 1 79.38 139 ILE B C 1
ATOM 2653 O O . ILE B 1 139 ? 1.481 -12.625 8.945 1 79.38 139 ILE B O 1
ATOM 2657 N N . LEU B 1 140 ? 0.606 -10.602 8.672 1 77.44 140 LEU B N 1
ATOM 2658 C CA . LEU B 1 140 ? -0.701 -11.125 8.289 1 77.44 140 LEU B CA 1
ATOM 2659 C C . LEU B 1 140 ? -0.616 -11.891 6.969 1 77.44 140 LEU B C 1
ATOM 2661 O O . LEU B 1 140 ? -1.257 -12.93 6.809 1 77.44 140 LEU B O 1
ATOM 2665 N N . ALA B 1 141 ? 0.135 -11.383 6.062 1 70.56 141 ALA B N 1
ATOM 2666 C CA . ALA B 1 141 ? 0.288 -12.039 4.77 1 70.56 141 ALA B CA 1
ATOM 2667 C C . ALA B 1 141 ? 0.937 -13.414 4.926 1 70.56 141 ALA B C 1
ATOM 2669 O O . ALA B 1 141 ? 0.516 -14.383 4.293 1 70.56 141 ALA B O 1
ATOM 2670 N N . PHE B 1 142 ? 1.894 -13.586 5.805 1 73.56 142 PHE B N 1
ATOM 2671 C CA . PHE B 1 142 ? 2.625 -14.836 5.988 1 73.56 142 PHE B CA 1
ATOM 2672 C C . PHE B 1 142 ? 1.808 -15.828 6.805 1 73.56 142 PHE B C 1
ATOM 2674 O O . PHE B 1 142 ? 1.91 -17.031 6.605 1 73.56 142 PHE B O 1
ATOM 2681 N N . LEU B 1 143 ? 1.001 -15.25 7.621 1 77.75 143 LEU B N 1
ATOM 2682 C CA . LEU B 1 143 ? 0.221 -16.125 8.492 1 77.75 143 LEU B CA 1
ATOM 2683 C C . LEU B 1 143 ? -1.031 -16.625 7.781 1 77.75 143 LEU B C 1
ATOM 2685 O O . LEU B 1 143 ? -1.592 -17.656 8.156 1 77.75 143 LEU B O 1
ATOM 2689 N N . THR B 1 144 ? -1.451 -15.922 6.824 1 78.56 144 THR B N 1
ATOM 2690 C CA . THR B 1 144 ? -2.725 -16.234 6.184 1 78.56 144 THR B CA 1
ATOM 2691 C C . THR B 1 144 ? -2.652 -17.562 5.453 1 78.56 144 THR B C 1
ATOM 2693 O O . THR B 1 144 ? -3.529 -18.422 5.617 1 78.56 144 THR B O 1
ATOM 2696 N N . PHE B 1 145 ? -1.589 -17.781 4.727 1 74.12 145 PHE B N 1
ATOM 2697 C CA . PHE B 1 145 ? -1.516 -18.969 3.887 1 74.12 145 PHE B CA 1
ATOM 2698 C C . PHE B 1 145 ? -1.541 -20.234 4.734 1 74.12 145 PHE B C 1
ATOM 2700 O O . PHE B 1 145 ? -2.389 -21.109 4.535 1 74.12 145 PHE B O 1
ATOM 2707 N N . PRO B 1 146 ? -0.613 -20.375 5.637 1 77.44 146 PRO B N 1
ATOM 2708 C CA . PRO B 1 146 ? -0.626 -21.594 6.445 1 77.44 146 PRO B CA 1
ATOM 2709 C C . PRO B 1 146 ? -1.927 -21.766 7.23 1 77.44 146 PRO B C 1
ATOM 2711 O O . PRO B 1 146 ? -2.398 -22.891 7.406 1 77.44 146 PRO B O 1
ATOM 2714 N N . LEU B 1 147 ? -2.52 -20.766 7.703 1 79.69 147 LEU B N 1
ATOM 2715 C CA . LEU B 1 147 ? -3.766 -20.859 8.453 1 79.69 147 LEU B CA 1
ATOM 2716 C C . LEU B 1 147 ? -4.922 -21.25 7.547 1 79.69 147 LEU B C 1
ATOM 2718 O O . LEU B 1 147 ? -5.77 -22.062 7.93 1 79.69 147 LEU B O 1
ATOM 2722 N N . TYR B 1 148 ? -4.895 -20.672 6.43 1 80.12 148 TYR B N 1
ATOM 2723 C CA . TYR B 1 148 ? -5.918 -21.016 5.449 1 80.12 148 TYR B CA 1
ATOM 2724 C C . TYR B 1 148 ? -5.816 -22.484 5.039 1 80.12 148 TYR B C 1
ATOM 2726 O O . TYR B 1 148 ? -6.828 -23.172 4.953 1 80.12 148 TYR B O 1
ATOM 2734 N N . LYS B 1 149 ? -4.66 -23 4.777 1 80.12 149 LYS B N 1
ATOM 2735 C CA . LYS B 1 149 ? -4.449 -24.359 4.328 1 80.12 149 LYS B CA 1
ATOM 2736 C C . LYS B 1 149 ? -4.793 -25.359 5.43 1 80.12 149 LYS B C 1
ATOM 2738 O O . LYS B 1 149 ? -5.348 -26.438 5.152 1 80.12 149 LYS B O 1
ATOM 2743 N N . SER B 1 150 ? -4.508 -24.938 6.602 1 82.69 150 SER B N 1
ATOM 2744 C CA . SER B 1 150 ? -4.691 -25.875 7.711 1 82.69 150 SER B CA 1
ATOM 2745 C C . SER B 1 150 ? -6.125 -25.844 8.227 1 82.69 150 SER B C 1
ATOM 2747 O O . SER B 1 150 ? -6.68 -26.875 8.602 1 82.69 150 SER B O 1
ATOM 2749 N N . TYR B 1 151 ? -6.766 -24.609 8.32 1 82.25 151 TYR B N 1
ATOM 2750 C CA . TYR B 1 151 ? -8.008 -24.484 9.078 1 82.25 151 TYR B CA 1
ATOM 2751 C C . TYR B 1 151 ? -9.148 -24.016 8.18 1 82.25 151 TYR B C 1
ATOM 2753 O O . TYR B 1 151 ? -10.312 -24.047 8.586 1 82.25 151 TYR B O 1
ATOM 2761 N N . GLY B 1 152 ? -8.805 -23.594 7.012 1 78 152 GLY B N 1
ATOM 2762 C CA . GLY B 1 152 ? -9.852 -23.203 6.082 1 78 152 GLY B CA 1
ATOM 2763 C C . GLY B 1 152 ? -10.156 -21.719 6.117 1 78 152 GLY B C 1
ATOM 2764 O O . GLY B 1 152 ? -9.578 -20.969 6.91 1 78 152 GLY B O 1
ATOM 2765 N N . SER B 1 153 ? -11.094 -21.281 5.305 1 77.75 153 SER B N 1
ATOM 2766 C CA . SER B 1 153 ? -11.391 -19.875 5.086 1 77.75 153 SER B CA 1
ATOM 2767 C C . SER B 1 153 ? -12.125 -19.266 6.277 1 77.75 153 SER B C 1
ATOM 2769 O O . SER B 1 153 ? -11.891 -18.109 6.637 1 77.75 153 SER B O 1
ATOM 2771 N N . ILE B 1 154 ? -12.93 -20.016 6.961 1 80.25 154 ILE B N 1
ATOM 2772 C CA . ILE B 1 154 ? -13.75 -19.484 8.047 1 80.25 154 ILE B CA 1
ATOM 2773 C C . ILE B 1 154 ? -12.859 -19.062 9.211 1 80.25 154 ILE B C 1
ATOM 2775 O O . ILE B 1 154 ? -13.031 -17.984 9.773 1 80.25 154 ILE B O 1
ATOM 2779 N N . ILE B 1 155 ? -11.906 -19.797 9.484 1 80.38 155 ILE B N 1
ATOM 2780 C CA . ILE B 1 155 ? -11.031 -19.516 10.617 1 80.38 155 ILE B CA 1
ATOM 2781 C C . ILE B 1 155 ? -10.18 -18.281 10.32 1 80.38 155 ILE B C 1
ATOM 2783 O O . ILE B 1 155 ? -10 -17.422 11.18 1 80.38 155 ILE B O 1
ATOM 2787 N N . ILE B 1 156 ? -9.727 -18.141 9.109 1 81.69 156 ILE B N 1
ATOM 2788 C CA . ILE B 1 156 ? -8.883 -17 8.766 1 81.69 156 ILE B CA 1
ATOM 2789 C C . ILE B 1 156 ? -9.695 -15.719 8.82 1 81.69 156 ILE B C 1
ATOM 2791 O O . ILE B 1 156 ? -9.188 -14.664 9.211 1 81.69 156 ILE B O 1
ATOM 2795 N N . ILE B 1 157 ? -10.859 -15.93 8.477 1 81.62 157 ILE B N 1
ATOM 2796 C CA . ILE B 1 157 ? -11.719 -14.742 8.477 1 81.62 157 ILE B CA 1
ATOM 2797 C C . ILE B 1 157 ? -11.977 -14.297 9.914 1 81.62 157 ILE B C 1
ATOM 2799 O O . ILE B 1 157 ? -11.992 -13.102 10.211 1 81.62 157 ILE B O 1
ATOM 2803 N N . ILE B 1 158 ? -12.188 -15.219 10.781 1 81.19 158 ILE B N 1
ATOM 2804 C CA . ILE B 1 158 ? -12.359 -14.883 12.188 1 81.19 158 ILE B CA 1
ATOM 2805 C C . ILE B 1 158 ? -11.109 -14.18 12.711 1 81.19 158 ILE B C 1
ATOM 2807 O O . ILE B 1 158 ? -11.203 -13.25 13.516 1 81.19 158 ILE B O 1
ATOM 2811 N N . PHE B 1 159 ? -10.062 -14.602 12.219 1 85 159 PHE B N 1
ATOM 2812 C CA . PHE B 1 159 ? -8.773 -14.031 12.594 1 85 159 PHE B CA 1
ATOM 2813 C C . PHE B 1 159 ? -8.688 -12.57 12.164 1 85 159 PHE B C 1
ATOM 2815 O O . PHE B 1 159 ? -8.031 -11.758 12.812 1 85 159 PHE B O 1
ATOM 2822 N N . TYR B 1 160 ? -9.406 -12.234 11.133 1 86.75 160 TYR B N 1
ATOM 2823 C CA . TYR B 1 160 ? -9.406 -10.867 10.648 1 86.75 160 TYR B CA 1
ATOM 2824 C C . TYR B 1 160 ? -10.492 -10.039 11.336 1 86.75 160 TYR B C 1
ATOM 2826 O O . TYR B 1 160 ? -10.305 -8.844 11.586 1 86.75 160 TYR B O 1
ATOM 2834 N N . VAL B 1 161 ? -11.562 -10.641 11.688 1 87.75 161 VAL B N 1
ATOM 2835 C CA . VAL B 1 161 ? -12.75 -9.953 12.195 1 87.75 161 VAL B CA 1
ATOM 2836 C C . VAL B 1 161 ? -12.516 -9.508 13.641 1 87.75 161 VAL B C 1
ATOM 2838 O O . VAL B 1 161 ? -12.883 -8.398 14.023 1 87.75 161 VAL B O 1
ATOM 2841 N N . LEU B 1 162 ? -11.883 -10.266 14.422 1 87.81 162 LEU B N 1
ATOM 2842 C CA . LEU B 1 162 ? -11.727 -9.992 15.852 1 87.81 162 LEU B CA 1
ATOM 2843 C C . LEU B 1 162 ? -10.914 -8.727 16.078 1 87.81 162 LEU B C 1
ATOM 2845 O O . LEU B 1 162 ? -11.359 -7.812 16.766 1 87.81 162 LEU B O 1
ATOM 2849 N N . PRO B 1 163 ? -9.719 -8.664 15.484 1 86.12 163 PRO B N 1
ATOM 2850 C CA . PRO B 1 163 ? -8.992 -7.398 15.648 1 86.12 163 PRO B CA 1
ATOM 2851 C C . PRO B 1 163 ? -9.75 -6.203 15.07 1 86.12 163 PRO B C 1
ATOM 2853 O O . PRO B 1 163 ? -9.617 -5.086 15.57 1 86.12 163 PRO B O 1
ATOM 2856 N N . GLY B 1 164 ? -10.547 -6.488 14.062 1 88.62 164 GLY B N 1
ATOM 2857 C CA . GLY B 1 164 ? -11.359 -5.426 13.484 1 88.62 164 GLY B CA 1
ATOM 2858 C C . GLY B 1 164 ? -12.391 -4.875 14.445 1 88.62 164 GLY B C 1
ATOM 2859 O O . GLY B 1 164 ? -12.586 -3.658 14.523 1 88.62 164 GLY B O 1
ATOM 2860 N N . ILE B 1 165 ? -12.992 -5.738 15.18 1 90.88 165 ILE B N 1
ATOM 2861 C CA . ILE B 1 165 ? -14.008 -5.328 16.141 1 90.88 165 ILE B CA 1
ATOM 2862 C C . ILE B 1 165 ? -13.344 -4.523 17.266 1 90.88 165 ILE B C 1
ATOM 2864 O O . ILE B 1 165 ? -13.883 -3.508 17.703 1 90.88 165 ILE B O 1
ATOM 2868 N N . ILE B 1 166 ? -12.227 -4.93 17.656 1 89.44 166 ILE B N 1
ATOM 2869 C CA . ILE B 1 166 ? -11.492 -4.23 18.703 1 89.44 166 ILE B CA 1
ATOM 2870 C C . ILE B 1 166 ? -11.102 -2.834 18.219 1 89.44 166 ILE B C 1
ATOM 2872 O O . ILE B 1 166 ? -11.172 -1.865 18.969 1 89.44 166 ILE B O 1
ATOM 2876 N N . CYS B 1 167 ? -10.703 -2.736 16.984 1 87 167 CYS B N 1
ATOM 2877 C CA . CYS B 1 167 ? -10.328 -1.455 16.406 1 87 167 CYS B CA 1
ATOM 2878 C C . CYS B 1 167 ? -11.516 -0.501 16.359 1 87 167 CYS B C 1
ATOM 2880 O O . CYS B 1 167 ? -11.375 0.685 16.656 1 87 167 CYS B O 1
ATOM 2882 N N . ILE B 1 168 ? -12.625 -1.044 16 1 91.56 168 ILE B N 1
ATOM 2883 C CA . ILE B 1 168 ? -13.828 -0.218 15.945 1 91.56 168 ILE B CA 1
ATOM 2884 C C . ILE B 1 168 ? -14.148 0.338 17.328 1 91.56 168 ILE B C 1
ATOM 2886 O O . ILE B 1 168 ? -14.453 1.523 17.469 1 91.56 168 ILE B O 1
ATOM 2890 N N . LYS B 1 169 ? -14.008 -0.47 18.281 1 92.12 169 LYS B N 1
ATOM 2891 C CA . LYS B 1 169 ? -14.266 -0.047 19.641 1 92.12 169 LYS B CA 1
ATOM 2892 C C . LYS B 1 169 ? -13.25 1.003 20.094 1 92.12 169 LYS B C 1
ATOM 2894 O O . LYS B 1 169 ? -13.617 1.996 20.734 1 92.12 169 LYS B O 1
ATOM 2899 N N . THR B 1 170 ? -12.039 0.805 19.766 1 88.88 170 THR B N 1
ATOM 2900 C CA . THR B 1 170 ? -10.977 1.72 20.156 1 88.88 170 THR B CA 1
ATOM 2901 C C . THR B 1 170 ? -11.133 3.066 19.453 1 88.88 170 THR B C 1
ATOM 2903 O O . THR B 1 170 ? -10.93 4.117 20.062 1 88.88 170 THR B O 1
ATOM 2906 N N . LEU B 1 171 ? -11.469 2.996 18.234 1 88.75 171 LEU B N 1
ATOM 2907 C CA . LEU B 1 171 ? -11.688 4.23 17.484 1 88.75 171 LEU B CA 1
ATOM 2908 C C . LEU B 1 171 ? -12.859 5.02 18.062 1 88.75 171 LEU B C 1
ATOM 2910 O O . LEU B 1 171 ? -12.789 6.242 18.188 1 88.75 171 LEU B O 1
ATOM 2914 N N . HIS B 1 172 ? -13.867 4.281 18.406 1 90.56 172 HIS B N 1
ATOM 2915 C CA . HIS B 1 172 ? -15.062 4.918 18.953 1 90.56 172 HIS B CA 1
ATOM 2916 C C . HIS B 1 172 ? -14.766 5.586 20.281 1 90.56 172 HIS B C 1
ATOM 2918 O O . HIS B 1 172 ? -15.258 6.684 20.562 1 90.56 172 HIS B O 1
ATOM 2924 N N . LYS B 1 173 ? -13.906 5.035 20.984 1 90 173 LYS B N 1
ATOM 2925 C CA . LYS B 1 173 ? -13.664 5.508 22.344 1 90 173 LYS B CA 1
ATOM 2926 C C . LYS B 1 173 ? -12.562 6.57 22.359 1 90 173 LYS B C 1
ATOM 2928 O O . LYS B 1 173 ? -12.664 7.555 23.094 1 90 173 LYS B O 1
ATOM 2933 N N . TYR B 1 174 ? -11.539 6.438 21.469 1 88.81 174 TYR B N 1
ATOM 2934 C CA . TYR B 1 174 ? -10.336 7.227 21.719 1 88.81 174 TYR B CA 1
ATOM 2935 C C . TYR B 1 174 ? -10.094 8.211 20.578 1 88.81 174 TYR B C 1
ATOM 2937 O O . TYR B 1 174 ? -9.336 9.172 20.719 1 88.81 174 TYR B O 1
ATOM 2945 N N . LEU B 1 175 ? -10.648 8.039 19.484 1 89 175 LEU B N 1
ATOM 2946 C CA . LEU B 1 175 ? -10.344 8.906 18.359 1 89 175 LEU B CA 1
ATOM 2947 C C . LEU B 1 175 ? -11.172 10.195 18.422 1 89 175 LEU B C 1
ATOM 2949 O O . LEU B 1 175 ? -12.398 10.148 18.422 1 89 175 LEU B O 1
ATOM 2953 N N . PRO B 1 176 ? -10.508 11.281 18.578 1 89.94 176 PRO B N 1
ATOM 2954 C CA . PRO B 1 176 ? -11.227 12.555 18.516 1 89.94 176 PRO B CA 1
ATOM 2955 C C . PRO B 1 176 ? -11.57 12.969 17.078 1 89.94 176 PRO B C 1
ATOM 2957 O O . PRO B 1 176 ? -11 12.438 16.125 1 89.94 176 PRO B O 1
ATOM 2960 N N . GLU B 1 177 ? -12.508 13.828 16.984 1 90.38 177 GLU B N 1
ATOM 2961 C CA . GLU B 1 177 ? -12.773 14.43 15.688 1 90.38 177 GLU B CA 1
ATOM 2962 C C . GLU B 1 177 ? -11.664 15.398 15.289 1 90.38 177 GLU B C 1
ATOM 2964 O O . GLU B 1 177 ? -11.195 16.188 16.125 1 90.38 177 GLU B O 1
ATOM 2969 N N . THR B 1 178 ? -11.195 15.32 14.047 1 88.75 178 THR B N 1
ATOM 2970 C CA . THR B 1 178 ? -10.047 16.141 13.633 1 88.75 178 THR B CA 1
ATOM 2971 C C . THR B 1 178 ? -10.445 17.094 12.516 1 88.75 178 THR B C 1
ATOM 2973 O O . THR B 1 178 ? -9.734 18.062 12.25 1 88.75 178 THR B O 1
ATOM 2976 N N . LYS B 1 179 ? -11.5 16.797 11.906 1 87.94 179 LYS B N 1
ATOM 2977 C CA . LYS B 1 179 ? -11.883 17.641 10.773 1 87.94 179 LYS B CA 1
ATOM 2978 C C . LYS B 1 179 ? -12.156 19.062 11.219 1 87.94 179 LYS B C 1
ATOM 2980 O O . LYS B 1 179 ? -12.93 19.297 12.148 1 87.94 179 LYS B O 1
ATOM 2985 N N . ASP B 1 180 ? -11.492 19.984 10.531 1 82.69 180 ASP B N 1
ATOM 2986 C CA . ASP B 1 180 ? -11.703 21.422 10.727 1 82.69 180 ASP B CA 1
ATOM 2987 C C . ASP B 1 180 ? -11.336 21.844 12.148 1 82.69 180 ASP B C 1
ATOM 2989 O O . ASP B 1 180 ? -12 22.688 12.742 1 82.69 180 ASP B O 1
ATOM 2993 N N . LYS B 1 181 ? -10.43 21.156 12.773 1 84.62 181 LYS B N 1
ATOM 2994 C CA . LYS B 1 181 ? -9.969 21.516 14.117 1 84.62 181 LYS B CA 1
ATOM 2995 C C . LYS B 1 181 ? -8.484 21.891 14.102 1 84.62 181 LYS B C 1
ATOM 2997 O O . LYS B 1 181 ? -7.711 21.344 13.312 1 84.62 181 LYS B O 1
ATOM 3002 N N . HIS B 1 182 ? -8.25 22.828 14.977 1 82.94 182 HIS B N 1
ATOM 3003 C CA . HIS B 1 182 ? -6.848 23.172 15.18 1 82.94 182 HIS B CA 1
ATOM 3004 C C . HIS B 1 182 ? -6.137 22.094 15.984 1 82.94 182 HIS B C 1
ATOM 3006 O O . HIS B 1 182 ? -6.746 21.453 16.844 1 82.94 182 HIS B O 1
ATOM 3012 N N . ILE B 1 183 ? -4.891 21.984 15.75 1 81.38 183 ILE B N 1
ATOM 3013 C CA . ILE B 1 183 ? -4.09 20.938 16.375 1 81.38 183 ILE B CA 1
ATOM 3014 C C . ILE B 1 183 ? -4.207 21.031 17.891 1 81.38 183 ILE B C 1
ATOM 3016 O O . ILE B 1 183 ? -4.266 20.016 18.578 1 81.38 183 ILE B O 1
ATOM 3020 N N . ASN B 1 184 ? -4.23 22.234 18.406 1 82.88 184 ASN B N 1
ATOM 3021 C CA . ASN B 1 184 ? -4.309 22.406 19.844 1 82.88 184 ASN B CA 1
ATOM 3022 C C . ASN B 1 184 ? -5.617 21.875 20.406 1 82.88 184 ASN B C 1
ATOM 3024 O O . ASN B 1 184 ? -5.645 21.328 21.516 1 82.88 184 ASN B O 1
ATOM 3028 N N . GLU B 1 185 ? -6.645 22.031 19.656 1 86.12 185 GLU B N 1
ATOM 3029 C CA . GLU B 1 185 ? -7.938 21.484 20.062 1 86.12 185 GLU B CA 1
ATOM 3030 C C . GLU B 1 185 ? -7.93 19.969 20.062 1 86.12 185 GLU B C 1
ATOM 3032 O O . GLU B 1 185 ? -8.477 19.328 20.969 1 86.12 185 GLU B O 1
ATOM 3037 N N . VAL B 1 186 ? -7.312 19.438 19.094 1 85.62 186 VAL B N 1
ATOM 3038 C CA . VAL B 1 186 ? -7.246 17.984 18.938 1 85.62 186 VAL B CA 1
ATOM 3039 C C . VAL B 1 186 ? -6.41 17.391 20.047 1 85.62 186 VAL B C 1
ATOM 3041 O O . VAL B 1 186 ? -6.816 16.406 20.672 1 85.62 186 VAL B O 1
ATOM 3044 N N . VAL B 1 187 ? -5.297 18 20.344 1 80.56 187 VAL B N 1
ATOM 3045 C CA . VAL B 1 187 ? -4.398 17.5 21.375 1 80.56 187 VAL B CA 1
ATOM 3046 C C . VAL B 1 187 ? -5.098 17.562 22.734 1 80.56 187 VAL B C 1
ATOM 3048 O O . VAL B 1 187 ? -4.957 16.641 23.547 1 80.56 187 VAL B O 1
ATOM 3051 N N . LYS B 1 188 ? -5.836 18.609 22.969 1 84.06 188 LYS B N 1
ATOM 3052 C CA . LYS B 1 188 ? -6.59 18.766 24.203 1 84.06 188 LYS B CA 1
ATOM 3053 C C . LYS B 1 188 ? -7.633 17.656 24.359 1 84.06 188 LYS B C 1
ATOM 3055 O O . LYS B 1 188 ? -7.789 17.094 25.438 1 84.06 188 LYS B O 1
ATOM 3060 N N . GLU B 1 189 ? -8.273 17.344 23.312 1 84.38 189 GLU B N 1
ATOM 3061 C CA . GLU B 1 189 ? -9.289 16.297 23.328 1 84.38 189 GLU B CA 1
ATOM 3062 C C . GLU B 1 189 ? -8.656 14.922 23.562 1 84.38 189 GLU B C 1
ATOM 3064 O O . GLU B 1 189 ? -9.242 14.07 24.234 1 84.38 189 GLU B O 1
ATOM 3069 N N . LEU B 1 190 ? -7.516 14.719 23.016 1 81.44 190 LEU B N 1
ATOM 3070 C CA . LEU B 1 190 ? -6.809 13.453 23.188 1 81.44 190 LEU B CA 1
ATOM 3071 C C . LEU B 1 190 ? -6.379 13.25 24.641 1 81.44 190 LEU B C 1
ATOM 3073 O O . LEU B 1 190 ? -6.438 12.141 25.156 1 81.44 190 LEU B O 1
ATOM 3077 N N . LYS B 1 191 ? -5.926 14.305 25.234 1 79.94 191 LYS B N 1
ATOM 3078 C CA . LYS B 1 191 ? -5.523 14.258 26.641 1 79.94 191 LYS B CA 1
ATOM 3079 C C . LYS B 1 191 ? -6.723 13.977 27.531 1 79.94 191 LYS B C 1
ATOM 3081 O O . LYS B 1 191 ? -6.613 13.219 28.5 1 79.94 191 LYS B O 1
ATOM 3086 N N . ASN B 1 192 ? -7.773 14.562 27.203 1 76.5 192 ASN B N 1
ATOM 3087 C CA . ASN B 1 192 ? -8.992 14.359 27.984 1 76.5 192 ASN B CA 1
ATOM 3088 C C . ASN B 1 192 ? -9.5 12.922 27.859 1 76.5 192 ASN B C 1
ATOM 3090 O O . ASN B 1 192 ? -9.977 12.344 28.828 1 76.5 192 ASN B O 1
ATOM 3094 N N . GLU B 1 193 ? -9.344 12.383 26.688 1 70.75 193 GLU B N 1
ATOM 3095 C CA . GLU B 1 193 ? -9.797 11.016 26.469 1 70.75 193 GLU B CA 1
ATOM 3096 C C . GLU B 1 193 ? -8.891 10.016 27.188 1 70.75 193 GLU B C 1
ATOM 3098 O O . GLU B 1 193 ? -9.367 9 27.703 1 70.75 193 GLU B O 1
ATOM 3103 N N . ASN B 1 194 ? -7.629 10.312 27.172 1 68.94 194 ASN B N 1
ATOM 3104 C CA . ASN B 1 194 ? -6.688 9.438 27.859 1 68.94 194 ASN B CA 1
ATOM 3105 C C . ASN B 1 194 ? -6.809 9.57 29.375 1 68.94 194 ASN B C 1
ATOM 3107 O O . ASN B 1 194 ? -6.559 8.609 30.109 1 68.94 194 ASN B O 1
ATOM 3111 N N . GLU B 1 195 ? -7.051 10.719 29.797 1 60.19 195 GLU B N 1
ATOM 3112 C CA . GLU B 1 195 ? -7.246 10.93 31.219 1 60.19 195 GLU B CA 1
ATOM 3113 C C . GLU B 1 195 ? -8.523 10.25 31.703 1 60.19 195 GLU B C 1
ATOM 3115 O O . GLU B 1 195 ? -8.594 9.805 32.844 1 60.19 195 GLU B O 1
ATOM 3120 N N . MET B 1 196 ? -9.391 10.242 30.828 1 50.88 196 MET B N 1
ATOM 3121 C CA . MET B 1 196 ? -10.633 9.586 31.234 1 50.88 196 MET B CA 1
ATOM 3122 C C . MET B 1 196 ? -10.445 8.078 31.375 1 50.88 196 MET B C 1
ATOM 3124 O O . MET B 1 196 ? -11.219 7.41 32.062 1 50.88 196 MET B O 1
ATOM 3128 N N . VAL B 1 197 ? -9.555 7.621 30.562 1 53.84 197 VAL B N 1
ATOM 3129 C CA . VAL B 1 197 ? -9.328 6.184 30.656 1 53.84 197 VAL B CA 1
ATOM 3130 C C . VAL B 1 197 ? -8.266 5.895 31.719 1 53.84 197 VAL B C 1
ATOM 3132 O O . VAL B 1 197 ? -8.102 4.746 32.156 1 53.84 197 VAL B O 1
ATOM 3135 N N . GLY B 1 198 ? -7.312 6.773 31.891 1 43.22 198 GLY B N 1
ATOM 3136 C CA . GLY B 1 198 ? -6.43 6.547 33.031 1 43.22 198 GLY B CA 1
ATOM 3137 C C . GLY B 1 198 ? -7.078 6.859 34.344 1 43.22 198 GLY B C 1
ATOM 3138 O O . GLY B 1 198 ? -8.086 7.566 34.406 1 43.22 198 GLY B O 1
#

Solvent-accessible surface area (backbone atoms only — not comparable to full-atom values): 19766 Å² total; per-residue (Å²): 98,73,54,33,56,43,55,63,47,46,65,74,38,37,37,58,47,35,41,71,72,65,47,54,66,70,58,21,47,50,50,42,51,47,26,52,52,50,16,34,57,28,16,56,55,13,31,57,50,60,72,73,42,58,49,47,62,46,38,46,54,27,45,50,50,28,36,48,22,48,52,52,26,37,50,20,57,70,40,30,86,81,38,82,71,39,50,58,48,34,56,55,20,52,36,46,28,32,32,28,34,27,30,34,41,49,49,46,63,67,49,47,55,59,52,63,39,55,80,90,47,26,68,51,52,47,24,46,52,47,22,53,38,44,42,42,46,50,51,47,44,63,49,43,56,62,43,31,75,73,63,30,61,52,54,49,45,50,62,38,36,53,55,26,53,52,40,47,52,48,45,70,69,57,52,63,68,48,68,97,52,54,56,69,58,36,45,52,49,44,50,53,46,49,51,67,72,94,98,71,58,32,57,43,54,61,47,45,66,74,38,38,38,58,51,35,41,70,73,64,48,55,67,70,59,22,47,51,51,42,52,47,26,52,51,49,15,35,57,28,17,57,55,14,31,58,49,61,72,74,43,58,49,46,62,46,39,47,53,27,45,50,50,28,37,49,22,48,52,54,27,40,49,20,58,70,41,30,87,79,37,81,70,39,52,58,47,35,56,54,22,52,36,47,29,32,31,27,33,29,30,34,41,49,49,46,63,66,49,47,54,59,52,63,39,56,81,91,48,26,68,51,52,48,22,47,51,48,22,53,41,42,44,42,47,50,51,48,46,63,48,44,54,62,42,33,75,73,64,30,66,54,53,48,42,50,63,36,36,54,54,26,54,53,40,46,51,48,44,69,68,57,52,64,67,48,69,96,53,54,55,69,57,36,44,52,48,45,50,52,45,48,52,68,71,92

Secondary structure (DSSP, 8-state):
-HHHH-HHHHHHHHHHHHHHHT--HHHHHHHHHHHHHHHHHHHHHHHHHHHHS-HHHHHHHHHHHHHHHHHHHHHHHHTTTTSTTTTHHHHHHHHHHHHHIIIIIHHHHHHHHHHHS-GGGHHHHHHHHHHHHHHHHHHHHHHHHHHHHHH-HHHHHHHHHHHHHHHHHHHHHHPPP-TT--HHHHHHHHHHHHHHH-/-HHHH-HHHHHHHHHHHHHHHT--HHHHHHHHHHHHHHHHHHHHHHHHHHHHS-HHHHHHHHHHHHHHHHHHHHHHHHTTTTSTTTTHHHHHHHHHHHHHIIIIIHHHHHHHHHHHS-GGGHHHHHHHHHHHHHHHHHHHHHHHHHHHHHH-HHHHHHHHHHHHHHHHHHHHHH----TT--HHHHHHHHHHHHHHH-

Sequence (396 aa):
MQITSSIWPVIFYSTDFLLDVGFSYSFAEIVSTTMLFVSSTSTFIGMFIVEKFPRKRLLILTAIVNVASLLVFSLCVYFKKQLPGIEYGCVVTLITHGISYSVALGPIAWFITSELVPMSCRAVSQSLALAINHFFALILAFLTFPLYKSYGSIIIIIFYVLPGIICIKTLHKYLPETKDKHINEVVKELKNENEMVGMQITSSIWPVIFYSTDFLLDVGFSYSFAEIVSTTMLFVSSTSTFIGMFIVEKFPRKRLLILTAIVNVASLLVFSLCVYFKKQLPGIEYGCVVTLITHGISYSVALGPIAWFITSELVPMSCRAVSQSLALAINHFFALILAFLTFPLYKSYGSIIIIIFYVLPGIICIKTLHKYLPETKDKHINEVVKELKNENEMVG

InterPro domains:
  IPR005828 Major facilitator, sugar transporter-like [PF00083] (3-186)
  IPR020846 Major facilitator superfamily domain [PS50850] (1-181)
  IPR036259 MFS transporter superfamily [G3DSA:1.20.1250.20] (1-195)
  IPR036259 MFS transporter superfamily [SSF103473] (4-185)
  IPR045263 Glucose transporter GLUT [PTHR23503] (1-192)